Protein AF-A0A8T3ML84-F1 (afdb_monomer_lite)

Secondary structure (DSSP, 8-state):
--HHHHHHHHHHHHHHHHHHHHHHHHHHHHHHS-TTTHHHHHHHHHHHHHHHHHHHHHGGGS-TTHHHHHHHHHHHHHHHHHHHH-TTS--TTHHHHHHHHHHHHHHHHHHHHHHHHHHHHHHHHHHHTTT---GGGGHHHHHHHHHHHHHHHHHHHHHHHHHHHHHHHHHHHHHHHHHT-SSHHHHHHHHHHHHHHTT--SEEEEEEEETTEEEEEEEEE-PPP--TTEEEEEEESSSSEEEEEEEETT-HHHHHHHHHHHHHHHHHHHHHHHHHHHHHHHHHHHHHHHHHHHHTT--SHHHHHHHHHHHHHHHHSSEEEEETTT--EEEESS-HHHHHHHHHT-PSSEEEEEEE-TTTS-EEEEEEEEEEETTEEEEEE-SSS---HHHHHHHHHH-

Radius of gyration: 40.07 Å; chains: 1; bounding box: 84×34×114 Å

pLDDT: mean 85.93, std 9.68, range [44.22, 96.56]

Structure (mmCIF, N/CA/C/O backbone):
data_AF-A0A8T3ML84-F1
#
_entry.id   AF-A0A8T3ML84-F1
#
loop_
_atom_site.group_PDB
_atom_site.id
_atom_site.type_symbol
_atom_site.label_atom_id
_atom_site.label_alt_id
_atom_s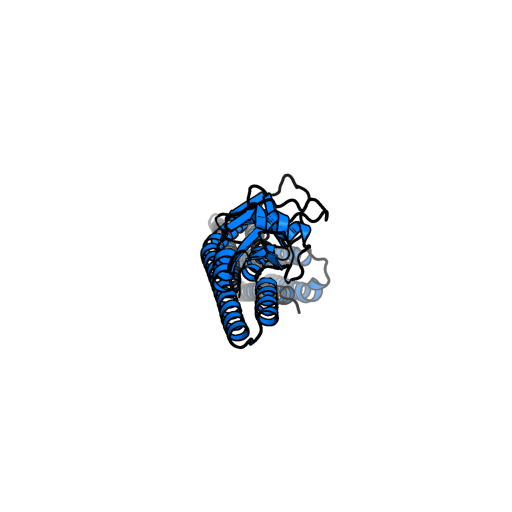ite.label_comp_id
_atom_site.label_asym_id
_atom_site.label_entity_id
_atom_site.label_seq_id
_atom_site.pdbx_PDB_ins_code
_atom_site.Cartn_x
_atom_site.Cartn_y
_atom_site.Cartn_z
_atom_site.occupancy
_atom_site.B_iso_or_equiv
_atom_site.auth_seq_id
_atom_site.auth_comp_id
_atom_site.auth_asym_id
_atom_site.auth_atom_id
_atom_site.pdbx_PDB_model_num
ATOM 1 N N . MET A 1 1 ? 23.503 3.413 4.278 1.00 52.06 1 MET A N 1
ATOM 2 C CA . MET A 1 1 ? 23.515 3.286 2.805 1.00 52.06 1 MET A CA 1
ATOM 3 C C . MET A 1 1 ? 22.086 2.999 2.379 1.00 52.06 1 MET A C 1
ATOM 5 O O . MET A 1 1 ? 21.538 1.988 2.805 1.00 52.06 1 MET A O 1
ATOM 9 N N . GLY A 1 2 ? 21.435 3.959 1.722 1.00 70.50 2 GLY A N 1
ATOM 10 C CA . GLY A 1 2 ? 19.990 3.920 1.481 1.00 70.50 2 GLY A CA 1
ATOM 11 C C . GLY A 1 2 ? 19.612 2.891 0.415 1.00 70.50 2 GLY A C 1
ATOM 12 O O . GLY A 1 2 ? 20.435 2.521 -0.423 1.00 70.50 2 GLY A O 1
ATOM 13 N N . ARG A 1 3 ? 18.351 2.444 0.411 1.00 65.50 3 ARG A N 1
ATOM 14 C CA . ARG A 1 3 ? 17.790 1.542 -0.616 1.00 65.50 3 ARG A CA 1
ATOM 15 C C . ARG A 1 3 ? 18.039 2.061 -2.043 1.00 65.50 3 ARG A C 1
ATOM 17 O O . ARG A 1 3 ? 18.305 1.273 -2.951 1.00 65.50 3 ARG A O 1
ATOM 24 N N . ASP A 1 4 ? 18.063 3.381 -2.201 1.00 70.81 4 ASP A N 1
ATOM 25 C CA . ASP A 1 4 ? 18.310 4.065 -3.472 1.00 70.81 4 ASP A CA 1
ATOM 26 C C . ASP A 1 4 ? 19.770 3.993 -3.933 1.00 70.81 4 ASP A C 1
ATOM 28 O O . ASP A 1 4 ? 20.032 4.006 -5.136 1.00 70.81 4 ASP A O 1
ATOM 32 N N . ASP A 1 5 ? 20.730 3.885 -3.011 1.00 75.50 5 ASP A N 1
ATOM 33 C CA . ASP A 1 5 ? 22.152 3.738 -3.349 1.00 75.50 5 ASP A CA 1
ATOM 34 C C . ASP A 1 5 ? 22.437 2.326 -3.875 1.00 75.50 5 ASP A C 1
ATOM 36 O O . ASP A 1 5 ? 23.186 2.142 -4.838 1.00 75.50 5 ASP A O 1
ATOM 40 N N . VAL A 1 6 ? 21.787 1.318 -3.281 1.00 78.50 6 VAL A N 1
ATOM 41 C CA . VAL A 1 6 ? 21.882 -0.083 -3.720 1.00 78.50 6 VAL A CA 1
ATOM 42 C C . VAL A 1 6 ? 21.264 -0.250 -5.108 1.00 78.50 6 VAL A C 1
ATOM 44 O O . VAL A 1 6 ? 21.892 -0.840 -5.987 1.00 78.50 6 VAL A O 1
ATOM 47 N N . ALA A 1 7 ? 20.079 0.324 -5.338 1.00 79.19 7 ALA A N 1
ATOM 48 C CA . ALA A 1 7 ? 19.420 0.291 -6.642 1.00 79.19 7 ALA A CA 1
ATOM 49 C C . ALA A 1 7 ? 20.250 1.001 -7.728 1.00 79.19 7 ALA A C 1
ATOM 51 O O . ALA A 1 7 ? 20.449 0.449 -8.812 1.00 79.19 7 ALA A O 1
ATOM 52 N N . ARG A 1 8 ? 20.810 2.184 -7.424 1.00 80.06 8 ARG A N 1
ATOM 53 C CA . ARG A 1 8 ? 21.701 2.916 -8.343 1.00 80.06 8 ARG A CA 1
ATOM 54 C C . ARG A 1 8 ? 22.972 2.130 -8.670 1.00 80.06 8 ARG A C 1
ATOM 56 O O . ARG A 1 8 ? 23.370 2.073 -9.834 1.00 80.06 8 ARG A O 1
ATOM 63 N N . SER A 1 9 ? 23.579 1.478 -7.679 1.00 82.69 9 SER A N 1
ATOM 64 C CA . SER A 1 9 ? 24.758 0.626 -7.882 1.00 82.69 9 SER A CA 1
ATOM 65 C C . SER A 1 9 ? 24.452 -0.579 -8.780 1.00 82.69 9 SER A C 1
ATOM 67 O O . SER A 1 9 ? 25.167 -0.822 -9.755 1.00 82.69 9 SER A O 1
ATOM 69 N N . GLN A 1 10 ? 23.351 -1.293 -8.521 1.00 87.12 10 GLN A N 1
ATOM 70 C CA . GLN A 1 10 ? 22.920 -2.436 -9.335 1.00 87.12 10 GLN A CA 1
ATOM 71 C C . GLN A 1 10 ? 22.620 -2.031 -10.784 1.00 87.12 10 GLN A C 1
ATOM 73 O O . GLN A 1 10 ? 23.051 -2.709 -11.717 1.00 87.12 10 GLN A O 1
ATOM 78 N N . LEU A 1 11 ? 21.949 -0.895 -10.988 1.00 84.69 11 LEU A N 1
ATOM 79 C CA . LEU A 1 11 ? 21.664 -0.344 -12.314 1.00 84.69 11 LEU A CA 1
ATOM 80 C C . LEU A 1 11 ? 22.947 0.059 -13.059 1.00 84.69 11 LEU A C 1
ATOM 82 O O . LEU A 1 11 ? 23.097 -0.222 -14.253 1.00 84.69 11 LEU A O 1
ATOM 86 N N . GLY A 1 12 ? 23.912 0.651 -12.351 1.00 83.38 12 GLY A N 1
ATOM 87 C CA . GLY A 1 12 ? 25.237 0.954 -12.890 1.00 83.38 12 GLY A CA 1
ATOM 88 C C . GLY A 1 12 ? 26.006 -0.303 -13.312 1.00 83.38 12 GLY A C 1
ATOM 89 O O . GLY A 1 12 ? 26.599 -0.333 -14.392 1.00 83.38 12 GLY A O 1
ATOM 90 N N . GLN A 1 13 ? 25.963 -1.365 -12.502 1.00 87.56 13 GLN A N 1
ATOM 91 C CA . GLN A 1 13 ? 26.573 -2.658 -12.832 1.00 87.56 13 GLN A CA 1
ATOM 92 C C . GLN A 1 13 ? 25.895 -3.334 -14.027 1.00 87.56 13 GLN A C 1
ATOM 94 O O . GLN A 1 13 ? 26.586 -3.817 -14.923 1.00 87.56 13 GLN A O 1
ATOM 99 N N . ALA A 1 14 ? 24.562 -3.346 -14.073 1.00 88.06 14 ALA A N 1
ATOM 100 C CA . ALA A 1 14 ? 23.806 -3.932 -15.174 1.00 88.06 14 ALA A CA 1
ATOM 101 C C . ALA A 1 14 ? 24.081 -3.201 -16.497 1.00 88.06 14 ALA A C 1
ATOM 103 O O . ALA A 1 14 ? 24.369 -3.847 -17.503 1.00 88.06 14 ALA A O 1
ATOM 104 N N . THR A 1 15 ? 24.113 -1.862 -16.479 1.00 86.88 15 THR A N 1
ATOM 105 C CA . THR A 1 15 ? 24.489 -1.080 -17.668 1.00 86.88 15 THR A CA 1
ATOM 106 C C . THR A 1 15 ? 25.909 -1.420 -18.125 1.00 86.88 15 THR A C 1
ATOM 108 O O . THR A 1 15 ? 26.141 -1.622 -19.313 1.00 86.88 15 THR A O 1
ATOM 111 N N . LEU A 1 16 ? 26.870 -1.522 -17.197 1.00 87.06 16 LEU A N 1
ATOM 112 C CA . LEU A 1 16 ? 28.246 -1.884 -17.546 1.00 87.06 16 LEU A CA 1
ATOM 113 C C . LEU A 1 16 ? 28.311 -3.255 -18.227 1.00 87.06 16 LEU A C 1
ATOM 115 O O . LEU A 1 16 ? 29.018 -3.399 -19.215 1.00 87.06 16 LEU A O 1
ATOM 119 N N . ARG A 1 17 ? 27.568 -4.249 -17.728 1.00 91.31 17 ARG A N 1
ATOM 120 C CA . ARG A 1 17 ? 27.525 -5.588 -18.333 1.00 91.31 17 ARG A CA 1
ATOM 121 C C . ARG A 1 17 ? 27.019 -5.548 -19.774 1.00 91.31 17 ARG A C 1
ATOM 123 O O . ARG A 1 17 ? 27.618 -6.202 -20.620 1.00 91.31 17 ARG A O 1
ATOM 130 N N . ILE A 1 18 ? 25.987 -4.749 -20.063 1.00 91.38 18 ILE A N 1
ATOM 131 C CA . ILE A 1 18 ? 25.494 -4.550 -21.438 1.00 91.38 18 ILE A CA 1
ATOM 132 C C . ILE A 1 18 ? 26.588 -3.946 -22.321 1.00 91.38 18 ILE A C 1
ATOM 134 O O . ILE A 1 18 ? 26.842 -4.455 -23.408 1.00 91.38 18 ILE A O 1
ATOM 138 N N . ARG A 1 19 ? 27.286 -2.911 -21.844 1.00 91.12 19 ARG A N 1
ATOM 139 C CA . ARG A 1 19 ? 28.379 -2.284 -22.605 1.00 91.12 19 ARG A CA 1
ATOM 140 C C . ARG A 1 19 ? 29.558 -3.220 -22.823 1.00 91.12 19 ARG A C 1
ATOM 142 O O . ARG A 1 19 ? 30.113 -3.249 -23.912 1.00 91.12 19 ARG A O 1
ATOM 149 N N . LEU A 1 20 ? 29.913 -4.023 -21.822 1.00 92.19 20 LEU A N 1
ATOM 150 C CA . LEU A 1 20 ? 30.958 -5.037 -21.950 1.00 92.19 20 LEU A CA 1
ATOM 151 C C . LEU A 1 20 ? 30.572 -6.115 -22.970 1.00 92.19 20 LEU A C 1
ATOM 153 O O . LEU A 1 20 ? 31.396 -6.499 -23.795 1.00 92.19 20 LEU A O 1
ATOM 157 N N . ALA A 1 21 ? 29.314 -6.554 -22.973 1.00 94.25 21 ALA A N 1
ATOM 158 C CA . ALA A 1 21 ? 28.812 -7.473 -23.988 1.00 94.25 21 ALA A CA 1
ATOM 159 C C . ALA A 1 21 ? 28.839 -6.843 -25.395 1.00 94.25 21 ALA A C 1
ATOM 161 O O . ALA A 1 21 ? 29.283 -7.495 -26.338 1.00 94.25 21 ALA A O 1
ATOM 162 N N . ALA A 1 22 ? 28.480 -5.560 -25.527 1.00 92.88 22 ALA A N 1
ATOM 163 C CA . ALA A 1 22 ? 28.604 -4.817 -26.783 1.00 92.88 22 ALA A CA 1
ATOM 164 C C . ALA A 1 22 ? 30.068 -4.715 -27.248 1.00 92.88 22 ALA A C 1
ATOM 166 O O . ALA A 1 22 ? 30.358 -4.933 -28.422 1.00 92.88 22 ALA A O 1
ATOM 167 N N . THR A 1 23 ? 31.012 -4.455 -26.334 1.00 93.38 23 THR A N 1
ATOM 168 C CA . THR A 1 23 ? 32.449 -4.436 -26.663 1.00 93.38 23 THR A CA 1
ATOM 169 C C . THR A 1 23 ? 32.973 -5.808 -27.056 1.00 93.38 23 THR A C 1
ATOM 171 O O . THR A 1 23 ? 33.791 -5.897 -27.964 1.00 93.38 23 THR A O 1
ATOM 174 N N . ALA A 1 24 ? 32.495 -6.876 -26.413 1.00 94.50 24 ALA A N 1
ATOM 175 C CA . ALA A 1 24 ? 32.880 -8.237 -26.755 1.00 94.50 24 ALA A CA 1
ATOM 176 C C . ALA A 1 24 ? 32.400 -8.590 -28.167 1.00 94.50 24 ALA A C 1
ATOM 178 O O . ALA A 1 24 ? 33.201 -9.050 -28.975 1.00 94.50 24 ALA A O 1
ATOM 179 N N . LEU A 1 25 ? 31.140 -8.278 -28.497 1.00 94.25 25 LEU A N 1
ATOM 180 C CA . LEU A 1 25 ? 30.618 -8.455 -29.851 1.00 94.25 25 LEU A CA 1
ATOM 181 C C . LEU A 1 25 ? 31.394 -7.603 -30.866 1.00 94.25 25 LEU A C 1
ATOM 183 O O . LEU A 1 25 ? 31.804 -8.117 -31.902 1.00 94.25 25 LEU A O 1
ATOM 187 N N . GLY A 1 26 ? 31.668 -6.333 -30.554 1.00 92.25 26 GLY A N 1
ATOM 188 C CA . GLY A 1 26 ? 32.490 -5.457 -31.395 1.00 92.25 26 GLY A CA 1
ATOM 189 C C . GLY A 1 26 ? 33.901 -6.007 -31.638 1.00 92.25 26 GLY A C 1
ATOM 190 O O . GLY A 1 26 ? 34.392 -5.966 -32.763 1.00 92.25 26 GLY A O 1
ATOM 191 N N . ALA A 1 27 ? 34.534 -6.590 -30.617 1.00 92.62 27 ALA A N 1
ATOM 192 C CA . ALA A 1 27 ? 35.831 -7.251 -30.742 1.00 92.62 27 ALA A CA 1
ATOM 193 C C . ALA A 1 27 ? 35.757 -8.523 -31.606 1.00 92.62 27 ALA A C 1
ATOM 195 O O . ALA A 1 27 ? 36.659 -8.773 -32.404 1.00 92.62 27 ALA A O 1
ATOM 196 N N . THR A 1 28 ? 34.680 -9.309 -31.504 1.00 93.44 28 THR A N 1
ATOM 197 C CA . THR A 1 28 ? 34.447 -10.455 -32.396 1.00 93.44 28 THR A CA 1
ATOM 198 C C . THR A 1 28 ? 34.291 -10.002 -33.848 1.00 93.44 28 THR A C 1
ATOM 200 O O . THR A 1 28 ? 34.929 -10.566 -34.733 1.00 93.44 28 THR A O 1
ATOM 203 N N . LEU A 1 29 ? 33.512 -8.946 -34.100 1.00 91.62 29 LEU A N 1
ATOM 204 C CA . LEU A 1 29 ? 33.338 -8.381 -35.443 1.00 91.62 29 LEU A CA 1
ATOM 205 C C . LEU A 1 29 ? 34.660 -7.840 -36.007 1.00 91.62 29 LEU A C 1
ATOM 207 O O . LEU A 1 29 ? 34.935 -8.019 -37.189 1.00 91.62 29 LEU A O 1
ATOM 211 N N . LEU A 1 30 ? 35.508 -7.250 -35.160 1.00 91.44 30 LEU A N 1
ATOM 212 C CA . LEU A 1 30 ? 36.850 -6.789 -35.525 1.00 91.44 30 LEU A CA 1
ATOM 213 C C . LEU A 1 30 ? 37.775 -7.936 -35.968 1.00 91.44 30 LEU A C 1
ATOM 215 O O . LEU A 1 30 ? 38.566 -7.767 -36.896 1.00 91.44 30 LEU A O 1
ATOM 219 N N . MET A 1 31 ? 37.683 -9.103 -35.321 1.00 90.50 31 MET A N 1
ATOM 220 C CA . MET A 1 31 ? 38.465 -10.289 -35.702 1.00 90.50 31 MET A CA 1
ATOM 221 C C . MET A 1 31 ? 38.046 -10.839 -37.068 1.00 90.50 31 MET A C 1
ATOM 223 O O . MET A 1 31 ? 38.888 -11.341 -37.811 1.00 90.50 31 MET A O 1
ATOM 227 N N . LEU A 1 32 ? 36.764 -10.699 -37.406 1.00 89.00 32 LEU A N 1
ATOM 228 C CA . LEU A 1 32 ? 36.196 -11.097 -38.694 1.00 89.00 32 LEU A CA 1
ATOM 229 C C . LEU A 1 32 ? 36.378 -10.031 -39.788 1.00 89.00 32 LEU A C 1
ATOM 231 O O . LEU A 1 32 ? 36.135 -10.311 -40.958 1.00 89.00 32 LEU A O 1
ATOM 235 N N . ALA A 1 33 ? 36.800 -8.818 -39.422 1.00 89.56 33 ALA A N 1
ATOM 236 C CA . ALA A 1 33 ? 36.975 -7.715 -40.354 1.00 89.56 33 ALA A CA 1
ATOM 237 C C . ALA A 1 33 ? 38.163 -7.930 -41.300 1.00 89.56 33 ALA A C 1
ATOM 239 O O . ALA A 1 33 ? 39.191 -8.524 -40.934 1.00 89.56 33 ALA A O 1
ATOM 240 N N . SER A 1 34 ? 38.029 -7.360 -42.500 1.00 88.94 34 SER A N 1
ATOM 241 C CA . SER A 1 34 ? 39.094 -7.289 -43.494 1.00 88.94 34 SER A CA 1
ATOM 242 C C . SER A 1 34 ? 40.338 -6.580 -42.915 1.00 88.94 34 SER A C 1
ATOM 244 O O . SER A 1 34 ? 40.218 -5.729 -42.024 1.00 88.94 34 SER A O 1
ATOM 246 N N . PRO A 1 35 ? 41.558 -6.889 -43.396 1.00 88.81 35 PRO A N 1
ATOM 247 C CA . PRO A 1 35 ? 42.770 -6.214 -42.930 1.00 88.81 35 PRO A CA 1
ATOM 248 C C . PRO A 1 35 ? 42.755 -4.692 -43.140 1.00 88.81 35 PRO A C 1
ATOM 250 O O . PRO A 1 35 ? 43.393 -3.976 -42.370 1.00 88.81 35 PRO A O 1
ATOM 253 N N . THR A 1 36 ? 42.030 -4.204 -44.153 1.00 89.25 36 THR A N 1
ATOM 254 C CA . THR A 1 36 ? 41.926 -2.776 -44.489 1.00 89.25 36 THR A CA 1
ATOM 255 C C . THR A 1 36 ? 41.039 -2.007 -43.512 1.00 89.25 36 THR A C 1
ATOM 257 O O . THR A 1 36 ? 41.372 -0.878 -43.162 1.00 89.25 36 THR A O 1
ATOM 260 N N . ASP A 1 37 ? 39.969 -2.628 -43.005 1.00 88.12 37 ASP A N 1
ATOM 261 C CA . ASP A 1 37 ? 38.970 -1.949 -42.159 1.00 88.12 37 ASP A CA 1
ATOM 262 C C . ASP A 1 37 ? 39.286 -2.084 -40.659 1.00 88.12 37 ASP A C 1
ATOM 264 O O . ASP A 1 37 ? 38.846 -1.291 -39.819 1.00 88.12 37 ASP A O 1
ATOM 268 N N . ARG A 1 38 ? 40.110 -3.080 -40.308 1.00 89.88 38 ARG A N 1
ATOM 269 C CA . ARG A 1 38 ? 40.526 -3.390 -38.936 1.00 89.88 38 ARG A CA 1
ATOM 270 C C . ARG A 1 38 ? 41.096 -2.200 -38.140 1.00 89.88 38 ARG A C 1
ATOM 272 O O . ARG A 1 38 ? 40.686 -2.054 -36.989 1.00 89.88 38 ARG A O 1
ATOM 279 N N . PRO A 1 39 ? 42.003 -1.339 -38.651 1.00 92.75 39 PRO A N 1
ATOM 280 C CA . PRO A 1 39 ? 42.553 -0.248 -37.839 1.00 92.75 39 PRO A CA 1
ATOM 281 C C . PRO A 1 39 ? 41.493 0.795 -37.454 1.00 92.75 39 PRO A C 1
ATOM 283 O O . PRO A 1 39 ? 41.481 1.267 -36.316 1.00 92.75 39 PRO A O 1
ATOM 286 N N . ALA A 1 40 ? 40.571 1.115 -38.365 1.00 91.12 40 ALA A N 1
ATOM 287 C CA . ALA A 1 40 ? 39.478 2.044 -38.097 1.00 91.12 40 ALA A CA 1
ATOM 288 C C . ALA A 1 40 ? 38.447 1.442 -37.125 1.00 91.12 40 ALA A C 1
ATOM 290 O O . ALA A 1 40 ? 37.996 2.110 -36.198 1.00 91.12 40 ALA A O 1
ATOM 291 N N . ALA A 1 41 ? 38.113 0.157 -37.264 1.00 90.75 41 ALA A N 1
ATOM 292 C CA . ALA A 1 41 ? 37.194 -0.501 -36.336 1.00 90.75 41 ALA A CA 1
ATOM 293 C C . ALA A 1 41 ? 37.808 -0.645 -34.927 1.00 90.75 41 ALA A C 1
ATOM 295 O O . ALA A 1 41 ? 37.117 -0.470 -33.920 1.00 90.75 41 ALA A O 1
ATOM 296 N N . ALA A 1 42 ? 39.119 -0.897 -34.839 1.00 92.69 42 ALA A N 1
ATOM 297 C CA . ALA A 1 42 ? 39.841 -0.950 -33.571 1.00 92.69 42 ALA A CA 1
ATOM 298 C C . ALA A 1 42 ? 39.851 0.410 -32.854 1.00 92.69 42 ALA A C 1
ATOM 300 O O . ALA A 1 42 ? 39.663 0.456 -31.637 1.00 92.69 42 ALA A O 1
ATOM 301 N N . SER A 1 43 ? 40.023 1.519 -33.584 1.00 93.94 43 SER A N 1
ATOM 302 C CA . SER A 1 43 ? 40.008 2.859 -32.984 1.00 93.94 43 SER A CA 1
ATOM 303 C C . SER A 1 43 ? 38.627 3.226 -32.430 1.00 93.94 43 SER A C 1
ATOM 305 O O . SER A 1 43 ? 38.546 3.737 -31.312 1.00 93.94 43 SER A O 1
ATOM 307 N N . VAL A 1 44 ? 37.544 2.875 -33.134 1.00 93.69 44 VAL A N 1
ATOM 308 C CA . VAL A 1 44 ? 36.159 3.041 -32.653 1.00 93.69 44 VAL A CA 1
ATOM 309 C C . VAL A 1 44 ? 35.921 2.246 -31.363 1.00 93.69 44 VAL A C 1
ATOM 311 O O . VAL A 1 44 ? 35.378 2.786 -30.397 1.00 93.69 44 VAL A O 1
ATOM 314 N N . LEU A 1 45 ? 36.365 0.985 -31.309 1.00 92.50 45 LEU A N 1
ATOM 315 C CA . LEU A 1 45 ? 36.229 0.134 -30.122 1.00 92.50 45 LEU A CA 1
ATOM 316 C C . LEU A 1 45 ? 36.996 0.701 -28.914 1.00 92.50 45 LEU A C 1
ATOM 318 O O . LEU A 1 45 ? 36.452 0.773 -27.809 1.00 92.50 45 LEU A O 1
ATOM 322 N N . LEU A 1 46 ? 38.246 1.130 -29.121 1.00 93.81 46 LEU A N 1
ATOM 323 C CA . LEU A 1 46 ? 39.074 1.732 -28.073 1.00 93.81 46 LEU A CA 1
ATOM 324 C C . LEU A 1 46 ? 38.488 3.060 -27.579 1.00 93.81 46 LEU A C 1
ATOM 326 O O . LEU A 1 46 ? 38.449 3.296 -26.369 1.00 93.81 46 LEU A O 1
ATOM 330 N N . ALA A 1 47 ? 37.979 3.897 -28.487 1.00 92.94 47 ALA A N 1
ATOM 331 C CA . ALA A 1 47 ? 37.307 5.144 -28.136 1.00 92.94 47 ALA A CA 1
ATOM 332 C C . ALA A 1 47 ? 36.053 4.886 -27.286 1.00 92.94 47 ALA A C 1
ATOM 334 O O . ALA A 1 47 ? 35.870 5.524 -26.249 1.00 92.94 47 ALA A O 1
ATOM 335 N N . TYR A 1 48 ? 35.226 3.906 -27.664 1.00 93.44 48 TYR A N 1
ATOM 336 C CA . TYR A 1 48 ? 34.028 3.535 -26.910 1.00 93.44 48 TYR A CA 1
ATOM 337 C C . TYR A 1 48 ? 34.345 2.996 -25.507 1.00 93.44 48 TYR A C 1
ATOM 339 O O . TYR A 1 48 ? 33.692 3.381 -24.530 1.00 93.44 48 TYR A O 1
ATOM 347 N N . LEU A 1 49 ? 35.379 2.156 -25.379 1.00 90.75 49 LEU A N 1
ATOM 348 C CA . LEU A 1 49 ? 35.870 1.661 -24.089 1.00 90.75 49 LEU A CA 1
ATOM 349 C C . LEU A 1 49 ? 36.376 2.802 -23.201 1.00 90.75 49 LEU A C 1
ATOM 351 O O . LEU A 1 49 ? 35.958 2.915 -22.045 1.00 90.75 49 LEU A O 1
ATOM 355 N N . GLY A 1 50 ? 37.234 3.669 -23.746 1.00 90.69 50 GLY A N 1
ATOM 356 C CA . GLY A 1 50 ? 37.782 4.819 -23.029 1.00 90.69 50 GLY A CA 1
ATOM 357 C C . GLY A 1 50 ? 36.687 5.767 -22.547 1.00 90.69 50 GLY A C 1
ATOM 358 O O . GLY A 1 50 ? 36.663 6.157 -21.380 1.00 90.69 50 GLY A O 1
ATOM 359 N N . LEU A 1 51 ? 35.716 6.064 -23.409 1.00 89.38 51 LEU A N 1
ATOM 360 C CA . LEU A 1 51 ? 34.602 6.948 -23.088 1.00 89.38 51 LEU A CA 1
ATOM 361 C C . LEU A 1 51 ? 33.629 6.321 -22.075 1.00 89.38 51 LEU A C 1
ATOM 363 O O . LEU A 1 51 ? 33.134 7.006 -21.179 1.00 89.38 51 LEU A O 1
ATOM 367 N N . SER A 1 52 ? 33.412 5.006 -22.142 1.00 86.50 52 SER A N 1
ATOM 368 C CA . SER A 1 52 ? 32.630 4.265 -21.144 1.00 86.50 52 SER A CA 1
ATOM 369 C C . SER A 1 52 ? 33.298 4.247 -19.766 1.00 86.50 52 SER A C 1
ATOM 371 O O . SER A 1 52 ? 32.616 4.410 -18.750 1.00 86.50 52 SER A O 1
ATOM 373 N N . LEU A 1 53 ? 34.625 4.096 -19.716 1.00 87.50 53 LEU A N 1
ATOM 374 C CA . LEU A 1 53 ? 35.414 4.197 -18.486 1.00 87.50 53 LEU A CA 1
ATOM 375 C C . LEU A 1 53 ? 35.399 5.623 -17.925 1.00 87.50 53 LEU A C 1
ATOM 377 O O . LEU A 1 53 ? 35.186 5.800 -16.725 1.00 87.50 53 LEU A O 1
ATOM 381 N N . ALA A 1 54 ? 35.540 6.635 -18.782 1.00 86.69 54 ALA A N 1
ATOM 382 C CA . ALA A 1 54 ? 35.465 8.038 -18.387 1.00 86.69 54 ALA A CA 1
ATOM 383 C C . ALA A 1 54 ? 34.088 8.386 -17.802 1.00 86.69 54 ALA A C 1
ATOM 385 O O . ALA A 1 54 ? 34.006 8.952 -16.713 1.00 86.69 54 ALA A O 1
ATOM 386 N N . LEU A 1 55 ? 32.995 7.969 -18.450 1.00 83.62 55 LEU A N 1
ATOM 387 C CA . LEU A 1 55 ? 31.644 8.139 -17.911 1.00 83.62 55 LEU A CA 1
ATOM 388 C C . LEU A 1 55 ? 31.458 7.435 -16.564 1.00 83.62 55 LEU A C 1
ATOM 390 O O . LEU A 1 55 ? 30.754 7.948 -15.700 1.00 83.62 55 LEU A O 1
ATOM 394 N N . ARG A 1 56 ? 32.084 6.273 -16.356 1.00 82.94 56 ARG A N 1
ATOM 395 C CA . ARG A 1 56 ? 32.036 5.572 -15.067 1.00 82.94 56 ARG A CA 1
ATOM 396 C C . ARG A 1 56 ? 32.806 6.324 -13.979 1.00 82.94 56 ARG A C 1
ATOM 398 O O . ARG A 1 56 ? 32.314 6.417 -12.859 1.00 82.94 56 ARG A O 1
ATOM 405 N N . ALA A 1 57 ? 33.993 6.833 -14.296 1.00 84.06 57 ALA A N 1
ATOM 406 C CA . ALA A 1 57 ? 34.873 7.498 -13.338 1.00 84.06 57 ALA A CA 1
ATOM 407 C C . ALA A 1 57 ? 34.398 8.916 -12.979 1.00 84.06 57 ALA A C 1
ATOM 409 O O . ALA A 1 57 ? 34.446 9.314 -11.816 1.00 84.06 57 ALA A O 1
ATOM 410 N N . PHE A 1 58 ? 33.918 9.670 -13.970 1.00 82.25 58 PHE A N 1
ATOM 411 C CA . PHE A 1 58 ? 33.581 11.089 -13.833 1.00 82.25 58 PHE A CA 1
ATOM 412 C C . PHE A 1 58 ? 32.076 11.372 -13.848 1.00 82.25 58 PHE A C 1
ATOM 414 O O . PHE A 1 58 ? 31.661 12.439 -13.407 1.00 82.25 58 PHE A O 1
ATOM 421 N N . GLY A 1 59 ? 31.245 10.419 -14.280 1.00 74.00 59 GLY A N 1
ATOM 422 C CA . GLY A 1 59 ? 29.785 10.550 -14.313 1.00 74.00 59 GLY A CA 1
ATOM 423 C C . GLY A 1 59 ? 29.142 11.000 -12.997 1.00 74.00 59 GLY A C 1
ATOM 424 O O . GLY A 1 59 ? 28.293 11.884 -13.052 1.00 74.00 59 GLY A O 1
ATOM 425 N N . PRO A 1 60 ? 29.558 10.495 -11.816 1.00 73.94 60 PRO A N 1
ATOM 426 C CA . PRO A 1 60 ? 29.014 10.946 -10.531 1.00 73.94 60 PRO A CA 1
ATOM 427 C C . PRO A 1 60 ? 29.283 12.422 -10.200 1.00 73.94 60 PRO A C 1
ATOM 429 O O . PRO A 1 60 ? 28.663 12.957 -9.288 1.00 73.94 60 PRO A O 1
ATOM 432 N N . ARG A 1 61 ? 30.230 13.067 -10.896 1.00 74.94 61 ARG A N 1
ATOM 433 C CA . ARG A 1 61 ? 30.596 14.481 -10.706 1.00 74.94 61 ARG A CA 1
ATOM 434 C C . ARG A 1 61 ? 29.859 15.422 -11.663 1.00 74.94 61 ARG A C 1
ATOM 436 O O . ARG A 1 61 ? 29.953 16.634 -11.505 1.00 74.94 61 ARG A O 1
ATOM 443 N N . LEU A 1 62 ? 29.168 14.878 -12.663 1.00 69.88 62 LEU A N 1
ATOM 444 C CA . LEU A 1 62 ? 28.367 15.641 -13.615 1.00 69.88 62 LEU A CA 1
ATOM 445 C C . LEU A 1 62 ? 26.950 15.829 -13.053 1.00 69.88 62 LEU A C 1
ATOM 447 O O . LEU A 1 62 ? 26.437 14.967 -12.340 1.00 69.88 62 LEU A O 1
ATOM 451 N N . THR A 1 63 ? 26.323 16.968 -13.356 1.00 61.00 63 THR A N 1
ATOM 452 C CA . THR A 1 63 ? 24.955 17.290 -12.922 1.00 61.00 63 THR A CA 1
ATOM 453 C C . THR A 1 63 ? 23.943 16.224 -13.375 1.00 61.00 63 THR A C 1
ATOM 455 O O . THR A 1 63 ? 24.176 15.461 -14.309 1.00 61.00 63 THR A O 1
ATOM 458 N N . SER A 1 64 ? 22.820 16.110 -12.666 1.00 66.06 64 SER A N 1
ATOM 459 C CA . SER A 1 64 ? 22.080 14.848 -12.484 1.00 66.06 64 SER A CA 1
ATOM 460 C C . SER A 1 64 ? 21.466 14.178 -13.729 1.00 66.06 64 SER A C 1
ATOM 462 O O . SER A 1 64 ? 21.123 13.000 -13.643 1.00 66.06 64 SER A O 1
ATOM 464 N N . ALA A 1 65 ? 21.355 14.846 -14.885 1.00 61.69 65 ALA A N 1
ATOM 465 C CA . ALA A 1 65 ? 20.733 14.278 -16.096 1.00 61.69 65 ALA A CA 1
ATOM 466 C C . ALA A 1 65 ? 21.699 14.053 -17.279 1.00 61.69 65 ALA A C 1
ATOM 468 O O . ALA A 1 65 ? 21.496 13.154 -18.101 1.00 61.69 65 ALA A O 1
ATOM 469 N N . THR A 1 66 ? 22.783 14.822 -17.358 1.00 66.94 66 THR A N 1
ATOM 470 C CA . THR A 1 66 ? 23.761 14.814 -18.459 1.00 66.94 66 THR A CA 1
ATOM 471 C C . THR A 1 66 ? 24.483 13.477 -18.678 1.00 66.94 66 THR A C 1
ATOM 473 O O . THR A 1 66 ? 24.551 13.037 -19.828 1.00 66.94 66 THR A O 1
ATOM 476 N N . PRO A 1 67 ? 24.994 12.767 -17.649 1.00 66.62 67 PRO A N 1
ATOM 477 C CA . PRO A 1 67 ? 25.774 11.543 -17.866 1.00 66.62 67 PRO A CA 1
ATOM 478 C C . PRO A 1 67 ? 24.925 10.375 -18.387 1.00 66.62 67 PRO A C 1
ATOM 480 O O . PRO A 1 67 ? 25.443 9.446 -19.014 1.00 66.62 67 PRO A O 1
ATOM 483 N N . GLY A 1 68 ? 23.614 10.417 -18.147 1.00 71.31 68 GLY A N 1
ATOM 484 C CA . GLY A 1 68 ? 22.676 9.450 -18.688 1.00 71.31 68 GLY A CA 1
ATOM 485 C C . GLY A 1 68 ? 22.535 9.586 -20.205 1.00 71.31 68 GLY A C 1
ATOM 486 O O . GLY A 1 68 ? 22.782 8.621 -20.932 1.00 71.31 68 GLY A O 1
ATOM 487 N N . VAL A 1 69 ? 22.161 10.790 -20.653 1.00 81.62 69 VAL A N 1
ATOM 488 C CA . VAL A 1 69 ? 21.898 11.109 -22.067 1.00 81.62 69 VAL A CA 1
ATOM 489 C C . VAL A 1 69 ? 23.165 10.938 -22.898 1.00 81.62 69 VAL A C 1
ATOM 491 O O . VAL A 1 69 ? 23.134 10.279 -23.936 1.00 81.62 69 VAL A O 1
ATOM 494 N N . LEU A 1 70 ? 24.299 11.435 -22.388 1.00 83.50 70 LEU A N 1
ATOM 495 C CA . LEU A 1 70 ? 25.618 11.204 -22.980 1.00 83.50 70 LEU A CA 1
ATOM 496 C C . LEU A 1 70 ? 25.885 9.709 -23.141 1.00 83.50 70 LEU A C 1
ATOM 498 O O . LEU A 1 70 ? 26.304 9.265 -24.203 1.00 83.50 70 LEU A O 1
ATOM 502 N N . GLY A 1 71 ? 25.589 8.919 -22.107 1.00 84.62 71 GLY A N 1
ATOM 503 C CA . GLY A 1 71 ? 25.741 7.474 -22.154 1.00 84.62 71 GLY A CA 1
ATOM 504 C C . GLY A 1 71 ? 24.981 6.824 -23.312 1.00 84.62 71 GLY A C 1
ATOM 505 O O . GLY A 1 71 ? 25.596 6.058 -24.047 1.00 84.62 71 GLY A O 1
ATOM 506 N N . GLY A 1 72 ? 23.695 7.140 -23.479 1.00 87.19 72 GLY A N 1
ATOM 507 C CA . GLY A 1 72 ? 22.883 6.594 -24.571 1.00 87.19 72 GLY A CA 1
ATOM 508 C C . GLY A 1 72 ? 23.373 7.037 -25.951 1.00 87.19 72 GLY A C 1
ATOM 509 O O . GLY A 1 72 ? 23.506 6.208 -26.847 1.00 87.19 72 GLY A O 1
ATOM 510 N N . ALA A 1 73 ? 23.731 8.316 -26.104 1.00 90.62 73 ALA A N 1
ATOM 511 C CA . ALA A 1 73 ? 24.282 8.837 -27.355 1.00 90.62 73 ALA A CA 1
ATOM 512 C C . ALA A 1 73 ? 25.577 8.115 -27.757 1.00 90.62 73 ALA A C 1
ATOM 514 O O . ALA A 1 73 ? 25.760 7.768 -28.918 1.00 90.62 73 ALA A O 1
ATOM 515 N N . ILE A 1 74 ? 26.450 7.832 -26.788 1.00 92.50 74 ILE A N 1
ATOM 516 C CA . ILE A 1 74 ? 27.706 7.108 -27.009 1.00 92.50 74 ILE A CA 1
ATOM 517 C C . ILE A 1 74 ? 27.456 5.665 -27.459 1.00 92.50 74 ILE A C 1
ATOM 519 O O . ILE A 1 74 ? 28.153 5.184 -28.348 1.00 92.50 74 ILE A O 1
ATOM 523 N N . ASP A 1 75 ? 26.457 4.990 -26.885 1.00 93.62 75 ASP A N 1
ATOM 524 C CA . ASP A 1 75 ? 26.094 3.621 -27.267 1.00 93.62 75 ASP A CA 1
ATOM 525 C C . ASP A 1 75 ? 25.561 3.569 -28.720 1.00 93.62 75 ASP A C 1
ATOM 527 O O . ASP A 1 75 ? 25.940 2.682 -29.486 1.00 93.62 75 ASP A O 1
ATOM 531 N N . ILE A 1 76 ? 24.758 4.559 -29.135 1.00 94.88 76 ILE A N 1
ATOM 532 C CA . ILE A 1 76 ? 24.260 4.688 -30.519 1.00 94.88 76 ILE A CA 1
ATOM 533 C C . ILE A 1 76 ? 25.398 5.039 -31.485 1.00 94.88 76 ILE A C 1
ATOM 535 O O . ILE A 1 76 ? 25.527 4.408 -32.532 1.00 94.88 76 ILE A O 1
ATOM 539 N N . LEU A 1 77 ? 26.240 6.019 -31.138 1.00 95.00 77 LEU A N 1
ATOM 540 C CA . LEU A 1 77 ? 27.373 6.447 -31.966 1.00 95.00 77 LEU A CA 1
ATOM 541 C C . LEU A 1 77 ? 28.377 5.318 -32.180 1.00 95.00 77 LEU A C 1
ATOM 543 O O . LEU A 1 77 ? 28.889 5.164 -33.283 1.00 95.00 77 LEU A O 1
ATOM 547 N N . PHE A 1 78 ? 28.638 4.510 -31.152 1.00 95.06 78 PHE A N 1
ATOM 548 C CA . PHE A 1 78 ? 29.492 3.334 -31.270 1.00 95.06 78 PHE A CA 1
ATOM 549 C C . PHE A 1 78 ? 28.936 2.329 -32.283 1.00 95.06 78 PHE A C 1
ATOM 551 O O . PHE A 1 78 ? 29.657 1.919 -33.193 1.00 95.06 78 PHE A O 1
ATOM 558 N N . ALA A 1 79 ? 27.654 1.973 -32.167 1.00 94.06 79 ALA A N 1
ATOM 559 C CA . ALA A 1 79 ? 27.008 1.055 -33.100 1.00 94.06 79 ALA A CA 1
ATOM 560 C C . ALA A 1 79 ? 26.978 1.621 -34.532 1.00 94.06 79 ALA A C 1
ATOM 562 O O . ALA A 1 79 ? 27.293 0.900 -35.480 1.00 94.06 79 ALA A O 1
ATOM 563 N N . ALA A 1 80 ? 26.685 2.914 -34.693 1.00 94.44 80 ALA A N 1
ATOM 564 C CA . ALA A 1 80 ? 26.679 3.589 -35.987 1.00 94.44 80 ALA A CA 1
ATOM 565 C C . ALA A 1 80 ? 28.073 3.643 -36.626 1.00 94.44 80 ALA A C 1
ATOM 567 O O . ALA A 1 80 ? 28.222 3.292 -37.794 1.00 94.44 80 ALA A O 1
ATOM 568 N N . ALA A 1 81 ? 29.102 4.008 -35.859 1.00 93.25 81 ALA A N 1
ATOM 569 C CA . ALA A 1 81 ? 30.478 4.079 -36.337 1.00 93.25 81 ALA A CA 1
ATOM 570 C C . ALA A 1 81 ? 31.019 2.699 -36.728 1.00 93.25 81 ALA A C 1
ATOM 572 O O . ALA A 1 81 ? 31.617 2.559 -37.793 1.00 93.25 81 ALA A O 1
ATOM 573 N N . LEU A 1 82 ? 30.779 1.665 -35.911 1.00 92.69 82 LEU A N 1
ATOM 574 C CA . LEU A 1 82 ? 31.239 0.313 -36.234 1.00 92.69 82 LEU A CA 1
ATOM 575 C C . LEU A 1 82 ? 30.476 -0.274 -37.423 1.00 92.69 82 LEU A C 1
ATOM 577 O O . LEU A 1 82 ? 31.078 -0.954 -38.249 1.00 92.69 82 LEU A O 1
ATOM 581 N N . THR A 1 83 ? 29.178 0.028 -37.534 1.00 92.19 83 THR A N 1
ATOM 582 C CA . THR A 1 83 ? 28.402 -0.300 -38.730 1.00 92.19 83 THR A CA 1
ATOM 583 C C . THR A 1 83 ? 29.038 0.383 -39.928 1.00 92.19 83 THR A C 1
ATOM 585 O O . THR A 1 83 ? 29.491 -0.313 -40.820 1.00 92.19 83 THR A O 1
ATOM 588 N N . TYR A 1 84 ? 29.201 1.704 -39.934 1.00 91.38 84 TYR A N 1
ATOM 589 C CA . TYR A 1 84 ? 29.802 2.433 -41.053 1.00 91.38 84 TYR A CA 1
ATOM 590 C C . TYR A 1 84 ? 31.159 1.863 -41.506 1.00 91.38 84 TYR A C 1
ATOM 592 O O . TYR A 1 84 ? 31.329 1.594 -42.692 1.00 91.38 84 TYR A O 1
ATOM 600 N N . VAL A 1 85 ? 32.078 1.614 -40.567 1.00 91.31 85 VAL A N 1
ATOM 601 C CA . VAL A 1 85 ? 33.446 1.146 -40.852 1.00 91.31 85 VAL A CA 1
ATOM 602 C C . VAL A 1 85 ? 33.509 -0.313 -41.317 1.00 91.31 85 VAL A C 1
ATOM 604 O O . VAL A 1 85 ? 34.441 -0.672 -42.029 1.00 91.31 85 VAL A O 1
ATOM 607 N N . LEU A 1 86 ? 32.546 -1.160 -40.938 1.00 87.88 86 LEU A N 1
ATOM 608 C CA . LEU A 1 86 ? 32.519 -2.580 -41.302 1.00 87.88 86 LEU A CA 1
ATOM 609 C C . LEU A 1 86 ? 31.363 -2.886 -42.271 1.00 87.88 86 LEU A C 1
ATOM 611 O O . LEU A 1 86 ? 30.375 -3.509 -41.873 1.00 87.88 86 LEU A O 1
ATOM 615 N N . PRO A 1 87 ? 31.460 -2.485 -43.553 1.00 80.00 87 PRO A N 1
ATOM 616 C CA . PRO A 1 87 ? 30.361 -2.600 -44.508 1.00 80.00 87 PRO A CA 1
ATOM 617 C C . PRO A 1 87 ? 29.899 -4.031 -44.764 1.00 80.00 87 PRO A C 1
ATOM 619 O O . PRO A 1 87 ? 28.703 -4.263 -44.903 1.00 80.00 87 PRO A O 1
ATOM 622 N N . GLN A 1 88 ? 30.828 -4.986 -44.756 1.00 79.38 88 GLN A N 1
ATOM 623 C CA . GLN A 1 88 ? 30.554 -6.396 -45.047 1.00 79.38 88 GLN A CA 1
ATOM 624 C C . GLN A 1 88 ? 30.200 -7.228 -43.804 1.00 79.38 88 GLN A C 1
ATOM 626 O O . GLN A 1 88 ? 29.923 -8.420 -43.915 1.00 79.38 88 GLN A O 1
ATOM 631 N N . SER A 1 89 ? 30.225 -6.624 -42.612 1.00 81.31 89 SER A N 1
ATOM 632 C CA . SER A 1 89 ? 29.976 -7.317 -41.348 1.00 81.31 89 SER A CA 1
ATOM 633 C C . SER A 1 89 ? 28.586 -6.975 -40.805 1.00 81.31 89 SER A C 1
ATOM 635 O O . SER A 1 89 ? 28.168 -5.815 -40.886 1.00 81.31 89 SER A O 1
ATOM 637 N N . PRO A 1 90 ? 27.857 -7.927 -40.191 1.00 83.44 90 PRO A N 1
ATOM 638 C CA . PRO A 1 90 ? 26.584 -7.647 -39.539 1.00 83.44 90 PRO A CA 1
ATOM 639 C C . PRO A 1 90 ? 26.828 -6.933 -38.200 1.00 83.44 90 PRO A C 1
ATOM 641 O O . PRO A 1 90 ? 26.661 -7.515 -37.133 1.00 83.44 90 PRO A O 1
ATOM 644 N N . ALA A 1 91 ? 27.251 -5.669 -38.248 1.00 89.38 91 ALA A N 1
ATOM 645 C CA . ALA A 1 91 ? 27.519 -4.840 -37.071 1.00 89.38 91 ALA A CA 1
ATOM 646 C C . ALA A 1 91 ? 26.265 -4.134 -36.523 1.00 89.38 91 ALA A C 1
ATOM 648 O O . ALA A 1 91 ? 26.241 -3.730 -35.360 1.00 89.38 91 ALA A O 1
ATOM 649 N N . TRP A 1 92 ? 25.185 -4.075 -37.310 1.00 90.69 92 TRP A N 1
ATOM 650 C CA . TRP A 1 92 ? 23.891 -3.519 -36.903 1.00 90.69 92 TRP A CA 1
ATOM 651 C C . TRP A 1 92 ? 23.285 -4.123 -35.610 1.00 90.69 92 TRP A C 1
ATOM 653 O O . TRP A 1 92 ? 22.608 -3.381 -34.896 1.00 90.69 92 TRP A O 1
ATOM 663 N N . PRO A 1 93 ? 23.534 -5.391 -35.199 1.00 94.12 93 PRO A N 1
ATOM 664 C CA . PRO A 1 93 ? 23.036 -5.905 -33.923 1.00 94.12 93 PRO A CA 1
ATOM 665 C C . PRO A 1 93 ? 23.572 -5.137 -32.707 1.00 94.12 93 PRO A C 1
ATOM 667 O O . PRO A 1 93 ? 22.967 -5.191 -31.637 1.00 94.12 93 PRO A O 1
ATOM 670 N N . LEU A 1 94 ? 24.669 -4.380 -32.845 1.00 93.75 94 LEU A N 1
ATOM 671 C CA . LEU A 1 94 ? 25.195 -3.528 -31.773 1.00 93.75 94 LEU A CA 1
ATOM 672 C C . LEU A 1 94 ? 24.190 -2.464 -31.319 1.00 93.75 94 LEU A C 1
ATOM 674 O O . LEU A 1 94 ? 24.182 -2.090 -30.146 1.00 93.75 94 LEU A O 1
ATOM 678 N N . PHE A 1 95 ? 23.287 -2.035 -32.200 1.00 94.00 95 PHE A N 1
ATOM 679 C CA . PHE A 1 95 ? 22.227 -1.101 -31.842 1.00 94.00 95 PHE A CA 1
ATOM 680 C C . PHE A 1 95 ? 21.241 -1.670 -30.808 1.00 94.00 95 PHE A C 1
ATOM 682 O O . PHE A 1 95 ? 20.714 -0.917 -29.985 1.00 94.00 95 PHE A O 1
ATOM 689 N N . ALA A 1 96 ? 21.040 -2.993 -30.764 1.00 93.50 96 ALA A N 1
ATOM 690 C CA . ALA A 1 96 ? 20.188 -3.629 -29.757 1.00 93.50 96 ALA A CA 1
ATOM 691 C C . ALA A 1 96 ? 20.735 -3.436 -28.329 1.00 93.50 96 ALA A C 1
ATOM 693 O O . ALA A 1 96 ? 19.962 -3.329 -27.375 1.00 93.50 96 ALA A O 1
ATOM 694 N N . PHE A 1 97 ? 22.059 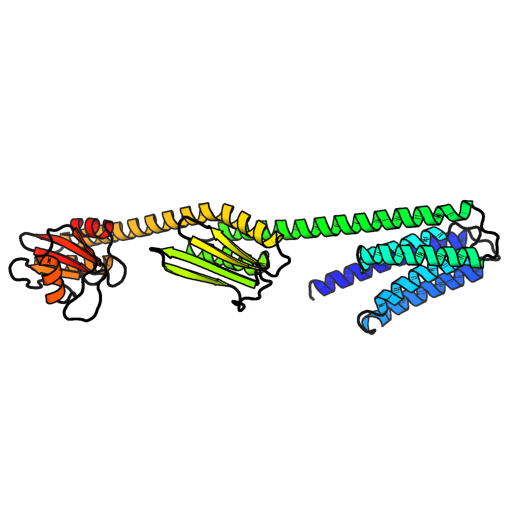-3.311 -28.164 1.00 93.75 97 PHE A N 1
ATOM 695 C CA . PHE A 1 97 ? 22.672 -3.023 -26.863 1.00 93.75 97 PHE A CA 1
ATOM 696 C C . PHE A 1 97 ? 22.386 -1.596 -26.393 1.00 93.75 97 PHE A C 1
ATOM 698 O O . PHE A 1 97 ? 22.163 -1.394 -25.199 1.00 93.75 97 PHE A O 1
ATOM 705 N N . ALA A 1 98 ? 22.326 -0.620 -27.308 1.00 93.19 98 ALA A N 1
ATOM 706 C CA . ALA A 1 98 ? 21.919 0.745 -26.975 1.00 93.19 98 ALA A CA 1
ATOM 707 C C . ALA A 1 98 ? 20.463 0.774 -26.477 1.00 93.19 98 ALA A C 1
ATOM 709 O O . ALA A 1 98 ? 20.174 1.345 -25.423 1.00 93.19 98 ALA A O 1
ATOM 710 N N . VAL A 1 99 ? 19.564 0.065 -27.170 1.00 92.19 99 VAL A N 1
ATOM 711 C CA . VAL A 1 99 ? 18.155 -0.092 -26.770 1.00 92.19 99 VAL A CA 1
ATOM 712 C C . VAL A 1 99 ? 18.034 -0.794 -25.409 1.00 92.19 99 VAL A C 1
ATOM 714 O O . VAL A 1 99 ? 17.309 -0.325 -24.530 1.00 92.19 99 VAL A O 1
ATOM 717 N N . GLY A 1 100 ? 18.795 -1.868 -25.178 1.00 90.88 100 GLY A N 1
ATOM 718 C CA . GLY A 1 100 ? 18.825 -2.578 -23.895 1.00 90.88 100 GLY A CA 1
ATOM 719 C C . GLY A 1 100 ? 19.376 -1.733 -22.738 1.00 90.88 100 GLY A C 1
ATOM 720 O O . GLY A 1 100 ? 18.836 -1.761 -21.632 1.00 90.88 100 GLY A O 1
ATOM 721 N N . ALA A 1 101 ? 20.416 -0.930 -22.977 1.00 90.25 101 ALA A N 1
ATOM 722 C CA . ALA A 1 101 ? 20.946 0.001 -21.981 1.00 90.25 101 ALA A CA 1
ATOM 723 C C . ALA A 1 101 ? 19.920 1.090 -21.620 1.00 90.25 101 ALA A C 1
ATOM 725 O O . ALA A 1 101 ? 19.773 1.439 -20.444 1.00 90.25 101 ALA A O 1
ATOM 726 N N . ALA A 1 102 ? 19.174 1.588 -22.609 1.00 90.00 102 ALA A N 1
ATOM 727 C CA . ALA A 1 102 ? 18.096 2.544 -22.393 1.00 90.00 102 ALA A CA 1
ATOM 728 C C . ALA A 1 102 ? 16.924 1.937 -21.610 1.00 90.00 102 ALA A C 1
ATOM 730 O O . ALA A 1 102 ? 16.408 2.592 -20.704 1.00 90.00 102 ALA A O 1
ATOM 731 N N . ALA A 1 103 ? 16.569 0.675 -21.879 1.00 88.69 103 ALA A N 1
ATOM 732 C CA . ALA A 1 103 ? 15.544 -0.061 -21.136 1.00 88.69 103 ALA A CA 1
ATOM 733 C C . ALA A 1 103 ? 15.820 -0.072 -19.630 1.00 88.69 103 ALA A C 1
ATOM 735 O O . ALA A 1 103 ? 14.931 0.204 -18.823 1.00 88.69 103 ALA A O 1
ATOM 736 N N . LEU A 1 104 ? 17.074 -0.334 -19.251 1.00 87.62 104 LEU A N 1
ATOM 737 C CA . LEU A 1 104 ? 17.482 -0.365 -17.849 1.00 87.62 104 LEU A CA 1
ATOM 738 C C . LEU A 1 104 ? 17.437 1.010 -17.180 1.00 87.62 104 LEU A C 1
ATOM 740 O O . LEU A 1 104 ? 17.144 1.093 -15.991 1.00 87.62 104 LEU A O 1
ATOM 744 N N . ARG A 1 105 ? 17.773 2.075 -17.913 1.00 84.81 105 ARG A N 1
ATOM 745 C CA . ARG A 1 105 ? 17.963 3.420 -17.346 1.00 84.81 105 ARG A CA 1
ATOM 746 C C . ARG A 1 105 ? 16.698 4.260 -17.311 1.00 84.81 105 ARG A C 1
ATOM 748 O O . ARG A 1 105 ? 16.505 5.028 -16.376 1.00 84.81 105 ARG A O 1
ATOM 755 N N . TYR A 1 106 ? 15.878 4.134 -18.341 1.00 86.31 106 TYR A N 1
ATOM 756 C CA . TYR A 1 106 ? 14.805 5.076 -18.650 1.00 86.31 106 TYR A CA 1
ATOM 757 C C . TYR A 1 106 ? 13.445 4.396 -18.800 1.00 86.31 106 TYR A C 1
ATOM 759 O O . TYR A 1 106 ? 12.445 5.059 -19.076 1.00 86.31 106 TYR A O 1
ATOM 767 N N . GLY A 1 107 ? 13.396 3.073 -18.629 1.00 88.19 107 GLY A N 1
ATOM 768 C CA . GLY A 1 107 ? 12.168 2.311 -18.755 1.00 88.19 107 GLY A CA 1
ATOM 769 C C . GLY A 1 107 ? 11.595 2.350 -20.182 1.00 88.19 107 GLY A C 1
ATOM 770 O O . GLY A 1 107 ? 12.346 2.534 -21.143 1.00 88.19 107 GLY A O 1
ATOM 771 N N . PRO A 1 108 ? 10.267 2.196 -20.346 1.00 88.62 108 PRO A N 1
ATOM 772 C CA . PRO A 1 108 ? 9.643 2.009 -21.657 1.00 88.62 108 PRO A CA 1
ATOM 773 C C . PRO A 1 108 ? 9.821 3.197 -22.607 1.00 88.62 108 PRO A C 1
ATOM 775 O O . PRO A 1 108 ? 10.106 3.009 -23.787 1.00 88.62 108 PRO A O 1
ATOM 778 N N . LEU A 1 109 ? 9.702 4.426 -22.092 1.00 88.81 109 LEU A N 1
ATOM 779 C CA . LEU A 1 109 ? 9.859 5.639 -22.902 1.00 88.81 109 LEU A CA 1
ATOM 780 C C . LEU A 1 109 ? 11.279 5.766 -23.452 1.00 88.81 109 LEU A C 1
ATOM 782 O O . LEU A 1 109 ? 11.465 6.147 -24.605 1.00 88.81 109 LEU A O 1
ATOM 786 N N . GLY A 1 110 ? 12.282 5.387 -22.658 1.00 88.50 110 GLY A N 1
ATOM 787 C CA . GLY A 1 110 ? 13.658 5.364 -23.132 1.00 88.50 110 GLY A CA 1
ATOM 788 C C . GLY A 1 110 ? 13.914 4.316 -24.203 1.00 88.50 110 GLY A C 1
ATOM 789 O O . GLY A 1 110 ? 14.656 4.600 -25.140 1.00 88.50 110 GLY A O 1
ATOM 790 N N . VAL A 1 111 ? 13.289 3.136 -24.108 1.00 91.56 111 VAL A N 1
ATOM 791 C CA . VAL A 1 111 ? 13.367 2.113 -25.167 1.00 91.56 111 VAL A CA 1
ATOM 792 C C . VAL A 1 111 ? 12.792 2.659 -26.467 1.00 91.56 111 VAL A C 1
ATOM 794 O O . VAL A 1 111 ? 13.458 2.577 -27.496 1.00 91.56 111 VAL A O 1
ATOM 797 N N . ALA A 1 112 ? 11.603 3.265 -26.420 1.00 90.31 112 ALA A N 1
ATOM 798 C CA . ALA A 1 112 ? 10.953 3.831 -27.598 1.00 90.31 112 ALA A CA 1
ATOM 799 C C . ALA A 1 112 ? 11.804 4.939 -28.243 1.00 90.31 112 ALA A C 1
ATOM 801 O O . ALA A 1 112 ? 12.121 4.865 -29.431 1.00 90.31 112 ALA A O 1
ATOM 802 N N . ALA A 1 113 ? 12.252 5.917 -27.447 1.00 91.06 113 ALA A N 1
ATOM 803 C CA . ALA A 1 113 ? 13.089 7.017 -27.925 1.00 91.06 113 ALA A CA 1
ATOM 804 C C . ALA A 1 113 ? 14.426 6.526 -28.506 1.00 91.06 113 ALA A C 1
ATOM 806 O O . ALA A 1 113 ? 14.846 6.970 -29.573 1.00 91.06 113 ALA A O 1
ATOM 807 N N . THR A 1 114 ? 15.079 5.572 -27.838 1.00 93.75 114 THR A N 1
ATOM 808 C CA . THR A 1 114 ? 16.357 5.012 -28.304 1.00 93.75 114 THR A CA 1
ATOM 809 C C . THR A 1 114 ? 16.174 4.189 -29.566 1.00 93.75 114 THR A C 1
ATOM 811 O O . THR A 1 114 ? 16.990 4.301 -30.467 1.00 93.75 114 THR A O 1
ATOM 814 N N . THR A 1 115 ? 15.095 3.413 -29.678 1.00 94.25 115 THR A N 1
ATOM 815 C CA . THR A 1 115 ? 14.788 2.649 -30.896 1.00 94.25 115 THR A CA 1
ATOM 816 C C . THR A 1 115 ? 14.600 3.588 -32.087 1.00 94.25 115 THR A C 1
ATOM 818 O O . THR A 1 115 ? 15.194 3.361 -33.135 1.00 94.25 115 THR A O 1
ATOM 821 N N . ALA A 1 116 ? 13.858 4.688 -31.918 1.00 92.62 116 ALA A N 1
ATOM 822 C CA . ALA A 1 116 ? 13.706 5.698 -32.964 1.00 92.62 116 ALA A CA 1
ATOM 823 C C . ALA A 1 116 ? 15.055 6.331 -33.354 1.00 92.62 116 ALA A C 1
ATOM 825 O O . ALA A 1 116 ? 15.382 6.416 -34.535 1.00 92.62 116 ALA A O 1
ATOM 826 N N . ALA A 1 117 ? 15.873 6.715 -32.368 1.00 93.00 117 ALA A N 1
ATOM 827 C CA . ALA A 1 117 ? 17.199 7.283 -32.615 1.00 93.00 117 ALA A CA 1
ATOM 828 C C . ALA A 1 117 ? 18.150 6.292 -33.308 1.00 93.00 117 ALA A C 1
ATOM 830 O O . ALA A 1 117 ? 18.935 6.686 -34.165 1.00 93.00 117 ALA A O 1
ATOM 831 N N . VAL A 1 118 ? 18.062 5.007 -32.963 1.00 94.69 118 VAL A N 1
ATOM 832 C CA . VAL A 1 118 ? 18.801 3.912 -33.596 1.00 94.69 118 VAL A CA 1
ATOM 833 C C . VAL A 1 118 ? 18.412 3.749 -35.063 1.00 94.69 118 VAL A C 1
ATOM 835 O O . VAL A 1 118 ? 19.302 3.625 -35.897 1.00 94.69 118 VAL A O 1
ATOM 838 N N . VAL A 1 119 ? 17.114 3.772 -35.383 1.00 92.94 119 VAL A N 1
ATOM 839 C CA . VAL A 1 119 ? 16.632 3.677 -36.772 1.00 92.94 119 VAL A CA 1
ATOM 840 C C . VAL A 1 119 ? 17.164 4.848 -37.592 1.00 92.94 119 VAL A C 1
ATOM 842 O O . VAL A 1 119 ? 17.791 4.632 -38.622 1.00 92.94 119 VAL A O 1
ATOM 845 N N . VAL A 1 120 ? 17.032 6.073 -37.077 1.00 92.56 120 VAL A N 1
ATOM 846 C CA . VAL A 1 120 ? 17.570 7.273 -37.737 1.00 92.56 120 VAL A CA 1
ATOM 847 C C . VAL A 1 120 ? 19.089 7.181 -37.914 1.00 92.56 120 VAL A C 1
ATOM 849 O O . VAL A 1 120 ? 19.610 7.506 -38.977 1.00 92.56 120 VAL A O 1
ATOM 852 N N . ALA A 1 121 ? 19.821 6.727 -36.893 1.00 92.38 121 ALA A N 1
ATOM 853 C CA . ALA A 1 121 ? 21.270 6.568 -36.979 1.00 92.38 121 ALA A CA 1
ATOM 854 C C . ALA A 1 121 ? 21.674 5.518 -38.023 1.00 92.38 121 ALA A C 1
ATOM 856 O O . ALA A 1 121 ? 22.643 5.727 -38.751 1.00 92.38 121 ALA A O 1
ATOM 857 N N . TYR A 1 122 ? 20.938 4.410 -38.115 1.00 91.44 122 TYR A N 1
ATOM 858 C CA . TYR A 1 122 ? 21.173 3.382 -39.122 1.00 91.44 122 TYR A CA 1
ATOM 859 C C . TYR A 1 122 ? 20.896 3.902 -40.537 1.00 91.44 122 TYR A C 1
ATOM 861 O O . TYR A 1 122 ? 21.734 3.718 -41.419 1.00 91.44 122 TYR A O 1
ATOM 869 N N . ASP A 1 123 ? 19.802 4.639 -40.733 1.00 89.00 123 ASP A N 1
ATOM 870 C CA . ASP A 1 123 ? 19.478 5.274 -42.015 1.00 89.00 123 ASP A CA 1
ATOM 871 C C . ASP A 1 123 ? 20.570 6.266 -42.443 1.00 89.00 123 ASP A C 1
ATOM 873 O O . ASP A 1 123 ? 21.012 6.251 -43.592 1.00 89.00 123 ASP A O 1
ATOM 877 N N . ILE A 1 124 ? 21.084 7.082 -41.513 1.00 90.00 124 ILE A N 1
ATOM 878 C CA . ILE A 1 124 ? 22.214 7.988 -41.778 1.00 90.00 124 ILE A CA 1
ATOM 879 C C . ILE A 1 124 ? 23.456 7.203 -42.219 1.00 90.00 124 ILE A C 1
ATOM 881 O O . ILE A 1 124 ? 24.146 7.626 -43.147 1.00 90.00 124 ILE A O 1
ATOM 885 N N . VAL A 1 125 ? 23.744 6.060 -41.587 1.00 90.25 125 VAL A N 1
ATOM 886 C CA . VAL A 1 125 ? 24.870 5.195 -41.977 1.00 90.25 125 VAL A CA 1
ATOM 887 C C . VAL A 1 125 ? 24.675 4.633 -43.385 1.00 90.25 125 VAL A C 1
ATOM 889 O O . VAL A 1 125 ? 25.633 4.627 -44.159 1.00 90.25 125 VAL A O 1
ATOM 892 N N . LEU A 1 126 ? 23.462 4.200 -43.745 1.00 87.19 126 LEU A N 1
ATOM 893 C CA . LEU A 1 126 ? 23.156 3.724 -45.098 1.00 87.19 126 LEU A CA 1
ATOM 894 C C . LEU A 1 126 ? 23.340 4.831 -46.144 1.00 87.19 126 LEU A C 1
ATOM 896 O O . LEU A 1 126 ? 23.977 4.600 -47.171 1.00 87.19 126 LEU A O 1
ATOM 900 N N . VAL A 1 127 ? 22.857 6.046 -45.866 1.00 87.06 127 VAL A N 1
ATOM 901 C CA . VAL A 1 127 ? 23.030 7.209 -46.754 1.00 87.06 127 VAL A CA 1
ATOM 902 C C . VAL A 1 127 ? 24.510 7.568 -46.910 1.00 87.06 127 VAL A C 1
ATOM 904 O O . VAL A 1 127 ? 24.976 7.800 -48.025 1.00 87.06 127 VAL A O 1
ATOM 907 N N . ALA A 1 128 ? 25.272 7.571 -45.813 1.00 87.38 128 ALA A N 1
ATOM 908 C CA . ALA A 1 128 ? 26.695 7.906 -45.819 1.00 87.38 128 ALA A CA 1
ATOM 909 C C . ALA A 1 128 ? 27.553 6.907 -46.615 1.00 87.38 128 ALA A C 1
ATOM 911 O O . ALA A 1 128 ? 28.620 7.276 -47.099 1.00 87.38 128 ALA A O 1
ATOM 912 N N . ARG A 1 129 ? 27.091 5.662 -46.785 1.00 83.50 129 ARG A N 1
ATOM 913 C CA . ARG A 1 129 ? 27.755 4.649 -47.621 1.00 83.50 129 ARG A CA 1
ATOM 914 C C . ARG A 1 129 ? 27.555 4.850 -49.128 1.00 83.50 129 ARG A C 1
ATOM 916 O O . ARG A 1 129 ? 28.128 4.100 -49.906 1.00 83.50 129 ARG A O 1
ATOM 923 N N . GLY A 1 130 ? 26.795 5.861 -49.555 1.00 67.25 130 GLY A N 1
ATOM 924 C CA . GLY A 1 130 ? 26.866 6.362 -50.930 1.00 67.25 130 GLY A CA 1
ATOM 925 C C . GLY A 1 130 ? 26.319 5.431 -52.019 1.00 67.25 130 GLY A C 1
ATOM 926 O O . GLY A 1 130 ? 26.908 5.361 -53.091 1.00 67.25 130 GLY A O 1
ATOM 927 N N . GLY A 1 131 ? 25.181 4.766 -51.787 1.00 59.56 131 GLY A N 1
ATOM 928 C CA . GLY A 1 131 ? 24.428 4.055 -52.838 1.00 59.56 131 GLY A CA 1
ATOM 929 C C . GLY A 1 131 ? 24.668 2.545 -52.948 1.00 59.56 131 GLY A C 1
ATOM 930 O O . GLY A 1 131 ? 23.925 1.882 -53.663 1.00 59.56 131 GLY A O 1
ATOM 931 N N . ASP A 1 132 ? 25.607 1.986 -52.180 1.00 61.81 132 ASP A N 1
ATOM 932 C CA . ASP A 1 132 ? 25.840 0.531 -52.076 1.00 61.81 132 ASP A CA 1
ATOM 933 C C . ASP A 1 132 ? 24.793 -0.207 -51.211 1.00 61.81 132 ASP A C 1
ATOM 935 O O . ASP A 1 132 ? 24.915 -1.406 -50.967 1.00 61.81 132 ASP A O 1
ATOM 939 N N . ALA A 1 133 ? 23.763 0.493 -50.723 1.00 65.00 133 ALA A N 1
ATOM 940 C CA . ALA A 1 133 ? 22.699 -0.100 -49.919 1.00 65.00 133 ALA A CA 1
ATOM 941 C C . ALA A 1 133 ? 21.740 -0.898 -50.813 1.00 65.00 133 ALA A C 1
ATOM 943 O O . ALA A 1 133 ? 20.969 -0.337 -51.598 1.00 65.00 133 ALA A O 1
ATOM 944 N N . ALA A 1 134 ? 21.767 -2.219 -50.683 1.00 70.44 134 ALA A N 1
ATOM 945 C CA . ALA A 1 134 ? 20.812 -3.088 -51.347 1.00 70.44 134 ALA A CA 1
ATOM 946 C C . ALA A 1 134 ? 19.468 -3.056 -50.601 1.00 70.44 134 ALA A C 1
ATOM 948 O O . ALA A 1 134 ? 19.407 -2.795 -49.403 1.00 70.44 134 ALA A O 1
ATOM 949 N N . ALA A 1 135 ? 18.363 -3.395 -51.275 1.00 71.06 135 ALA A N 1
ATOM 950 C CA . ALA A 1 135 ? 17.048 -3.489 -50.624 1.00 71.06 135 ALA A CA 1
ATOM 951 C C . ALA A 1 135 ? 17.036 -4.478 -49.436 1.00 71.06 135 ALA A C 1
ATOM 953 O O . ALA A 1 135 ? 16.221 -4.349 -48.523 1.00 71.06 135 ALA A O 1
ATOM 954 N N . VAL A 1 136 ? 17.964 -5.444 -49.428 1.00 77.81 136 VAL A N 1
ATOM 955 C CA . VAL A 1 136 ? 18.178 -6.352 -48.297 1.00 77.81 136 VAL A CA 1
ATOM 956 C C . VAL A 1 136 ? 18.710 -5.614 -47.062 1.00 77.81 136 VAL A C 1
ATOM 958 O O . VAL A 1 136 ? 18.373 -5.988 -45.954 1.00 77.81 136 VAL A O 1
ATOM 961 N N . ASP A 1 137 ? 19.422 -4.499 -47.183 1.00 78.62 137 ASP A N 1
ATOM 962 C CA . ASP A 1 137 ? 19.957 -3.769 -46.024 1.00 78.62 137 ASP A CA 1
ATOM 963 C C . ASP A 1 137 ? 18.879 -3.020 -45.217 1.00 78.62 137 ASP A C 1
ATOM 965 O O . ASP A 1 137 ? 19.179 -2.420 -44.189 1.00 78.62 137 ASP A O 1
ATOM 969 N N . LEU A 1 138 ? 17.606 -3.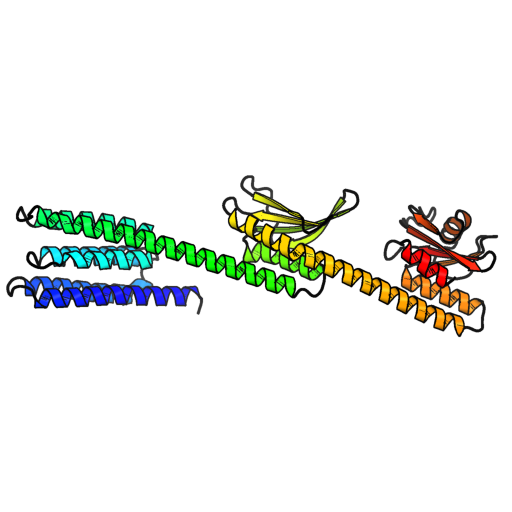090 -45.628 1.00 81.75 138 LEU A N 1
ATOM 970 C CA . LEU A 1 138 ? 16.467 -2.523 -44.897 1.00 81.75 138 LEU A CA 1
ATOM 971 C C . LEU A 1 138 ? 15.845 -3.492 -43.873 1.00 81.75 138 LEU A C 1
ATOM 973 O O . LEU A 1 138 ? 15.164 -3.041 -42.949 1.00 81.75 138 LEU A O 1
ATOM 977 N N . TRP A 1 139 ? 16.072 -4.813 -43.970 1.00 88.12 139 TRP A N 1
ATOM 978 C CA . TRP A 1 139 ? 15.515 -5.765 -42.986 1.00 88.12 139 TRP A CA 1
ATOM 979 C C . TRP A 1 139 ? 16.027 -5.550 -41.544 1.00 88.12 139 TRP A C 1
ATOM 981 O O . TRP A 1 139 ? 15.235 -5.744 -40.615 1.00 88.12 139 TRP A O 1
ATOM 991 N N . PRO A 1 140 ? 17.275 -5.089 -41.297 1.00 88.62 140 PRO A N 1
ATOM 992 C CA . PRO A 1 140 ? 17.736 -4.742 -39.954 1.00 88.62 140 PRO A CA 1
ATOM 993 C C . PRO A 1 140 ? 16.874 -3.679 -39.271 1.00 88.62 140 PRO A C 1
ATOM 995 O O . PRO A 1 140 ? 16.646 -3.775 -38.068 1.00 88.62 140 PRO A O 1
ATOM 998 N N . VAL A 1 141 ? 16.322 -2.715 -40.019 1.00 87.31 141 VAL A N 1
ATOM 999 C CA . VAL A 1 141 ? 15.401 -1.705 -39.467 1.00 87.31 141 VAL A CA 1
ATOM 1000 C C . VAL A 1 141 ? 14.146 -2.372 -38.909 1.00 87.31 141 VAL A C 1
ATOM 1002 O O . VAL A 1 141 ? 13.735 -2.082 -37.785 1.00 87.31 141 VAL A O 1
ATOM 1005 N N . GLN A 1 142 ? 13.565 -3.320 -39.651 1.00 89.19 142 GLN A N 1
ATOM 1006 C CA . GLN A 1 142 ? 12.383 -4.063 -39.205 1.00 89.19 142 GLN A CA 1
ATOM 1007 C C . GLN A 1 142 ? 12.675 -4.879 -37.941 1.00 89.19 142 GLN A C 1
ATOM 1009 O O . GLN A 1 142 ? 11.863 -4.899 -37.016 1.00 89.19 142 GLN A O 1
ATOM 1014 N N . VAL A 1 143 ? 13.851 -5.506 -37.865 1.00 90.94 143 VAL A N 1
ATOM 1015 C CA . VAL A 1 143 ? 14.261 -6.280 -36.686 1.00 90.94 143 VAL A CA 1
ATOM 1016 C C . VAL A 1 143 ? 14.532 -5.386 -35.481 1.00 90.94 143 VAL A C 1
ATOM 1018 O O . VAL A 1 143 ? 14.121 -5.729 -34.375 1.00 90.94 143 VAL A O 1
ATOM 1021 N N . LEU A 1 144 ? 15.160 -4.225 -35.671 1.00 90.50 144 LEU A N 1
ATOM 1022 C CA . LEU A 1 144 ? 15.392 -3.258 -34.596 1.00 90.50 144 LEU A CA 1
ATOM 1023 C C . LEU A 1 144 ? 14.077 -2.674 -34.067 1.00 90.50 144 LEU A C 1
ATOM 1025 O O . LEU A 1 144 ? 13.922 -2.543 -32.853 1.00 90.50 144 LEU A O 1
ATOM 1029 N N . LEU A 1 145 ? 13.104 -2.402 -34.943 1.00 90.00 145 LEU A N 1
ATOM 1030 C CA . LEU A 1 145 ? 11.753 -2.003 -34.543 1.00 90.00 145 LEU A CA 1
ATOM 1031 C C . LEU A 1 145 ? 11.041 -3.111 -33.759 1.00 90.00 145 LEU A C 1
ATOM 1033 O O . LEU A 1 145 ? 10.506 -2.846 -32.683 1.00 90.00 145 LEU A O 1
ATOM 1037 N N . ALA A 1 146 ? 11.068 -4.353 -34.253 1.00 90.62 146 ALA A N 1
ATOM 1038 C CA . ALA A 1 146 ? 10.465 -5.494 -33.565 1.00 90.62 146 ALA A CA 1
ATOM 1039 C C . ALA A 1 146 ? 11.099 -5.724 -32.183 1.00 90.62 146 ALA A C 1
ATOM 1041 O O . ALA A 1 146 ? 10.391 -5.916 -31.194 1.00 90.62 146 ALA A O 1
ATOM 1042 N N . PHE A 1 147 ? 12.429 -5.638 -32.095 1.00 90.94 147 PHE A N 1
ATOM 1043 C CA . PHE A 1 147 ? 13.160 -5.723 -30.834 1.00 90.94 147 PHE A CA 1
ATOM 1044 C C . PHE A 1 147 ? 12.790 -4.581 -29.883 1.00 90.94 147 PHE A C 1
ATOM 1046 O O . PHE A 1 147 ? 12.547 -4.827 -28.703 1.00 90.94 147 PHE A O 1
ATOM 1053 N N . GLY A 1 148 ? 12.708 -3.346 -30.384 1.00 87.25 148 GLY A N 1
ATOM 1054 C CA . GLY A 1 148 ? 12.301 -2.184 -29.599 1.00 87.25 148 GLY A CA 1
ATOM 1055 C C . GLY A 1 148 ? 10.895 -2.334 -29.023 1.00 87.25 148 GLY A C 1
ATOM 1056 O O . GLY A 1 148 ? 10.705 -2.133 -27.827 1.00 87.25 148 GLY A O 1
ATOM 1057 N N . LEU A 1 149 ? 9.925 -2.767 -29.835 1.00 91.12 149 LEU A N 1
ATOM 1058 C CA . LEU A 1 149 ? 8.555 -3.040 -29.385 1.00 91.12 149 LEU A CA 1
ATOM 1059 C C . LEU A 1 149 ? 8.512 -4.141 -28.319 1.00 91.12 149 LEU A C 1
ATOM 1061 O O . LEU A 1 149 ? 7.890 -3.961 -27.272 1.00 91.12 149 LEU A O 1
ATOM 1065 N N . LEU A 1 150 ? 9.222 -5.250 -28.545 1.00 92.31 150 LEU A N 1
ATOM 1066 C CA . LEU A 1 150 ? 9.301 -6.348 -27.583 1.00 92.31 150 LEU A CA 1
ATOM 1067 C C . LEU A 1 150 ? 9.949 -5.903 -26.266 1.00 92.31 150 LEU A C 1
ATOM 1069 O O . LEU A 1 150 ? 9.469 -6.254 -25.189 1.00 92.31 150 LEU A O 1
ATOM 1073 N N . ALA A 1 151 ? 11.009 -5.098 -26.331 1.00 90.31 151 ALA A N 1
ATOM 1074 C CA . ALA A 1 151 ? 11.665 -4.550 -25.153 1.00 90.31 151 ALA A CA 1
ATOM 1075 C C . ALA A 1 151 ? 10.757 -3.566 -24.394 1.00 90.31 151 ALA A C 1
ATOM 1077 O O . ALA A 1 151 ? 10.704 -3.631 -23.166 1.00 90.31 151 ALA A O 1
ATOM 1078 N N . VAL A 1 152 ? 10.013 -2.697 -25.092 1.00 91.56 152 VAL A N 1
ATOM 1079 C CA . VAL A 1 152 ? 9.018 -1.797 -24.478 1.00 91.56 152 VAL A CA 1
ATOM 1080 C C . VAL A 1 152 ? 7.990 -2.613 -23.700 1.00 91.56 152 VAL A C 1
ATOM 1082 O O . VAL A 1 152 ? 7.768 -2.334 -22.520 1.00 91.56 152 VAL A O 1
ATOM 1085 N N . GLU A 1 153 ? 7.405 -3.633 -24.330 1.00 91.19 153 GLU A N 1
ATOM 1086 C CA . GLU A 1 153 ? 6.375 -4.465 -23.708 1.00 91.19 153 GLU A CA 1
ATOM 1087 C C . GLU A 1 153 ? 6.928 -5.240 -22.507 1.00 91.19 153 GLU A C 1
ATOM 1089 O O . GLU A 1 153 ? 6.332 -5.236 -21.432 1.00 91.19 153 GLU A O 1
ATOM 1094 N N . LEU A 1 154 ? 8.122 -5.829 -22.629 1.00 91.06 154 LEU A N 1
ATOM 1095 C CA . LEU A 1 154 ? 8.771 -6.545 -21.528 1.00 91.06 154 LEU A CA 1
ATOM 1096 C C . LEU A 1 154 ? 9.014 -5.626 -20.318 1.00 91.06 154 LEU A C 1
ATOM 1098 O O . LEU A 1 154 ? 8.771 -6.004 -19.166 1.00 91.06 154 LEU A O 1
ATOM 1102 N N . VAL A 1 155 ? 9.475 -4.396 -20.558 1.00 89.31 155 VAL A N 1
ATOM 1103 C CA . VAL A 1 155 ? 9.676 -3.412 -19.489 1.00 89.31 155 VAL A CA 1
ATOM 1104 C C . VAL A 1 155 ? 8.333 -2.997 -18.878 1.00 89.31 155 VAL A C 1
ATOM 1106 O O . VAL A 1 155 ? 8.220 -2.906 -17.657 1.00 89.31 155 VAL A O 1
ATOM 1109 N N . TRP A 1 156 ? 7.287 -2.811 -19.682 1.00 89.62 156 TRP A N 1
ATOM 1110 C CA . TRP A 1 156 ? 5.941 -2.530 -19.177 1.00 89.62 156 TRP A CA 1
ATOM 1111 C C . TRP A 1 156 ? 5.385 -3.654 -18.304 1.00 89.62 156 TRP A C 1
ATOM 1113 O O . TRP A 1 156 ? 4.919 -3.394 -17.191 1.00 89.62 156 TRP A O 1
ATOM 1123 N N . VAL A 1 157 ? 5.472 -4.901 -18.766 1.00 91.56 157 VAL A N 1
ATOM 1124 C CA . VAL A 1 157 ? 5.017 -6.087 -18.029 1.00 91.56 157 VAL A CA 1
ATOM 1125 C C . VAL A 1 157 ? 5.767 -6.217 -16.707 1.00 91.56 157 VAL A C 1
ATOM 1127 O O . VAL A 1 157 ? 5.148 -6.421 -15.665 1.00 91.56 157 VAL A O 1
ATOM 1130 N N . THR A 1 158 ? 7.089 -6.034 -16.708 1.00 87.06 158 THR A N 1
ATOM 1131 C CA . THR A 1 158 ? 7.887 -6.110 -15.473 1.00 87.06 158 THR A CA 1
ATOM 1132 C C . THR A 1 158 ? 7.569 -4.980 -14.494 1.00 87.06 158 THR A C 1
ATOM 1134 O O . THR A 1 158 ? 7.502 -5.226 -13.288 1.00 87.06 158 THR A O 1
ATOM 1137 N N . LEU A 1 159 ? 7.321 -3.760 -14.978 1.00 84.56 159 LEU A N 1
ATOM 1138 C CA . LEU A 1 159 ? 6.872 -2.648 -14.137 1.00 84.56 159 LEU A CA 1
ATOM 1139 C C . LEU A 1 159 ? 5.496 -2.925 -13.527 1.00 84.56 159 LEU A C 1
ATOM 1141 O O . LEU A 1 159 ? 5.320 -2.736 -12.323 1.00 84.56 159 LEU A O 1
ATOM 1145 N N . ARG A 1 160 ? 4.546 -3.422 -14.326 1.00 85.00 160 ARG A N 1
ATOM 1146 C CA . ARG A 1 160 ? 3.202 -3.792 -13.863 1.00 85.00 160 ARG A CA 1
ATOM 1147 C C . ARG A 1 160 ? 3.260 -4.909 -12.820 1.00 85.00 160 ARG A C 1
ATOM 1149 O O . ARG A 1 160 ? 2.674 -4.769 -11.753 1.00 85.00 160 ARG A O 1
ATOM 1156 N N . ALA A 1 161 ? 4.033 -5.964 -13.077 1.00 86.00 161 ALA A N 1
ATOM 1157 C CA . ALA A 1 161 ? 4.213 -7.074 -12.144 1.00 86.00 161 ALA A CA 1
ATOM 1158 C C . ALA A 1 161 ? 4.851 -6.623 -10.821 1.00 86.00 161 ALA A C 1
ATOM 1160 O O . ALA A 1 161 ? 4.412 -7.028 -9.748 1.00 86.00 161 ALA A O 1
ATOM 1161 N N . ARG A 1 162 ? 5.863 -5.744 -10.868 1.00 85.19 162 ARG A N 1
ATOM 1162 C CA . ARG A 1 162 ? 6.476 -5.188 -9.652 1.00 85.19 162 ARG A CA 1
ATOM 1163 C C . ARG A 1 162 ? 5.503 -4.336 -8.848 1.00 85.19 162 ARG A C 1
ATOM 1165 O O . ARG A 1 162 ? 5.503 -4.457 -7.628 1.00 85.19 162 ARG A O 1
ATOM 1172 N N . ARG A 1 163 ? 4.698 -3.496 -9.508 1.00 82.06 163 ARG A N 1
ATOM 1173 C CA . ARG A 1 163 ? 3.648 -2.716 -8.835 1.00 82.06 163 ARG A CA 1
ATOM 1174 C C . ARG A 1 163 ? 2.652 -3.644 -8.143 1.00 82.06 163 ARG A C 1
ATOM 1176 O O . ARG A 1 163 ? 2.503 -3.531 -6.933 1.00 82.06 163 ARG A O 1
ATOM 1183 N N . GLY A 1 164 ? 2.137 -4.648 -8.856 1.00 83.75 164 GLY A N 1
ATOM 1184 C CA . GLY A 1 164 ? 1.217 -5.634 -8.281 1.00 83.75 164 GLY A CA 1
ATOM 1185 C C . GLY A 1 164 ? 1.809 -6.401 -7.092 1.00 83.75 164 GLY A C 1
ATOM 1186 O O . GLY A 1 164 ? 1.131 -6.612 -6.092 1.00 83.75 164 GLY A O 1
ATOM 1187 N N . LEU A 1 165 ? 3.098 -6.763 -7.134 1.00 86.44 165 LEU A N 1
ATOM 1188 C CA . LEU A 1 165 ? 3.776 -7.400 -5.996 1.00 86.44 165 LEU A CA 1
ATOM 1189 C C . LEU A 1 165 ? 3.908 -6.472 -4.783 1.00 86.44 165 LEU A C 1
ATOM 1191 O O . LEU A 1 165 ? 3.776 -6.931 -3.649 1.00 86.44 165 LEU A O 1
ATOM 1195 N N . VAL A 1 166 ? 4.202 -5.187 -4.998 1.00 84.56 166 VAL A N 1
ATOM 1196 C CA . VAL A 1 166 ? 4.279 -4.200 -3.911 1.00 84.56 166 VAL A CA 1
ATOM 1197 C C . VAL A 1 166 ? 2.903 -3.991 -3.288 1.00 84.56 166 VAL A C 1
ATOM 1199 O O . VAL A 1 166 ? 2.803 -4.031 -2.065 1.00 84.56 166 VAL A O 1
ATOM 1202 N N . GLU A 1 167 ? 1.862 -3.847 -4.108 1.00 85.06 167 GLU A N 1
ATOM 1203 C CA . GLU A 1 167 ? 0.472 -3.703 -3.662 1.00 85.06 167 GLU A CA 1
ATOM 1204 C C . GLU A 1 167 ? 0.014 -4.936 -2.872 1.00 85.06 167 GLU A C 1
ATOM 1206 O O . GLU A 1 167 ? -0.420 -4.809 -1.730 1.00 85.06 167 GLU A O 1
ATOM 1211 N N . THR A 1 168 ? 0.228 -6.142 -3.411 1.00 89.12 168 THR A N 1
ATOM 1212 C CA . THR A 1 168 ? -0.119 -7.405 -2.732 1.00 89.12 168 THR A CA 1
ATOM 1213 C C . THR A 1 168 ? 0.625 -7.543 -1.405 1.00 89.12 168 THR A C 1
ATOM 1215 O O . THR A 1 168 ? 0.057 -7.959 -0.397 1.00 89.12 168 THR A O 1
ATOM 1218 N N . ARG A 1 169 ? 1.911 -7.167 -1.369 1.00 91.19 169 ARG A N 1
ATOM 1219 C CA . ARG A 1 169 ? 2.702 -7.207 -0.137 1.00 91.19 169 ARG A CA 1
ATOM 1220 C C . ARG A 1 169 ? 2.186 -6.201 0.888 1.00 91.19 169 ARG A C 1
ATOM 1222 O O . ARG A 1 169 ? 2.060 -6.573 2.050 1.00 91.19 169 ARG A O 1
ATOM 1229 N N . ALA A 1 170 ? 1.900 -4.967 0.479 1.00 90.00 170 ALA A N 1
ATOM 1230 C CA . ALA A 1 170 ? 1.350 -3.938 1.356 1.00 90.00 170 ALA A CA 1
ATOM 1231 C C . ALA A 1 170 ? 0.007 -4.384 1.949 1.00 90.00 170 ALA A C 1
ATOM 1233 O O . ALA A 1 170 ? -0.172 -4.325 3.162 1.00 90.00 170 ALA A O 1
ATOM 1234 N N . TYR A 1 171 ? -0.870 -4.938 1.113 1.00 93.56 171 TYR A N 1
ATOM 1235 C CA . TYR A 1 171 ? -2.150 -5.493 1.532 1.00 93.56 171 TYR A CA 1
ATOM 1236 C C . TYR A 1 171 ? -1.993 -6.671 2.506 1.00 93.56 171 TYR A C 1
ATOM 1238 O O . TYR A 1 171 ? -2.565 -6.648 3.590 1.00 93.56 171 TYR A O 1
ATOM 1246 N N . SER A 1 172 ? -1.131 -7.650 2.201 1.00 93.56 172 SER A N 1
ATOM 1247 C CA . SER A 1 172 ? -0.879 -8.793 3.096 1.00 93.56 172 SER A CA 1
ATOM 1248 C C . SER A 1 172 ? -0.285 -8.384 4.452 1.00 93.56 172 SER A C 1
ATOM 1250 O O . SER A 1 172 ? -0.590 -8.990 5.479 1.00 93.56 172 SER A O 1
ATOM 1252 N N . LEU A 1 173 ? 0.558 -7.343 4.473 1.00 95.25 173 LEU A N 1
ATOM 1253 C CA . LEU A 1 173 ? 1.095 -6.780 5.710 1.00 95.25 173 LEU A CA 1
ATOM 1254 C C . LEU A 1 173 ? -0.009 -6.092 6.513 1.00 95.25 173 LEU A C 1
ATOM 1256 O O . LEU A 1 173 ? -0.083 -6.322 7.714 1.00 95.25 173 LEU A O 1
ATOM 1260 N N . ALA A 1 174 ? -0.875 -5.321 5.852 1.00 95.06 174 ALA A N 1
ATOM 1261 C CA . ALA A 1 174 ? -1.999 -4.652 6.495 1.00 95.06 174 ALA A CA 1
ATOM 1262 C C . ALA A 1 174 ? -3.013 -5.647 7.075 1.00 95.06 174 ALA A C 1
ATOM 1264 O O . ALA A 1 174 ? -3.408 -5.504 8.228 1.00 95.06 174 ALA A O 1
ATOM 1265 N N . GLN A 1 175 ? -3.372 -6.699 6.331 1.00 96.06 175 GLN A N 1
ATOM 1266 C CA . GLN A 1 175 ? -4.232 -7.777 6.831 1.00 96.06 175 GLN A CA 1
ATOM 1267 C C . GLN A 1 175 ? -3.623 -8.454 8.061 1.00 96.06 175 GLN A C 1
ATOM 1269 O O . GLN A 1 175 ? -4.295 -8.621 9.077 1.00 96.06 175 GLN A O 1
ATOM 1274 N N . ARG A 1 176 ? -2.337 -8.825 7.991 1.00 96.56 176 ARG A N 1
ATOM 1275 C CA . ARG A 1 176 ? -1.641 -9.470 9.109 1.00 96.56 176 ARG A CA 1
ATOM 1276 C C . ARG A 1 176 ? -1.575 -8.563 10.334 1.00 96.56 176 ARG A C 1
ATOM 1278 O O . ARG A 1 176 ? -1.742 -9.055 11.446 1.00 96.56 176 ARG A O 1
ATOM 1285 N N . ASP A 1 177 ? -1.291 -7.280 10.143 1.00 96.25 177 ASP A N 1
ATOM 1286 C CA . ASP A 1 177 ? -1.187 -6.341 11.253 1.00 96.25 177 ASP A CA 1
ATOM 1287 C C . ASP A 1 177 ? -2.563 -6.056 11.862 1.00 96.25 177 ASP A C 1
ATOM 1289 O O . ASP A 1 177 ? -2.718 -6.117 13.076 1.00 96.25 177 ASP A O 1
ATOM 1293 N N . CYS A 1 178 ? -3.610 -5.879 11.057 1.00 95.06 178 CYS A N 1
ATOM 1294 C CA . CYS A 1 178 ? -4.972 -5.765 11.580 1.00 95.06 178 CYS A CA 1
ATOM 1295 C C . CYS A 1 178 ? -5.390 -7.034 12.346 1.00 95.06 178 CYS A C 1
ATOM 1297 O O . CYS A 1 178 ? -5.902 -6.944 13.457 1.00 95.06 178 CYS A O 1
ATOM 1299 N N . ALA A 1 179 ? -5.084 -8.226 11.826 1.00 94.50 179 ALA A N 1
ATOM 1300 C CA . ALA A 1 179 ? -5.369 -9.491 12.508 1.00 94.50 179 ALA A CA 1
ATOM 1301 C C . ALA A 1 179 ? -4.605 -9.677 13.833 1.00 94.50 179 ALA A C 1
ATOM 1303 O O . ALA A 1 179 ? -5.027 -10.470 14.672 1.00 94.50 179 ALA A O 1
ATOM 1304 N N . ALA A 1 180 ? -3.489 -8.969 14.027 1.00 95.12 180 ALA A N 1
ATOM 1305 C CA . ALA A 1 180 ? -2.692 -9.009 15.250 1.00 95.12 180 ALA A CA 1
ATOM 1306 C C . ALA A 1 180 ? -3.109 -7.959 16.299 1.00 95.12 180 ALA A C 1
ATOM 1308 O O . ALA A 1 180 ? -2.477 -7.885 17.354 1.00 95.12 180 ALA A O 1
ATOM 1309 N N . ALA A 1 181 ? -4.138 -7.147 16.032 1.00 95.56 181 ALA A N 1
ATOM 1310 C CA . ALA A 1 181 ? -4.660 -6.186 16.999 1.00 95.56 181 ALA A CA 1
ATOM 1311 C C . ALA A 1 181 ? -5.260 -6.894 18.228 1.00 95.56 181 ALA A C 1
ATOM 1313 O O . ALA A 1 181 ? -5.994 -7.875 18.097 1.00 95.56 181 ALA A O 1
ATOM 1314 N N . ALA A 1 182 ? -4.974 -6.382 19.427 1.00 91.06 182 ALA A N 1
ATOM 1315 C CA . ALA A 1 182 ? -5.433 -6.964 20.688 1.00 91.06 182 ALA A CA 1
ATOM 1316 C C . ALA A 1 182 ? -6.854 -6.528 21.088 1.00 91.06 182 ALA A C 1
ATOM 1318 O O . ALA A 1 182 ? -7.447 -7.127 21.986 1.00 91.06 182 ALA A O 1
ATOM 1319 N N . GLY A 1 183 ? -7.409 -5.498 20.445 1.00 92.06 183 GLY A N 1
ATOM 1320 C CA . GLY A 1 183 ? -8.739 -4.972 20.747 1.00 92.06 183 GLY A CA 1
ATOM 1321 C C . GLY A 1 183 ? -9.255 -3.996 19.694 1.00 92.06 183 GLY A C 1
ATOM 1322 O O . GLY A 1 183 ? -8.566 -3.691 18.719 1.00 92.06 183 GLY A O 1
ATOM 1323 N N . GLU A 1 184 ? -10.473 -3.494 19.909 1.00 94.12 184 GLU A N 1
ATOM 1324 C CA . GLU A 1 184 ? -11.173 -2.612 18.967 1.00 94.12 184 GLU A CA 1
ATOM 1325 C C . GLU A 1 184 ? -10.358 -1.358 18.630 1.00 94.12 184 GLU A C 1
ATOM 1327 O O . GLU A 1 184 ? -10.103 -1.087 17.459 1.00 94.12 184 GLU A O 1
ATOM 1332 N N . GLN A 1 185 ? -9.914 -0.607 19.640 1.00 92.88 185 GLN A N 1
ATOM 1333 C CA . GLN A 1 185 ? -9.220 0.665 19.410 1.00 92.88 185 GLN A CA 1
ATOM 1334 C C . GLN A 1 185 ? -7.932 0.485 18.609 1.00 92.88 185 GLN A C 1
ATOM 1336 O O . GLN A 1 185 ? -7.655 1.265 17.704 1.00 92.88 185 GLN A O 1
ATOM 1341 N N . GLU A 1 186 ? -7.166 -0.562 18.908 1.00 94.19 186 GLU A N 1
ATOM 1342 C CA . GLU A 1 186 ? -5.928 -0.861 18.194 1.00 94.19 186 GLU A CA 1
ATOM 1343 C C . GLU A 1 186 ? -6.194 -1.273 16.740 1.00 94.19 186 GLU A C 1
ATOM 1345 O O . GLU A 1 186 ? -5.451 -0.884 15.842 1.00 94.19 186 GLU A O 1
ATOM 1350 N N . LEU A 1 187 ? -7.279 -2.007 16.486 1.00 96.00 187 LEU A N 1
ATOM 1351 C CA . LEU A 1 187 ? -7.685 -2.384 15.135 1.00 96.00 187 LEU A CA 1
ATOM 1352 C C . LEU A 1 187 ? -8.070 -1.158 14.295 1.00 96.00 187 LEU A C 1
ATOM 1354 O O . LEU A 1 187 ? -7.605 -1.014 13.162 1.00 96.00 187 LEU A O 1
ATOM 1358 N N . LEU A 1 188 ? -8.879 -0.257 14.867 1.00 95.50 188 LEU A N 1
ATOM 1359 C CA . LEU A 1 188 ? -9.275 1.008 14.236 1.00 95.50 188 LEU A CA 1
ATOM 1360 C C . LEU A 1 188 ? -8.067 1.925 13.987 1.00 95.50 188 LEU A C 1
ATOM 1362 O O . LEU A 1 188 ? -8.010 2.634 12.981 1.00 95.50 188 LEU A O 1
ATOM 1366 N N . ASP A 1 189 ? -7.079 1.882 14.877 1.00 95.38 189 ASP A N 1
ATOM 1367 C CA . ASP A 1 189 ? -5.838 2.633 14.736 1.00 95.38 189 ASP A CA 1
ATOM 1368 C C . ASP A 1 189 ? -4.976 2.130 13.572 1.00 95.38 189 ASP A C 1
ATOM 1370 O O . ASP A 1 189 ? -4.549 2.912 12.716 1.00 95.38 189 ASP A O 1
ATOM 1374 N N . ARG A 1 190 ? -4.775 0.808 13.502 1.00 96.38 190 ARG A N 1
ATOM 1375 C CA . ARG A 1 190 ? -3.963 0.152 12.468 1.00 96.38 190 ARG A CA 1
ATOM 1376 C C . ARG A 1 190 ? -4.568 0.311 11.077 1.00 96.38 190 ARG A C 1
ATOM 1378 O O . ARG A 1 190 ? -3.837 0.618 10.136 1.00 96.38 190 ARG A O 1
ATOM 1385 N N . ILE A 1 191 ? -5.889 0.169 10.921 1.00 96.00 191 ILE A N 1
ATOM 1386 C CA . ILE A 1 191 ? -6.531 0.356 9.607 1.00 96.00 191 ILE A CA 1
ATOM 1387 C C . ILE A 1 191 ? -6.405 1.806 9.113 1.00 96.00 191 ILE A C 1
ATOM 1389 O O . ILE A 1 191 ? -6.093 2.030 7.941 1.00 96.00 191 ILE A O 1
ATOM 1393 N N . ALA A 1 192 ? -6.558 2.794 10.003 1.00 95.38 192 ALA A N 1
ATOM 1394 C CA . ALA A 1 192 ? -6.367 4.203 9.663 1.00 95.38 192 ALA A CA 1
ATOM 1395 C C . ALA A 1 192 ? -4.898 4.522 9.324 1.00 95.38 192 ALA A C 1
ATOM 1397 O O . ALA A 1 192 ? -4.627 5.298 8.405 1.00 95.38 192 ALA A O 1
ATOM 1398 N N . ASP A 1 193 ? -3.935 3.911 10.022 1.00 95.69 193 ASP A N 1
ATOM 1399 C CA . ASP A 1 193 ? -2.510 4.073 9.715 1.00 95.69 193 ASP A CA 1
ATOM 1400 C C . ASP A 1 193 ? -2.149 3.442 8.361 1.00 95.69 193 ASP A C 1
ATOM 1402 O O . ASP A 1 193 ? -1.462 4.071 7.553 1.00 95.69 193 ASP A O 1
ATOM 1406 N N . HIS A 1 194 ? -2.672 2.252 8.047 1.00 95.25 194 HIS A N 1
ATOM 1407 C CA . HIS A 1 194 ? -2.452 1.603 6.753 1.00 95.25 194 HIS A CA 1
ATOM 1408 C C . HIS A 1 194 ? -3.094 2.354 5.584 1.00 95.25 194 HIS A C 1
ATOM 1410 O O . HIS A 1 194 ? -2.477 2.423 4.516 1.00 95.25 194 HIS A O 1
ATOM 1416 N N . ALA A 1 195 ? -4.262 2.977 5.782 1.00 93.50 195 ALA A N 1
ATOM 1417 C CA . ALA A 1 195 ? -4.858 3.875 4.792 1.00 93.50 195 ALA A CA 1
ATOM 1418 C C . ALA A 1 195 ? -3.846 4.935 4.328 1.00 93.50 195 ALA A C 1
ATOM 1420 O O . ALA A 1 195 ? -3.635 5.105 3.127 1.00 93.50 195 ALA A O 1
ATOM 1421 N N . VAL A 1 196 ? -3.145 5.573 5.272 1.00 93.06 196 VAL A N 1
ATOM 1422 C CA . VAL A 1 196 ? -2.150 6.613 4.974 1.00 93.06 196 VAL A CA 1
ATOM 1423 C C . VAL A 1 196 ? -0.829 6.021 4.480 1.00 93.06 196 VAL A C 1
ATOM 1425 O O . VAL A 1 196 ? -0.337 6.377 3.411 1.00 93.06 196 VAL A O 1
ATOM 1428 N N . ARG A 1 197 ? -0.233 5.095 5.239 1.00 91.50 197 ARG A N 1
ATOM 1429 C CA . ARG A 1 197 ? 1.138 4.621 4.990 1.00 91.50 197 ARG A CA 1
ATOM 1430 C C . ARG A 1 197 ? 1.261 3.629 3.842 1.00 91.50 197 ARG A C 1
ATOM 1432 O O . ARG A 1 197 ? 2.310 3.575 3.207 1.00 91.50 197 ARG A O 1
ATOM 1439 N N . SER A 1 198 ? 0.248 2.789 3.637 1.00 91.38 198 SER A N 1
ATOM 1440 C CA . SER A 1 198 ? 0.318 1.649 2.710 1.00 91.38 198 SER A CA 1
ATOM 1441 C C . SER A 1 198 ? -0.476 1.887 1.433 1.00 91.38 198 SER A C 1
ATOM 1443 O O . SER A 1 198 ? -0.010 1.506 0.362 1.00 91.38 198 SER A O 1
ATOM 1445 N N . PHE A 1 199 ? -1.633 2.545 1.534 1.00 90.94 199 PHE A N 1
ATOM 1446 C CA . PHE A 1 199 ? -2.526 2.773 0.392 1.00 90.94 199 PHE A CA 1
ATOM 1447 C C . PHE A 1 199 ? -2.486 4.206 -0.150 1.00 90.94 199 PHE A C 1
ATOM 1449 O O . PHE A 1 199 ? -3.103 4.487 -1.174 1.00 90.94 199 PHE A O 1
ATOM 1456 N N . GLY A 1 200 ? -1.711 5.094 0.481 1.00 89.19 200 GLY A N 1
ATOM 1457 C CA . GLY A 1 200 ? -1.420 6.428 -0.045 1.00 89.19 200 GLY A CA 1
ATOM 1458 C C . GLY A 1 200 ? -2.502 7.474 0.220 1.00 89.19 200 GLY A C 1
ATOM 1459 O O . GLY A 1 200 ? -2.514 8.506 -0.453 1.00 89.19 200 GLY A O 1
ATOM 1460 N N . ALA A 1 201 ? -3.394 7.248 1.188 1.00 90.69 201 ALA A N 1
ATOM 1461 C CA . ALA A 1 201 ? -4.289 8.301 1.651 1.00 90.69 201 ALA A CA 1
ATOM 1462 C C . ALA A 1 201 ? -3.469 9.452 2.262 1.00 90.69 201 ALA A C 1
ATOM 1464 O O . ALA A 1 201 ? -2.500 9.239 2.989 1.00 90.69 201 ALA A O 1
ATOM 1465 N N . ARG A 1 202 ? -3.863 10.698 2.000 1.00 90.06 202 ARG A N 1
ATOM 1466 C CA . ARG A 1 202 ? -3.274 11.880 2.658 1.00 90.06 202 ARG A CA 1
ATOM 1467 C C . ARG A 1 202 ? -3.724 11.990 4.112 1.00 90.06 202 ARG A C 1
ATOM 1469 O O . ARG A 1 202 ? -2.986 12.467 4.975 1.00 90.06 202 ARG A O 1
ATOM 1476 N N . TRP A 1 203 ? -4.952 11.555 4.354 1.00 91.56 203 TRP A N 1
ATOM 1477 C CA . TRP A 1 203 ? -5.627 11.620 5.633 1.00 91.56 203 TRP A CA 1
ATOM 1478 C C . TRP A 1 203 ? -6.614 10.466 5.742 1.00 91.56 203 TRP A C 1
ATOM 1480 O O . TRP A 1 203 ? -7.228 10.083 4.744 1.00 91.56 203 TRP A O 1
ATOM 1490 N N . ALA A 1 204 ? -6.761 9.934 6.948 1.00 93.44 204 ALA A N 1
ATOM 1491 C CA . ALA A 1 204 ? -7.767 8.944 7.277 1.00 93.44 204 ALA A CA 1
ATOM 1492 C C . ALA A 1 204 ? -8.320 9.201 8.680 1.00 93.44 204 ALA A C 1
ATOM 1494 O O . ALA A 1 204 ? -7.575 9.554 9.595 1.00 93.44 204 ALA A O 1
ATOM 1495 N N . SER A 1 205 ? -9.616 8.994 8.868 1.00 93.81 205 SER A N 1
ATOM 1496 C CA . SER A 1 205 ? -10.245 8.994 10.182 1.00 93.81 205 SER A CA 1
ATOM 1497 C C . SER A 1 205 ? -11.276 7.889 10.303 1.00 93.81 205 SER A C 1
ATOM 1499 O O . SER A 1 205 ? -11.877 7.470 9.316 1.00 93.81 205 SER A O 1
ATOM 1501 N N . VAL A 1 206 ? -11.461 7.413 11.528 1.00 94.31 206 VAL A N 1
ATOM 1502 C CA . VAL A 1 206 ? -12.551 6.508 11.876 1.00 94.31 206 VAL A CA 1
ATOM 1503 C C . VAL A 1 206 ? -13.576 7.296 12.670 1.00 94.31 206 VAL A C 1
ATOM 1505 O O . VAL A 1 206 ? -13.249 7.891 13.700 1.00 94.31 206 VAL A O 1
ATOM 1508 N N . GLU A 1 207 ? -14.810 7.282 12.192 1.00 93.31 207 GLU A N 1
ATOM 1509 C CA . GLU A 1 207 ? -15.953 7.955 12.790 1.00 93.31 207 GLU A CA 1
ATOM 1510 C C . GLU A 1 207 ? -16.975 6.907 13.235 1.00 93.31 207 GLU A C 1
ATOM 1512 O O . GLU A 1 207 ? -17.223 5.935 12.519 1.00 93.31 207 GLU A O 1
ATOM 1517 N N . THR A 1 208 ? -17.576 7.101 14.407 1.00 91.69 208 THR A N 1
ATOM 1518 C CA . THR A 1 208 ? -18.792 6.389 14.804 1.00 91.69 208 THR A CA 1
ATOM 1519 C C . THR A 1 208 ? -19.998 7.301 14.762 1.00 91.69 208 THR A C 1
ATOM 1521 O O . THR A 1 208 ? -19.924 8.452 15.182 1.00 91.69 208 THR A O 1
ATOM 1524 N N . GLU A 1 209 ? -21.118 6.792 14.271 1.00 89.50 209 GLU A N 1
ATOM 1525 C CA . GLU A 1 209 ? -22.387 7.499 14.199 1.00 89.50 209 GLU A CA 1
ATOM 1526 C C . GLU A 1 209 ? -23.369 6.901 15.206 1.00 89.50 209 GLU A C 1
ATOM 1528 O O . GLU A 1 209 ? -23.773 5.746 15.092 1.00 89.50 209 GLU A O 1
ATOM 1533 N N . ARG A 1 210 ? -23.762 7.695 16.206 1.00 83.62 210 ARG A N 1
ATOM 1534 C CA . ARG A 1 210 ? -24.758 7.303 17.208 1.00 83.62 210 ARG A CA 1
ATOM 1535 C C . ARG A 1 210 ? -25.780 8.419 17.364 1.00 83.62 210 ARG A C 1
ATOM 1537 O O . ARG A 1 210 ? -25.403 9.575 17.534 1.00 83.62 210 ARG A O 1
ATOM 1544 N N . ASP A 1 211 ? -27.062 8.076 17.252 1.00 76.81 211 ASP A N 1
ATOM 1545 C CA . ASP A 1 211 ? -28.190 9.018 17.327 1.00 76.81 211 ASP A CA 1
ATOM 1546 C C . ASP A 1 211 ? -28.034 10.235 16.388 1.00 76.81 211 ASP A C 1
ATOM 1548 O O . ASP A 1 211 ? -28.297 11.379 16.755 1.00 76.81 211 ASP A O 1
ATOM 1552 N N . GLY A 1 212 ? -27.541 9.991 15.166 1.00 77.81 212 GLY A N 1
ATOM 1553 C CA . GLY A 1 212 ? -27.301 11.020 14.145 1.00 77.81 212 GLY A CA 1
ATOM 1554 C C . GLY A 1 212 ? -26.099 11.933 14.418 1.00 77.81 212 GLY A C 1
ATOM 1555 O O . GLY A 1 212 ? -25.850 12.863 13.654 1.00 77.81 212 GLY A O 1
ATOM 1556 N N . THR A 1 213 ? -25.338 11.681 15.486 1.00 79.56 213 THR A N 1
ATOM 1557 C CA . THR A 1 213 ? -24.120 12.428 15.813 1.00 79.56 213 THR A CA 1
ATOM 1558 C C . THR A 1 213 ? -22.892 11.598 15.463 1.00 79.56 213 THR A C 1
ATOM 1560 O O . THR A 1 213 ? -22.719 10.485 15.965 1.00 79.56 213 THR A O 1
ATOM 1563 N N . ARG A 1 214 ? -22.014 12.151 14.618 1.00 85.88 214 ARG A N 1
ATOM 1564 C CA . ARG A 1 214 ? -20.734 11.529 14.264 1.00 85.88 214 ARG A CA 1
ATOM 1565 C C . ARG A 1 214 ? -19.636 11.953 15.227 1.00 85.88 214 ARG A C 1
ATOM 1567 O O . ARG A 1 214 ? -19.418 13.142 15.457 1.00 85.88 214 ARG A O 1
ATOM 1574 N N . ARG A 1 215 ? -18.920 10.974 15.769 1.00 88.00 215 ARG A N 1
ATOM 1575 C CA . ARG A 1 215 ? -17.789 11.163 16.672 1.00 88.00 215 ARG A CA 1
ATOM 1576 C C . ARG A 1 215 ? -16.544 10.535 16.069 1.00 88.00 215 ARG A C 1
ATOM 1578 O O . ARG A 1 215 ? -16.500 9.337 15.818 1.00 88.00 215 ARG A O 1
ATOM 1585 N N . THR A 1 216 ? -15.501 11.334 15.887 1.00 88.94 216 THR A N 1
ATOM 1586 C CA . THR A 1 216 ? -14.197 10.825 15.457 1.00 88.94 216 THR A CA 1
ATOM 1587 C C . THR A 1 216 ? -13.517 10.077 16.605 1.00 88.94 216 THR A C 1
ATOM 1589 O O . THR A 1 216 ? -13.370 10.617 17.703 1.00 88.94 216 THR A O 1
ATOM 1592 N N . I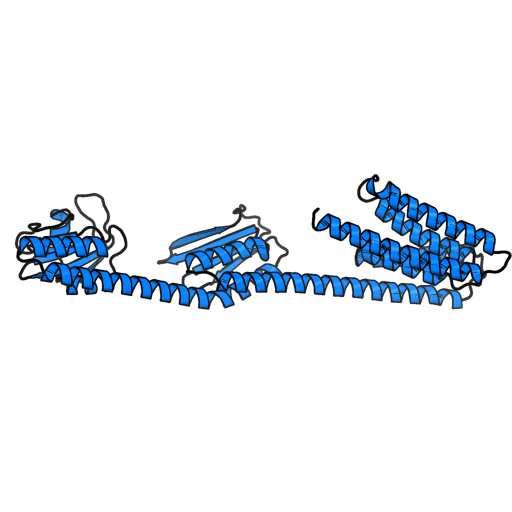LE A 1 217 ? -13.101 8.837 16.349 1.00 89.19 217 ILE A N 1
ATOM 1593 C CA . ILE A 1 217 ? -12.370 7.986 17.297 1.00 89.19 217 ILE A CA 1
ATOM 1594 C C . ILE A 1 217 ? -10.868 8.081 17.038 1.00 89.19 217 ILE A C 1
ATOM 1596 O O . ILE A 1 217 ? -10.082 8.278 17.962 1.00 89.19 217 ILE A O 1
ATOM 1600 N N . VAL A 1 218 ? -10.474 7.941 15.772 1.00 90.56 218 VAL A N 1
ATOM 1601 C CA . VAL A 1 218 ? -9.075 7.901 15.341 1.00 90.56 218 VAL A CA 1
ATOM 1602 C C . VAL A 1 218 ? -8.888 8.858 14.180 1.00 90.56 218 VAL A C 1
ATOM 1604 O O . VAL A 1 218 ? -9.716 8.901 13.274 1.00 90.56 218 VAL A O 1
ATOM 1607 N N . THR A 1 219 ? -7.757 9.560 14.175 1.00 91.88 219 THR A N 1
ATOM 1608 C CA . THR A 1 219 ? -7.322 10.387 13.048 1.00 91.88 219 THR A CA 1
ATOM 1609 C C . THR A 1 219 ? -5.861 10.097 12.718 1.00 91.88 219 THR A C 1
ATOM 1611 O O . THR A 1 219 ? -5.019 9.960 13.612 1.00 91.88 219 THR A O 1
ATOM 1614 N N . ARG A 1 220 ? -5.549 10.004 11.425 1.00 91.06 220 ARG A N 1
ATOM 1615 C CA . ARG A 1 220 ? -4.209 9.797 10.869 1.00 91.06 220 ARG A CA 1
ATOM 1616 C C . ARG A 1 220 ? -3.977 10.713 9.672 1.00 91.06 220 ARG A C 1
ATOM 1618 O O . ARG A 1 220 ? -4.880 10.981 8.885 1.00 91.06 220 ARG A O 1
ATOM 1625 N N . GLY A 1 221 ? -2.738 11.176 9.524 1.00 84.75 221 GLY A N 1
ATOM 1626 C CA . GLY A 1 221 ? -2.370 12.161 8.506 1.00 84.75 221 GLY A CA 1
ATOM 1627 C C . GLY A 1 221 ? -2.832 13.579 8.851 1.00 84.75 221 GLY A C 1
ATOM 1628 O O . GLY A 1 221 ? -3.281 13.851 9.965 1.00 84.75 221 GLY A O 1
ATOM 1629 N N . ALA A 1 222 ? -2.694 14.493 7.893 1.00 77.56 222 ALA A N 1
ATOM 1630 C CA . ALA A 1 222 ? -3.070 15.892 8.061 1.00 77.56 222 ALA A CA 1
ATOM 1631 C C . ALA A 1 222 ? -4.347 16.177 7.257 1.00 77.56 222 ALA A C 1
ATOM 1633 O O . ALA A 1 222 ? -4.320 16.009 6.033 1.00 77.56 222 ALA A O 1
ATOM 1634 N N . PRO A 1 223 ? -5.452 16.600 7.903 1.00 67.56 223 PRO A N 1
ATOM 1635 C CA . PRO A 1 223 ? -6.649 16.992 7.176 1.00 67.56 223 PRO A CA 1
ATOM 1636 C C . PRO A 1 223 ? -6.277 18.166 6.273 1.00 67.56 223 PRO A C 1
ATOM 1638 O O . PRO A 1 223 ? -5.832 19.215 6.735 1.00 67.56 223 PRO A O 1
ATOM 1641 N N . THR A 1 224 ? -6.378 17.955 4.967 1.00 62.62 224 THR A N 1
ATOM 1642 C CA . THR A 1 224 ? -6.163 19.020 3.990 1.00 62.62 224 THR A CA 1
ATOM 1643 C C . THR A 1 224 ? -7.512 19.688 3.760 1.00 62.62 224 THR A C 1
ATOM 1645 O O . THR A 1 224 ? -8.504 18.990 3.557 1.00 62.62 224 THR A O 1
ATOM 1648 N N . LEU A 1 225 ? -7.556 21.023 3.850 1.00 57.53 225 LEU A N 1
ATOM 1649 C CA . LEU A 1 225 ? -8.717 21.820 3.440 1.00 57.53 225 LEU A CA 1
ATOM 1650 C C . LEU A 1 225 ? -9.134 21.373 2.038 1.00 57.53 225 LEU A C 1
ATOM 1652 O O . LEU A 1 225 ? -8.253 21.223 1.194 1.00 57.53 225 LEU A O 1
ATOM 1656 N N . GLU A 1 226 ? -10.433 21.122 1.861 1.00 58.97 226 GLU A N 1
ATOM 1657 C CA . GLU A 1 226 ? -11.081 20.578 0.662 1.00 58.97 226 GLU A CA 1
ATOM 1658 C C . GLU A 1 226 ? -10.392 21.040 -0.628 1.00 58.97 226 GLU A C 1
ATOM 1660 O O . GLU A 1 226 ? -10.646 22.121 -1.155 1.00 58.97 226 GLU A O 1
ATOM 1665 N N . ASP A 1 227 ? -9.478 20.206 -1.119 1.00 59.59 227 ASP A N 1
ATOM 1666 C CA . ASP A 1 227 ? -8.921 20.354 -2.449 1.00 59.59 227 ASP A CA 1
ATOM 1667 C C . ASP A 1 227 ? -10.003 19.806 -3.390 1.00 59.59 227 ASP A C 1
ATOM 1669 O O . ASP A 1 227 ? -10.382 18.636 -3.239 1.00 59.59 227 ASP A O 1
ATOM 1673 N N . PRO A 1 228 ? -10.555 20.602 -4.324 1.00 60.28 228 PRO A N 1
ATOM 1674 C CA . PRO A 1 228 ? -11.636 20.159 -5.210 1.00 60.28 228 PRO A CA 1
ATOM 1675 C C . PRO A 1 228 ? -11.246 18.965 -6.099 1.00 60.28 228 PRO A C 1
ATOM 1677 O O . PRO A 1 228 ? -12.108 18.375 -6.740 1.00 60.28 228 PRO A O 1
ATOM 1680 N N . THR A 1 229 ? -9.959 18.606 -6.116 1.00 68.12 229 THR A N 1
ATOM 1681 C CA . THR A 1 229 ? -9.360 17.461 -6.820 1.00 68.12 229 THR A CA 1
ATOM 1682 C C . THR A 1 229 ? -9.057 16.272 -5.893 1.00 68.12 229 THR A C 1
ATOM 1684 O O . THR A 1 229 ? -8.201 15.435 -6.169 1.00 68.12 229 THR A O 1
ATOM 1687 N N . SER A 1 230 ? -9.673 16.209 -4.712 1.00 73.50 230 SER A N 1
ATOM 1688 C CA . SER A 1 230 ? -9.465 15.098 -3.782 1.00 73.50 230 SER A CA 1
ATOM 1689 C C . SER A 1 230 ? -10.610 14.094 -3.843 1.00 73.50 230 SER A C 1
ATOM 1691 O O . SER A 1 230 ? -11.786 14.442 -3.759 1.00 73.50 230 SER A O 1
ATOM 1693 N N . THR A 1 231 ? -10.264 12.811 -3.953 1.00 81.00 231 THR A N 1
ATOM 1694 C CA . THR A 1 231 ? -11.248 11.732 -3.852 1.00 81.00 231 THR A CA 1
ATOM 1695 C C . THR A 1 231 ? -11.438 11.384 -2.380 1.00 81.00 231 THR A C 1
ATOM 1697 O O . THR A 1 231 ? -10.510 10.904 -1.721 1.00 81.00 231 THR A O 1
ATOM 1700 N N . VAL A 1 232 ? -12.643 11.609 -1.858 1.00 86.12 232 VAL A N 1
ATOM 1701 C CA . VAL A 1 232 ? -13.029 11.214 -0.498 1.00 86.12 232 VAL A CA 1
ATOM 1702 C C . VAL A 1 232 ? -13.728 9.860 -0.557 1.00 86.12 232 VAL A C 1
ATOM 1704 O O . VAL A 1 232 ? -14.774 9.712 -1.186 1.00 86.12 232 VAL A O 1
ATOM 1707 N N . ALA A 1 233 ? -13.146 8.864 0.102 1.00 88.06 233 ALA A N 1
ATOM 1708 C CA . ALA A 1 233 ? -13.728 7.543 0.264 1.00 88.06 233 ALA A CA 1
ATOM 1709 C C . ALA A 1 233 ? -14.315 7.409 1.670 1.00 88.06 233 ALA A C 1
ATOM 1711 O O . ALA A 1 233 ? -13.594 7.517 2.659 1.00 88.06 233 ALA A O 1
ATOM 1712 N N . GLU A 1 234 ? -15.614 7.143 1.749 1.00 91.81 234 GLU A N 1
ATOM 1713 C CA . GLU A 1 234 ? -16.299 6.724 2.971 1.00 91.81 234 GLU A CA 1
ATOM 1714 C C . GLU A 1 234 ? -16.580 5.223 2.863 1.00 91.81 234 GLU A C 1
ATOM 1716 O O . GLU A 1 234 ? -17.168 4.756 1.883 1.00 91.81 234 GLU A O 1
ATOM 1721 N N . ILE A 1 235 ? -16.058 4.453 3.816 1.00 93.75 235 ILE A N 1
ATOM 1722 C CA . ILE A 1 235 ? -16.033 2.991 3.778 1.00 93.75 235 ILE A CA 1
ATOM 1723 C C . ILE A 1 235 ? -16.632 2.468 5.089 1.00 93.75 235 ILE A C 1
ATOM 1725 O O . ILE A 1 235 ? -16.081 2.754 6.152 1.00 93.75 235 ILE A O 1
ATOM 1729 N N . PRO A 1 236 ? -17.738 1.709 5.057 1.00 93.81 236 PRO A N 1
ATOM 1730 C CA . PRO A 1 236 ? -18.321 1.152 6.271 1.00 93.81 236 PRO A CA 1
ATOM 1731 C C . PRO A 1 236 ? -17.415 0.058 6.854 1.00 93.81 236 PRO A C 1
ATOM 1733 O O . PRO A 1 236 ? -16.961 -0.829 6.134 1.00 93.81 236 PRO A O 1
ATOM 1736 N N . LEU A 1 237 ? -17.176 0.119 8.166 1.00 91.69 237 LEU A N 1
ATOM 1737 C CA . LEU A 1 237 ? -16.501 -0.919 8.961 1.00 91.69 237 LEU A CA 1
ATOM 1738 C C . LEU A 1 237 ? -17.484 -1.720 9.832 1.00 91.69 237 LEU A C 1
ATOM 1740 O O . LEU A 1 237 ? -17.116 -2.711 10.461 1.00 91.69 237 LEU A O 1
ATOM 1744 N N . GLY A 1 238 ? -18.735 -1.268 9.907 1.00 89.69 238 GLY A N 1
ATOM 1745 C CA . GLY A 1 238 ? -19.796 -1.852 10.715 1.00 89.69 238 GLY A CA 1
ATOM 1746 C C . GLY A 1 238 ? -21.108 -1.093 10.525 1.00 89.69 238 GLY A C 1
ATOM 1747 O O . GLY A 1 238 ? -21.247 -0.310 9.589 1.00 89.69 238 GLY A O 1
ATOM 1748 N N . VAL A 1 239 ? -22.066 -1.323 11.424 1.00 85.00 239 VAL A N 1
ATOM 1749 C CA . VAL A 1 239 ? -23.395 -0.680 11.375 1.00 85.00 239 VAL A CA 1
ATOM 1750 C C . VAL A 1 239 ? -23.306 0.823 11.647 1.00 85.00 239 VAL A C 1
ATOM 1752 O O . VAL A 1 239 ? -24.022 1.609 11.039 1.00 85.00 239 VAL A O 1
ATOM 1755 N N . ASP A 1 240 ? -22.415 1.207 12.554 1.00 90.69 240 ASP A N 1
ATOM 1756 C CA . ASP A 1 240 ? -22.296 2.550 13.114 1.00 90.69 240 ASP A CA 1
ATOM 1757 C C . ASP A 1 240 ? -20.896 3.142 12.937 1.00 90.69 240 ASP A C 1
ATOM 1759 O O . ASP A 1 240 ? -20.599 4.172 13.522 1.00 90.69 240 ASP A O 1
ATOM 1763 N N . THR A 1 241 ? -20.000 2.480 12.202 1.00 92.94 241 THR A N 1
ATOM 1764 C CA . THR A 1 241 ? -18.578 2.842 12.143 1.00 92.94 241 THR A CA 1
ATOM 1765 C C . THR A 1 241 ? -18.119 2.970 10.706 1.00 92.94 241 THR A C 1
ATOM 1767 O O . THR A 1 241 ? -18.296 2.047 9.909 1.00 92.94 241 THR A O 1
ATOM 1770 N N . PHE A 1 242 ? -17.475 4.089 10.393 1.00 94.38 242 PHE A N 1
ATOM 1771 C CA . PHE A 1 242 ? -17.042 4.444 9.051 1.00 94.38 242 PHE A CA 1
ATOM 1772 C C . PHE A 1 242 ? -15.570 4.839 9.055 1.00 94.38 242 PHE A C 1
ATOM 1774 O O . PHE A 1 242 ? -15.110 5.586 9.915 1.00 94.38 242 PHE A O 1
ATOM 1781 N N . LEU A 1 243 ? -14.831 4.350 8.066 1.00 94.94 243 LEU A N 1
ATOM 1782 C CA . LEU A 1 243 ? -13.502 4.827 7.725 1.00 94.94 243 LEU A CA 1
ATOM 1783 C C . LEU A 1 243 ? -13.631 5.858 6.609 1.00 94.94 243 LEU A C 1
ATOM 1785 O O . LEU A 1 243 ? -14.082 5.542 5.507 1.00 94.94 243 LEU A O 1
ATOM 1789 N N . ARG A 1 244 ? -13.193 7.081 6.880 1.00 93.31 244 ARG A N 1
ATOM 1790 C CA . ARG A 1 244 ? -13.131 8.159 5.903 1.00 93.31 244 ARG A CA 1
ATOM 1791 C C . ARG A 1 244 ? -11.681 8.411 5.528 1.00 93.31 244 ARG A C 1
ATOM 1793 O O . ARG A 1 244 ? -10.869 8.700 6.399 1.00 93.31 244 ARG A O 1
ATOM 1800 N N . ALA A 1 245 ? -11.347 8.310 4.249 1.00 92.44 245 ALA A N 1
ATOM 1801 C CA . ALA A 1 245 ? -9.992 8.515 3.753 1.00 92.44 245 ALA A CA 1
ATOM 1802 C C . ALA A 1 245 ? -9.982 9.436 2.532 1.00 92.44 245 ALA A C 1
ATOM 1804 O O . ALA A 1 245 ? -10.840 9.330 1.656 1.00 92.44 245 ALA A O 1
ATOM 1805 N N . THR A 1 246 ? -8.993 10.325 2.465 1.00 90.62 246 THR A N 1
ATOM 1806 C CA . THR A 1 246 ? -8.841 11.289 1.370 1.00 90.62 246 THR A CA 1
ATOM 1807 C C . THR A 1 246 ? -7.606 10.961 0.550 1.00 90.62 246 THR A C 1
ATOM 1809 O O . THR A 1 246 ? -6.496 10.859 1.079 1.00 90.62 246 THR A O 1
ATOM 1812 N N . PHE A 1 247 ? -7.794 10.845 -0.757 1.00 89.00 247 PHE A N 1
ATOM 1813 C CA . PHE A 1 247 ? -6.778 10.467 -1.726 1.00 89.00 247 PHE A CA 1
ATOM 1814 C C . PHE A 1 247 ? -6.501 11.613 -2.705 1.00 89.00 247 PHE A C 1
ATOM 1816 O O . PHE A 1 247 ? -7.373 12.437 -2.981 1.00 89.00 247 PHE A O 1
ATOM 1823 N N . ALA A 1 248 ? -5.280 11.662 -3.243 1.00 82.00 248 ALA A N 1
ATOM 1824 C CA . ALA A 1 248 ? -4.994 12.496 -4.411 1.00 82.00 248 ALA A CA 1
ATOM 1825 C C . ALA A 1 248 ? -5.646 11.870 -5.661 1.00 82.00 248 ALA A C 1
ATOM 1827 O O . ALA A 1 248 ? -5.708 10.639 -5.740 1.00 82.00 248 ALA A O 1
ATOM 1828 N N . ASP A 1 249 ? -6.079 12.707 -6.611 1.00 62.31 249 ASP A N 1
ATOM 1829 C CA . ASP A 1 249 ? -6.978 12.428 -7.758 1.00 62.31 249 ASP A CA 1
ATOM 1830 C C . ASP A 1 249 ? -6.583 11.302 -8.752 1.00 62.31 249 ASP A C 1
ATOM 1832 O O . ASP A 1 249 ? -7.179 11.159 -9.812 1.00 62.31 249 ASP A O 1
ATOM 1836 N N . ASP A 1 250 ? -5.605 10.454 -8.432 1.00 62.59 250 ASP A N 1
ATOM 1837 C CA . ASP A 1 250 ? -5.071 9.402 -9.315 1.00 62.59 250 ASP A CA 1
ATOM 1838 C C . ASP A 1 250 ? -4.993 8.012 -8.643 1.00 62.59 250 ASP A C 1
ATOM 1840 O O . ASP A 1 250 ? -4.369 7.080 -9.142 1.00 62.59 250 ASP A O 1
ATOM 1844 N N . THR A 1 251 ? -5.594 7.822 -7.463 1.00 66.19 251 THR A N 1
ATOM 1845 C CA . THR A 1 251 ? -5.400 6.581 -6.677 1.00 66.19 251 THR A CA 1
ATOM 1846 C C . THR A 1 251 ? -6.667 5.748 -6.501 1.00 66.19 251 THR A C 1
ATOM 1848 O O . THR A 1 251 ? -7.020 5.336 -5.398 1.00 66.19 251 THR A O 1
ATOM 1851 N N . THR A 1 252 ? -7.316 5.388 -7.615 1.00 76.38 252 THR A N 1
ATOM 1852 C CA . THR A 1 252 ? -8.423 4.406 -7.617 1.00 76.38 252 THR A CA 1
ATOM 1853 C C . THR A 1 252 ? -7.998 3.059 -7.020 1.00 76.38 252 THR A C 1
ATOM 1855 O O . THR A 1 252 ? -8.774 2.442 -6.296 1.00 76.38 252 THR A O 1
ATOM 1858 N N . SER A 1 253 ? -6.749 2.635 -7.254 1.00 83.62 253 SER A N 1
ATOM 1859 C CA . SER A 1 253 ? -6.184 1.395 -6.688 1.00 83.62 253 SER A CA 1
ATOM 1860 C C . SER A 1 253 ? -6.164 1.412 -5.150 1.00 83.62 253 SER A C 1
ATOM 1862 O O . SER A 1 253 ? -6.582 0.449 -4.511 1.00 83.62 253 SER A O 1
ATOM 1864 N N . GLY A 1 254 ? -5.762 2.537 -4.542 1.00 87.12 254 GLY A N 1
ATOM 1865 C CA . GLY A 1 254 ? -5.686 2.680 -3.083 1.00 87.12 254 GLY A CA 1
ATOM 1866 C C . GLY A 1 254 ? -7.057 2.623 -2.408 1.00 87.12 254 GLY A C 1
ATOM 1867 O O . GLY A 1 254 ? -7.209 1.965 -1.381 1.00 87.12 254 GLY A O 1
ATOM 1868 N N . VAL A 1 255 ? -8.072 3.241 -3.021 1.00 90.94 255 VAL A N 1
ATOM 1869 C CA . VAL A 1 255 ? -9.462 3.186 -2.537 1.00 90.94 255 VAL A CA 1
ATOM 1870 C C . VAL A 1 255 ? -10.010 1.758 -2.579 1.00 90.94 255 VAL A C 1
ATOM 1872 O O . VAL A 1 255 ? -10.650 1.327 -1.622 1.00 90.94 255 VAL A O 1
ATOM 1875 N N . VAL A 1 256 ? -9.764 1.021 -3.669 1.00 91.31 256 VAL A N 1
ATOM 1876 C CA . VAL A 1 256 ? -10.219 -0.374 -3.811 1.00 91.31 256 VAL A CA 1
ATOM 1877 C C . VAL A 1 256 ? -9.539 -1.268 -2.777 1.00 91.31 256 VAL A C 1
ATOM 1879 O O . VAL A 1 256 ? -10.231 -1.929 -2.011 1.00 91.31 256 VAL A O 1
ATOM 1882 N N . ALA A 1 257 ? -8.210 -1.203 -2.662 1.00 91.75 257 ALA A N 1
ATOM 1883 C CA . ALA A 1 257 ? -7.468 -1.992 -1.679 1.00 91.75 257 ALA A CA 1
ATOM 1884 C C . ALA A 1 257 ? -7.903 -1.694 -0.233 1.00 91.75 257 ALA A C 1
ATOM 1886 O O . ALA A 1 257 ? -7.976 -2.602 0.596 1.00 91.75 257 ALA A O 1
ATOM 1887 N N . LEU A 1 258 ? -8.223 -0.432 0.075 1.00 94.25 258 LEU A N 1
ATOM 1888 C CA . LEU A 1 258 ? -8.721 -0.049 1.393 1.00 94.25 258 LEU A CA 1
ATOM 1889 C C . LEU A 1 258 ? -10.137 -0.575 1.660 1.00 94.25 258 LEU A C 1
ATOM 1891 O O . LEU A 1 258 ? -10.420 -0.989 2.782 1.00 94.25 258 LEU A O 1
ATOM 1895 N N . ARG A 1 259 ? -11.017 -0.592 0.650 1.00 94.62 259 ARG A N 1
ATOM 1896 C CA . ARG A 1 259 ? -12.352 -1.206 0.755 1.00 94.62 259 ARG A CA 1
ATOM 1897 C C . ARG A 1 259 ? -12.265 -2.709 0.982 1.00 94.62 259 ARG A C 1
ATOM 1899 O O . ARG A 1 259 ? -12.974 -3.220 1.843 1.00 94.62 259 ARG A O 1
ATOM 1906 N N . ASP A 1 260 ? -11.376 -3.387 0.267 1.00 95.00 260 ASP A N 1
ATOM 1907 C CA . ASP A 1 260 ? -11.166 -4.825 0.434 1.00 95.00 260 ASP A CA 1
ATOM 1908 C C . ASP A 1 260 ? -10.608 -5.132 1.830 1.00 95.00 260 ASP A C 1
ATOM 1910 O O . ASP A 1 260 ? -11.078 -6.042 2.508 1.00 95.00 260 ASP A O 1
ATOM 1914 N N . LEU A 1 261 ? -9.656 -4.327 2.320 1.00 95.44 261 LEU A N 1
ATOM 1915 C CA . LEU A 1 261 ? -9.143 -4.479 3.683 1.00 95.44 261 LEU A CA 1
ATOM 1916 C C . LEU A 1 261 ? -10.237 -4.219 4.728 1.00 95.44 261 LEU A C 1
ATOM 1918 O O . LEU A 1 261 ? -10.342 -4.955 5.703 1.00 95.44 261 LEU A O 1
ATOM 1922 N N . ALA A 1 262 ? -11.061 -3.188 4.535 1.00 95.56 262 ALA A N 1
ATOM 1923 C CA . ALA A 1 262 ? -12.188 -2.893 5.412 1.00 95.56 262 ALA A CA 1
ATOM 1924 C C . ALA A 1 262 ? -13.195 -4.052 5.464 1.00 95.56 262 ALA A C 1
ATOM 1926 O O . ALA A 1 262 ? -13.659 -4.406 6.550 1.00 95.56 262 ALA A O 1
ATOM 1927 N N . ALA A 1 263 ? -13.488 -4.681 4.322 1.00 95.12 263 ALA A N 1
ATOM 1928 C CA . ALA A 1 263 ? -14.352 -5.855 4.255 1.00 95.12 263 ALA A CA 1
ATOM 1929 C C . ALA A 1 263 ? -13.792 -7.031 5.077 1.00 95.12 263 ALA A C 1
ATOM 1931 O O . ALA A 1 263 ? -14.544 -7.670 5.812 1.00 95.12 263 ALA A O 1
ATOM 1932 N N . ASP A 1 264 ? -12.477 -7.257 5.038 1.00 95.12 264 ASP A N 1
ATOM 1933 C CA . ASP A 1 264 ? -11.818 -8.318 5.814 1.00 95.12 264 ASP A CA 1
ATOM 1934 C C . ASP A 1 264 ? -11.687 -8.002 7.309 1.00 95.12 264 ASP A C 1
ATOM 1936 O O . ASP A 1 264 ? -11.692 -8.901 8.154 1.00 95.12 264 ASP A O 1
ATOM 1940 N N . VAL A 1 265 ? -11.553 -6.721 7.653 1.00 94.81 265 VAL A N 1
ATOM 1941 C CA . VAL A 1 265 ? -11.383 -6.257 9.035 1.00 94.81 265 VAL A CA 1
ATOM 1942 C C . VAL A 1 265 ? -12.720 -6.143 9.769 1.00 94.81 265 VAL A C 1
ATOM 1944 O O . VAL A 1 265 ? -12.759 -6.327 10.986 1.00 94.81 265 VAL A O 1
ATOM 1947 N N . SER A 1 266 ? -13.827 -5.907 9.064 1.00 94.62 266 SER A N 1
ATOM 1948 C CA . SER A 1 266 ? -15.155 -5.735 9.677 1.00 94.62 266 SER A CA 1
ATOM 1949 C C . SER A 1 266 ? -15.569 -6.914 10.587 1.00 94.62 266 SER A C 1
ATOM 1951 O O . SER A 1 266 ? -15.997 -6.669 11.719 1.00 94.62 266 SER A O 1
ATOM 1953 N N . PRO A 1 267 ? -15.379 -8.196 10.204 1.00 95.12 267 PRO A N 1
ATOM 1954 C CA . PRO A 1 267 ? -15.637 -9.329 11.099 1.00 95.12 267 PRO A CA 1
ATOM 1955 C C . PRO A 1 267 ? -14.723 -9.368 12.332 1.00 95.12 267 PRO A C 1
ATOM 1957 O O . PRO A 1 267 ? -15.163 -9.759 13.415 1.00 95.12 267 PRO A O 1
ATOM 1960 N N . LEU A 1 268 ? -13.455 -8.959 12.194 1.00 94.94 268 LEU A N 1
ATOM 1961 C CA . LEU A 1 268 ? -12.516 -8.881 13.320 1.00 94.94 268 LEU A CA 1
ATOM 1962 C C . LEU A 1 268 ? -12.941 -7.797 14.311 1.00 94.94 268 LEU A C 1
ATOM 1964 O O . LEU A 1 268 ? -12.891 -8.024 15.518 1.00 94.94 268 LEU A O 1
ATOM 1968 N N . LEU A 1 269 ? -13.416 -6.657 13.805 1.00 94.62 269 LEU A N 1
ATOM 1969 C CA . LEU A 1 269 ? -13.949 -5.570 14.619 1.00 94.62 269 LEU A CA 1
ATOM 1970 C C . LEU A 1 269 ? -15.201 -6.010 15.385 1.00 94.62 269 LEU A C 1
ATOM 1972 O O . LEU A 1 269 ? -15.284 -5.791 16.592 1.00 94.62 269 LEU A O 1
ATOM 1976 N N . ALA A 1 270 ? -16.138 -6.687 14.716 1.00 93.00 270 ALA A N 1
ATOM 1977 C CA . ALA A 1 270 ? -17.332 -7.233 15.362 1.00 93.00 270 ALA A CA 1
ATOM 1978 C C . ALA A 1 270 ? -16.970 -8.211 16.495 1.00 93.00 270 ALA A C 1
ATOM 1980 O O . ALA A 1 270 ? -17.499 -8.108 17.602 1.00 93.00 270 ALA A O 1
ATOM 1981 N N . ARG A 1 271 ? -16.006 -9.107 16.253 1.00 94.38 271 ARG A N 1
ATOM 1982 C CA . ARG A 1 271 ? -15.521 -10.053 17.266 1.00 94.38 271 ARG A CA 1
ATOM 1983 C C . ARG A 1 271 ? -14.789 -9.366 18.421 1.00 94.38 271 ARG A C 1
ATOM 1985 O O . ARG A 1 271 ? -14.947 -9.779 19.568 1.00 94.38 271 ARG A O 1
ATOM 1992 N N . ALA A 1 272 ? -13.984 -8.341 18.140 1.00 92.81 272 ALA A N 1
ATOM 1993 C CA . ALA A 1 272 ? -13.294 -7.569 19.170 1.00 92.81 272 ALA A CA 1
ATOM 1994 C C . ALA A 1 272 ? -14.299 -6.864 20.094 1.00 92.81 272 ALA A C 1
ATOM 1996 O O . ALA A 1 272 ? -14.172 -6.963 21.314 1.00 92.81 272 ALA A O 1
ATOM 1997 N N . ARG A 1 273 ? -15.344 -6.254 19.518 1.00 91.94 273 ARG A N 1
ATOM 1998 C CA . ARG A 1 273 ? -16.459 -5.645 20.262 1.00 91.94 273 ARG A CA 1
ATOM 1999 C C . ARG A 1 273 ? -17.177 -6.652 21.145 1.00 91.94 273 ARG A C 1
ATOM 2001 O O . ARG A 1 273 ? -17.383 -6.395 22.326 1.00 91.94 273 ARG A O 1
ATOM 2008 N N . GLU A 1 274 ? -17.529 -7.809 20.594 1.00 91.50 274 GLU A N 1
ATOM 2009 C CA . GLU A 1 274 ? -18.191 -8.869 21.355 1.00 91.50 274 GLU A CA 1
ATOM 2010 C C . GLU A 1 274 ? -17.320 -9.347 22.525 1.00 91.50 274 GLU A C 1
ATOM 2012 O O . GLU A 1 274 ? -17.792 -9.442 23.657 1.00 91.50 274 GLU A O 1
ATOM 2017 N N . SER A 1 275 ? -16.028 -9.582 22.279 1.00 90.75 275 SER A N 1
ATOM 2018 C CA . SER A 1 275 ? -15.089 -9.992 23.323 1.00 90.75 275 SER A CA 1
ATOM 2019 C C . SER A 1 275 ? -14.930 -8.934 24.415 1.00 90.75 275 SER A C 1
ATOM 2021 O O . SER A 1 275 ? -14.753 -9.288 25.582 1.00 90.75 275 SER A O 1
ATOM 2023 N N . GLU A 1 276 ? -14.948 -7.650 24.061 1.00 89.31 276 GLU A N 1
ATOM 2024 C CA . GLU A 1 276 ? -14.844 -6.563 25.029 1.00 89.31 276 GLU A CA 1
ATOM 2025 C C . GLU A 1 276 ? -16.118 -6.443 25.872 1.00 89.31 276 GLU A C 1
ATOM 2027 O O . GLU A 1 276 ? -16.028 -6.319 27.094 1.00 89.31 276 GLU A O 1
ATOM 2032 N N . THR A 1 277 ? -17.293 -6.586 25.256 1.00 87.69 277 THR A N 1
ATOM 2033 C CA . THR A 1 277 ? -18.580 -6.662 25.962 1.00 87.69 277 THR A CA 1
ATOM 2034 C C . THR A 1 277 ? -18.600 -7.831 26.946 1.00 87.69 277 THR A C 1
ATOM 2036 O O . THR A 1 277 ? -18.819 -7.611 28.134 1.00 87.69 277 THR A O 1
ATOM 2039 N N . GLN A 1 278 ? -18.256 -9.046 26.506 1.00 89.44 278 GLN A N 1
ATOM 2040 C CA . GLN A 1 278 ? -18.200 -10.225 27.380 1.00 89.44 278 GLN A CA 1
ATOM 2041 C C . GLN A 1 278 ? -17.201 -10.054 28.531 1.00 89.44 278 GLN A C 1
ATOM 2043 O O . GLN A 1 278 ? -17.441 -10.504 29.652 1.00 89.44 278 GLN A O 1
ATOM 2048 N N . ARG A 1 279 ? -16.054 -9.413 28.274 1.00 89.25 279 ARG A N 1
ATOM 2049 C CA . ARG A 1 279 ? -15.070 -9.123 29.321 1.00 89.25 279 ARG A CA 1
ATOM 2050 C C . ARG A 1 279 ? -15.640 -8.156 30.356 1.00 89.25 279 ARG A C 1
ATOM 2052 O O . ARG A 1 279 ? -15.493 -8.413 31.548 1.00 89.25 279 ARG A O 1
ATOM 2059 N N . ARG A 1 280 ? -16.303 -7.084 29.915 1.00 85.19 280 ARG A N 1
ATOM 2060 C CA . ARG A 1 280 ? -16.954 -6.116 30.810 1.00 85.19 280 ARG A CA 1
ATOM 2061 C C . ARG A 1 280 ? -18.061 -6.771 31.633 1.00 85.19 280 ARG A C 1
ATOM 2063 O O . ARG A 1 280 ? -18.101 -6.553 32.837 1.00 85.19 280 ARG A O 1
ATOM 2070 N N . GLU A 1 281 ? -18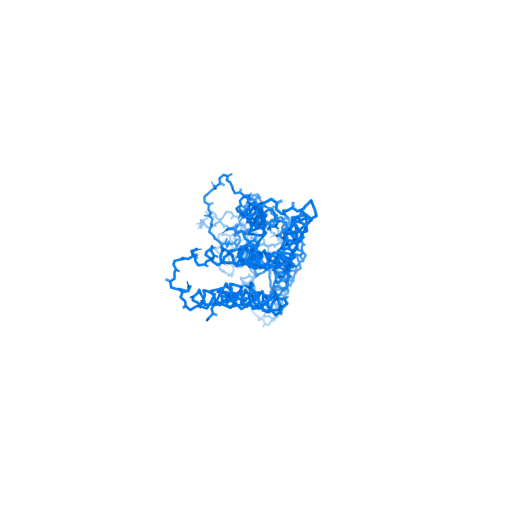.898 -7.604 31.020 1.00 86.31 281 GLU A N 1
ATOM 2071 C CA . GLU A 1 281 ? -19.954 -8.352 31.718 1.00 86.31 281 GLU A CA 1
ATOM 2072 C C . GLU A 1 281 ? -19.376 -9.257 32.812 1.00 86.31 281 GLU A C 1
ATOM 2074 O O . GLU A 1 281 ? -19.809 -9.185 33.959 1.00 86.31 281 GLU A O 1
ATOM 2079 N N . ARG A 1 282 ? -18.326 -10.032 32.509 1.00 89.38 282 ARG A N 1
ATOM 2080 C CA . ARG A 1 282 ? -17.647 -10.872 33.514 1.00 89.38 282 ARG A CA 1
ATOM 2081 C C . ARG A 1 282 ? -17.013 -10.056 34.636 1.00 89.38 282 ARG A C 1
ATOM 2083 O O . ARG A 1 282 ? -17.054 -10.462 35.794 1.00 89.38 282 ARG A O 1
ATOM 2090 N N . GLU A 1 283 ? -16.410 -8.912 34.314 1.00 88.12 283 GLU A N 1
ATOM 2091 C CA . GLU A 1 283 ? -15.839 -8.012 35.322 1.00 88.12 283 GLU A CA 1
ATOM 2092 C C . GLU A 1 283 ? -16.922 -7.410 36.230 1.00 88.12 283 GLU A C 1
ATOM 2094 O O . GLU A 1 283 ? -16.682 -7.239 37.427 1.00 88.12 283 GLU A O 1
ATOM 2099 N N . VAL A 1 284 ? -18.103 -7.096 35.688 1.00 83.38 284 VAL A N 1
ATOM 2100 C CA . VAL A 1 284 ? -19.272 -6.644 36.459 1.00 83.38 284 VAL A CA 1
ATOM 2101 C C . VAL A 1 284 ? -19.797 -7.773 37.343 1.00 83.38 284 VAL A C 1
ATOM 2103 O O . VAL A 1 284 ? -19.937 -7.574 38.548 1.00 83.38 284 VAL A O 1
ATOM 2106 N N . GLU A 1 285 ? -19.993 -8.972 36.795 1.00 87.38 285 GLU A N 1
ATOM 2107 C CA . GLU A 1 285 ? -20.441 -10.154 37.539 1.00 87.38 285 GLU A CA 1
ATOM 2108 C C . GLU A 1 285 ? -19.496 -10.478 38.706 1.00 87.38 285 GLU A C 1
ATOM 2110 O O . GLU A 1 285 ? -19.931 -10.641 39.846 1.00 87.38 285 GLU A O 1
ATOM 2115 N N . GLN A 1 286 ? -18.181 -10.481 38.466 1.00 90.50 286 GLN A N 1
ATOM 2116 C CA . GLN A 1 286 ? -17.188 -10.734 39.509 1.00 90.50 286 GLN A CA 1
ATOM 2117 C C . GLN A 1 286 ? -17.203 -9.653 40.601 1.00 90.50 286 GLN A C 1
ATOM 2119 O O . GLN A 1 286 ? -17.028 -9.969 41.784 1.00 90.50 286 GLN A O 1
ATOM 2124 N N . ARG A 1 287 ? -17.430 -8.382 40.235 1.00 85.94 287 ARG A N 1
ATOM 2125 C CA . ARG A 1 287 ? -17.600 -7.290 41.207 1.00 85.94 287 ARG A CA 1
ATOM 2126 C C . ARG A 1 287 ? -18.859 -7.483 42.048 1.00 85.94 287 ARG A C 1
ATOM 2128 O O . ARG A 1 287 ? -18.772 -7.355 43.267 1.00 85.94 287 ARG A O 1
ATOM 2135 N N . VAL A 1 288 ? -19.983 -7.844 41.428 1.00 86.56 288 VAL A N 1
ATOM 2136 C CA . VAL A 1 288 ? -21.250 -8.126 42.120 1.00 86.56 288 VAL A CA 1
ATOM 2137 C C . VAL A 1 288 ? -21.091 -9.305 43.083 1.00 86.56 288 VAL A C 1
ATOM 2139 O O . VAL A 1 288 ? -21.400 -9.163 44.261 1.00 86.56 288 VAL A O 1
ATOM 2142 N N . LEU A 1 289 ? -20.519 -10.431 42.645 1.00 90.31 289 LEU A N 1
ATOM 2143 C CA . LEU A 1 289 ? -20.275 -11.598 43.507 1.00 90.31 289 LEU A CA 1
ATOM 2144 C C . LEU A 1 289 ? -19.353 -11.267 44.689 1.00 90.31 289 LEU A C 1
ATOM 2146 O O . LEU A 1 289 ? -19.596 -11.694 45.819 1.00 90.31 289 LEU A O 1
ATOM 2150 N N . THR A 1 290 ? -18.309 -10.470 44.447 1.00 91.38 290 THR A N 1
ATOM 2151 C CA . THR A 1 290 ? -17.408 -10.005 45.511 1.00 91.38 290 THR A CA 1
ATOM 2152 C C . THR A 1 290 ? -18.147 -9.118 46.514 1.00 91.38 290 THR A C 1
ATOM 2154 O O . THR A 1 290 ? -17.909 -9.238 47.714 1.00 91.38 290 THR A O 1
ATOM 2157 N N . ALA A 1 291 ? -19.040 -8.246 46.039 1.00 87.00 291 ALA A N 1
ATOM 2158 C CA . ALA A 1 291 ? -19.854 -7.380 46.883 1.00 87.00 291 ALA A CA 1
ATOM 2159 C C . ALA A 1 291 ? -20.872 -8.170 47.720 1.00 87.00 291 ALA A C 1
ATOM 2161 O O . ALA A 1 291 ? -20.933 -7.958 48.927 1.00 87.00 291 ALA A O 1
ATOM 2162 N N . ILE A 1 292 ? -21.584 -9.140 47.133 1.00 89.06 292 ILE A N 1
ATOM 2163 C CA . ILE A 1 292 ? -22.497 -10.037 47.869 1.00 89.06 292 ILE A CA 1
ATOM 2164 C C . ILE A 1 292 ? -21.748 -10.729 49.012 1.00 89.06 292 ILE A C 1
ATOM 2166 O O . ILE A 1 292 ? -22.195 -10.703 50.155 1.00 89.06 292 ILE A O 1
ATOM 2170 N N . GLY A 1 293 ? -20.555 -11.267 48.736 1.00 89.50 293 GLY A N 1
ATOM 2171 C CA . GLY A 1 293 ? -19.738 -11.920 49.757 1.00 89.50 293 GLY A CA 1
ATOM 2172 C C . GLY A 1 293 ? -19.198 -10.985 50.848 1.00 89.50 293 GLY A C 1
ATOM 2173 O O . GLY A 1 293 ? -18.789 -11.481 51.898 1.00 89.50 293 GLY A O 1
ATOM 2174 N N . ARG A 1 294 ? -19.154 -9.661 50.628 1.00 89.75 294 ARG A N 1
ATOM 2175 C CA . ARG A 1 294 ? -18.853 -8.663 51.675 1.00 89.75 294 ARG A CA 1
ATOM 2176 C C . ARG A 1 294 ? -20.092 -8.344 52.499 1.00 89.75 294 ARG A C 1
ATOM 2178 O O . ARG A 1 294 ? -20.009 -8.386 53.721 1.00 89.75 294 ARG A O 1
ATOM 2185 N N . VAL A 1 295 ? -21.225 -8.113 51.835 1.00 87.94 295 VAL A N 1
ATOM 2186 C CA . VAL A 1 295 ? -22.522 -7.855 52.474 1.00 87.94 295 VAL A CA 1
ATOM 2187 C C . VAL A 1 295 ? -22.933 -9.015 53.385 1.00 87.94 295 VAL A C 1
ATOM 2189 O O . VAL A 1 295 ? -23.350 -8.782 54.511 1.00 87.94 295 VAL A O 1
ATOM 2192 N N . GLU A 1 296 ? -22.742 -10.265 52.955 1.00 89.69 296 GLU A N 1
ATOM 2193 C CA . GLU A 1 296 ? -23.069 -11.458 53.753 1.00 89.69 296 GLU A CA 1
ATOM 2194 C C . GLU A 1 296 ? -22.263 -11.551 55.062 1.00 89.69 296 GLU A C 1
ATOM 2196 O O . GLU A 1 296 ? -22.743 -12.088 56.059 1.00 89.69 296 GLU A O 1
ATOM 2201 N N . ARG A 1 297 ? -21.032 -11.022 55.085 1.00 91.12 297 ARG A N 1
ATOM 2202 C CA . ARG A 1 297 ? -20.168 -11.045 56.279 1.00 91.12 297 ARG A CA 1
ATOM 2203 C C . ARG A 1 297 ? -20.467 -9.914 57.255 1.00 91.12 297 ARG A C 1
ATOM 2205 O O . ARG A 1 297 ? -19.922 -9.919 58.358 1.00 91.12 297 ARG A O 1
ATOM 2212 N N . GLU A 1 298 ? -21.269 -8.942 56.847 1.00 92.62 298 GLU A N 1
ATOM 2213 C CA . GLU A 1 298 ? -21.515 -7.745 57.627 1.00 92.62 298 GLU A CA 1
ATOM 2214 C C . GLU A 1 298 ? -22.602 -7.998 58.676 1.00 92.62 298 GLU A C 1
ATOM 2216 O O . GLU A 1 298 ? -23.700 -8.465 58.382 1.00 92.62 298 GLU A O 1
ATOM 2221 N N . ALA A 1 299 ? -22.283 -7.705 59.937 1.00 88.31 299 ALA A N 1
ATOM 2222 C CA . ALA A 1 299 ? -23.149 -8.038 61.067 1.00 88.31 299 ALA A CA 1
ATOM 2223 C C . ALA A 1 299 ? -24.166 -6.932 61.386 1.00 88.31 299 ALA A C 1
ATOM 2225 O O . ALA A 1 299 ? -25.088 -7.143 62.177 1.00 88.31 299 ALA A O 1
ATOM 2226 N N . THR A 1 300 ? -23.987 -5.738 60.815 1.00 91.38 300 THR A N 1
ATOM 2227 C CA . THR A 1 300 ? -24.784 -4.557 61.147 1.00 91.38 300 THR A CA 1
ATOM 2228 C C . THR A 1 300 ? -25.571 -4.040 59.949 1.00 91.38 300 THR A C 1
ATOM 2230 O O . THR A 1 300 ? -25.085 -4.015 58.824 1.00 91.38 300 THR A O 1
ATOM 2233 N N . VAL A 1 301 ? -26.788 -3.543 60.193 1.00 85.31 301 VAL A N 1
ATOM 2234 C CA . VAL A 1 301 ? -27.621 -2.929 59.140 1.00 85.31 301 VAL A CA 1
ATOM 2235 C C . VAL A 1 301 ? -26.918 -1.720 58.516 1.00 85.31 301 VAL A C 1
ATOM 2237 O O . VAL A 1 301 ? -26.940 -1.555 57.302 1.00 85.31 301 VAL A O 1
ATOM 2240 N N . ALA A 1 302 ? -26.254 -0.894 59.330 1.00 85.69 302 ALA A N 1
ATOM 2241 C CA . ALA A 1 302 ? -25.492 0.253 58.841 1.00 85.69 302 ALA A CA 1
ATOM 2242 C C . ALA A 1 302 ? -24.315 -0.175 57.947 1.00 85.69 302 ALA A C 1
ATOM 2244 O O . ALA A 1 302 ? -24.093 0.438 56.906 1.00 85.69 302 ALA A O 1
ATOM 2245 N N . GLY A 1 303 ? -23.604 -1.245 58.317 1.00 86.38 303 GLY A N 1
ATOM 2246 C CA . GLY A 1 303 ? -22.531 -1.801 57.499 1.00 86.38 303 GLY A CA 1
ATOM 2247 C C . GLY A 1 303 ? -23.041 -2.375 56.176 1.00 86.38 303 GLY A C 1
ATOM 2248 O O . GLY A 1 303 ? -22.444 -2.108 55.138 1.00 86.38 303 GLY A O 1
ATOM 2249 N N . VAL A 1 304 ? -24.171 -3.096 56.183 1.00 87.06 304 VAL A N 1
ATOM 2250 C CA . VAL A 1 304 ? -24.790 -3.631 54.956 1.00 87.06 304 VAL A CA 1
ATOM 2251 C C . VAL A 1 304 ? -25.143 -2.495 53.999 1.00 87.06 304 VAL A C 1
ATOM 2253 O O . VAL A 1 304 ? -24.797 -2.551 52.822 1.00 87.06 304 VAL A O 1
ATOM 2256 N N . LEU A 1 305 ? -25.779 -1.431 54.503 1.00 88.69 305 LEU A N 1
ATOM 2257 C CA . LEU A 1 305 ? -26.121 -0.265 53.687 1.00 88.69 305 LEU A CA 1
ATOM 2258 C C . LEU A 1 305 ? -24.872 0.433 53.132 1.00 88.69 305 LEU A C 1
ATOM 2260 O O . LEU A 1 305 ? -24.866 0.807 51.961 1.00 88.69 305 LEU A O 1
ATOM 2264 N N . ALA A 1 306 ? -23.811 0.557 53.935 1.00 88.31 306 ALA A N 1
ATOM 2265 C CA . ALA A 1 306 ? -22.541 1.123 53.495 1.00 88.31 306 ALA A CA 1
ATOM 2266 C C . ALA A 1 306 ? -21.888 0.280 52.381 1.00 88.31 306 ALA A C 1
ATOM 2268 O O . ALA A 1 306 ? -21.515 0.826 51.342 1.00 88.31 306 ALA A O 1
ATOM 2269 N N . GLU A 1 307 ? -21.813 -1.044 52.535 1.00 89.50 307 GLU A N 1
ATOM 2270 C CA . GLU A 1 307 ? -21.259 -1.945 51.513 1.00 89.50 307 GLU A CA 1
ATOM 2271 C C . GLU A 1 307 ? -22.092 -1.949 50.224 1.00 89.50 307 GLU A C 1
ATOM 2273 O O . GLU A 1 307 ? -21.526 -1.887 49.133 1.00 89.50 307 GLU A O 1
ATOM 2278 N N . VAL A 1 308 ? -23.428 -1.925 50.315 1.00 89.00 308 VAL A N 1
ATOM 2279 C CA . VAL A 1 308 ? -24.309 -1.807 49.137 1.00 89.00 308 VAL A CA 1
ATOM 2280 C C . VAL A 1 308 ? -24.081 -0.477 48.408 1.00 89.00 308 VAL A C 1
ATOM 2282 O O . VAL A 1 308 ? -24.007 -0.446 47.173 1.00 89.00 308 VAL A O 1
ATOM 2285 N N . THR A 1 309 ? -23.895 0.631 49.137 1.00 90.62 309 THR A N 1
ATOM 2286 C CA . THR A 1 309 ? -23.545 1.919 48.515 1.00 90.62 309 THR A CA 1
ATOM 2287 C C . THR A 1 309 ? -22.157 1.905 47.881 1.00 90.62 309 THR A C 1
ATOM 2289 O O . THR A 1 309 ? -22.014 2.339 46.743 1.00 90.62 309 THR A O 1
ATOM 2292 N N . LEU A 1 310 ? -21.145 1.327 48.529 1.00 89.69 310 LEU A N 1
ATOM 2293 C CA . LEU A 1 310 ? -19.793 1.238 47.966 1.00 89.69 310 LEU A CA 1
ATOM 2294 C C . LEU A 1 310 ? -19.745 0.345 46.718 1.00 89.69 310 LEU A C 1
ATOM 2296 O O . LEU A 1 310 ? -19.116 0.701 45.719 1.00 89.69 310 LEU A O 1
ATOM 2300 N N . ALA A 1 311 ? -20.434 -0.797 46.746 1.00 87.94 311 ALA A N 1
ATOM 2301 C CA . ALA A 1 311 ? -20.509 -1.727 45.626 1.00 87.94 311 ALA A CA 1
ATOM 2302 C C . ALA A 1 311 ? -21.219 -1.112 44.415 1.00 87.94 311 ALA A C 1
ATOM 2304 O O . ALA A 1 311 ? -20.706 -1.167 43.299 1.00 87.94 311 ALA A O 1
ATOM 2305 N N . SER A 1 312 ? -22.369 -0.473 44.635 1.00 87.75 312 SER A N 1
ATOM 2306 C CA . SER A 1 312 ? -23.080 0.260 43.581 1.00 87.75 312 SER A CA 1
ATOM 2307 C C . SER A 1 312 ? -22.279 1.455 43.060 1.00 87.75 312 SER A C 1
ATOM 2309 O O . SER A 1 312 ? -22.227 1.677 41.847 1.00 87.75 312 SER A O 1
ATOM 2311 N N . GLY A 1 313 ? -21.564 2.123 43.969 1.00 86.88 313 GLY A N 1
ATOM 2312 C CA . GLY A 1 313 ? -20.555 3.144 43.716 1.00 86.88 313 GLY A CA 1
ATOM 2313 C C . GLY A 1 313 ? -19.552 2.724 42.643 1.00 86.88 313 GLY A C 1
ATOM 2314 O O . GLY A 1 313 ? -19.357 3.382 41.620 1.00 86.88 313 GLY A O 1
ATOM 2315 N N . ALA A 1 314 ? -18.949 1.557 42.866 1.00 85.06 314 ALA A N 1
ATOM 2316 C CA . ALA A 1 314 ? -17.937 0.966 41.997 1.00 85.06 314 ALA A CA 1
ATOM 2317 C C . ALA A 1 314 ? -18.483 0.389 40.674 1.00 85.06 314 ALA A C 1
ATOM 2319 O O . ALA A 1 314 ? -17.700 0.105 39.759 1.00 85.06 314 ALA A O 1
ATOM 2320 N N . LEU A 1 315 ? -19.796 0.167 40.570 1.00 83.44 315 LEU A N 1
ATOM 2321 C CA . LEU A 1 315 ? -20.435 -0.382 39.372 1.00 83.44 315 LEU A CA 1
ATOM 2322 C C . LEU A 1 315 ? -20.843 0.705 38.378 1.00 83.44 315 LEU A C 1
ATOM 2324 O O . LEU A 1 315 ? -20.636 0.528 37.171 1.00 83.44 315 LEU A O 1
ATOM 2328 N N . VAL A 1 316 ? -21.429 1.802 38.864 1.00 84.50 316 VAL A N 1
ATOM 2329 C CA . VAL A 1 316 ? -22.109 2.771 37.988 1.00 84.50 316 VAL A CA 1
ATOM 2330 C C . VAL A 1 316 ? -21.757 4.235 38.261 1.00 84.50 316 VAL A C 1
ATOM 2332 O O . VAL A 1 316 ? -21.972 5.074 37.389 1.00 84.50 316 VAL A O 1
ATOM 2335 N N . GLY A 1 317 ? -21.153 4.551 39.408 1.00 84.94 317 GLY A N 1
ATOM 2336 C CA . GLY A 1 317 ? -20.842 5.923 39.807 1.00 84.94 317 GLY A CA 1
ATOM 2337 C C . GLY A 1 317 ? -21.551 6.303 41.102 1.00 84.94 317 GLY A C 1
ATOM 2338 O O . GLY A 1 317 ? -21.786 5.455 41.948 1.00 84.94 317 GLY A O 1
ATOM 2339 N N . ALA A 1 318 ? -21.884 7.580 41.284 1.00 87.94 318 ALA A N 1
ATOM 2340 C CA . ALA A 1 318 ? -22.418 8.057 42.560 1.00 87.94 318 ALA A CA 1
ATOM 2341 C C . ALA A 1 318 ? -23.726 7.340 42.945 1.00 87.94 318 ALA A C 1
ATOM 2343 O O . ALA A 1 318 ? -24.663 7.273 42.141 1.00 87.94 318 ALA A O 1
ATOM 2344 N N . SER A 1 319 ? -23.798 6.833 44.176 1.00 90.19 319 SER A N 1
ATOM 2345 C CA . SER A 1 319 ? -24.917 6.033 44.675 1.00 90.19 319 SER A CA 1
ATOM 2346 C C . SER A 1 319 ? -25.379 6.490 46.058 1.00 90.19 319 SER A C 1
ATOM 2348 O O . SER A 1 319 ? -24.624 7.093 46.820 1.00 90.19 319 SER A O 1
ATOM 2350 N N . GLY A 1 320 ? -26.645 6.231 46.376 1.00 91.25 320 GLY A N 1
ATOM 2351 C CA . GLY A 1 320 ? -27.251 6.574 47.654 1.00 91.25 320 GLY A CA 1
ATOM 2352 C C . GLY A 1 320 ? -28.450 5.694 47.973 1.00 91.25 320 GLY A C 1
ATOM 2353 O O . GLY A 1 320 ? -29.259 5.390 47.101 1.00 91.25 320 GLY A O 1
ATOM 2354 N N . VAL A 1 321 ? -28.573 5.284 49.230 1.00 91.19 321 VAL A N 1
ATOM 2355 C CA . VAL A 1 321 ? -29.732 4.560 49.746 1.00 91.19 321 VAL A CA 1
ATOM 2356 C C . VAL A 1 321 ? -30.668 5.552 50.419 1.00 91.19 321 VAL A C 1
ATOM 2358 O O . VAL A 1 321 ? -30.273 6.240 51.356 1.00 91.19 321 VAL A O 1
ATOM 2361 N N . VAL A 1 322 ? -31.918 5.603 49.970 1.00 91.19 322 VAL A N 1
ATOM 2362 C CA . VAL A 1 322 ? -32.940 6.530 50.461 1.00 91.19 322 VAL A CA 1
ATOM 2363 C C . VAL A 1 322 ? -34.138 5.781 51.018 1.00 91.19 322 VAL A C 1
ATOM 2365 O O . VAL A 1 322 ? -34.619 4.807 50.433 1.00 91.19 322 VAL A O 1
ATOM 2368 N N . ARG A 1 323 ? -34.677 6.279 52.131 1.00 90.94 323 ARG A N 1
ATOM 2369 C CA . ARG A 1 323 ? -35.988 5.869 52.627 1.00 90.94 323 ARG A CA 1
ATOM 2370 C C . ARG A 1 323 ? -37.084 6.569 51.821 1.00 90.94 323 ARG A C 1
ATOM 2372 O O . ARG A 1 323 ? -37.171 7.791 51.775 1.00 90.94 323 ARG A O 1
ATOM 2379 N N . LEU A 1 324 ? -37.961 5.788 51.197 1.00 85.69 324 LEU A N 1
ATOM 2380 C CA . LEU A 1 324 ? -38.981 6.298 50.274 1.00 85.69 324 LEU A CA 1
ATOM 2381 C C . LEU A 1 324 ? -40.061 7.144 50.970 1.00 85.69 324 LEU A C 1
ATOM 2383 O O . LEU A 1 324 ? -40.633 8.035 50.347 1.00 85.69 324 LEU A O 1
ATOM 2387 N N . ALA A 1 325 ? -40.326 6.881 52.254 1.00 85.81 325 ALA A N 1
ATOM 2388 C CA . ALA A 1 325 ? -41.394 7.532 53.015 1.00 85.81 325 ALA A CA 1
ATOM 2389 C C . ALA A 1 325 ? -41.133 9.026 53.283 1.00 85.81 325 ALA A C 1
ATOM 2391 O O . ALA A 1 325 ? -42.038 9.844 53.152 1.00 85.81 325 ALA A O 1
ATOM 2392 N N . ASP A 1 326 ? -39.902 9.379 53.649 1.00 84.88 326 ASP A N 1
ATOM 2393 C CA . ASP A 1 326 ? -39.493 10.722 54.079 1.00 84.88 326 ASP A CA 1
ATOM 2394 C C . ASP A 1 326 ? -38.368 11.303 53.211 1.00 84.88 326 ASP A C 1
ATOM 2396 O O . ASP A 1 326 ? -38.097 12.499 53.281 1.00 84.88 326 ASP A O 1
ATOM 2400 N N . GLY A 1 327 ? -37.810 10.525 52.276 1.00 83.44 327 GLY A N 1
ATOM 2401 C CA . GLY A 1 327 ? -36.716 10.950 51.399 1.00 83.44 327 GLY A CA 1
ATOM 2402 C C . GLY A 1 327 ? -35.375 11.076 52.121 1.00 83.44 327 GLY A C 1
ATOM 2403 O O . GLY A 1 327 ? -34.464 11.692 51.576 1.00 83.44 327 GLY A O 1
ATOM 2404 N N . GLU A 1 328 ? -35.250 10.532 53.334 1.00 89.19 328 GLU A N 1
ATOM 2405 C CA . GLU A 1 328 ? -34.007 10.571 54.099 1.00 89.19 328 GLU A CA 1
ATOM 2406 C C . GLU A 1 328 ? -32.931 9.719 53.409 1.00 89.19 328 GLU A C 1
ATOM 2408 O O . GLU A 1 328 ? -33.157 8.545 53.097 1.00 89.19 328 GLU A O 1
ATOM 2413 N N . LEU A 1 329 ? -31.752 10.306 53.177 1.00 89.50 329 LEU A N 1
ATOM 2414 C CA . LEU A 1 329 ? -30.574 9.582 52.703 1.00 89.50 329 LEU A CA 1
ATOM 2415 C C . LEU A 1 329 ? -29.969 8.808 53.877 1.00 89.50 329 LEU A C 1
ATOM 2417 O O . LEU A 1 329 ? -29.446 9.397 54.818 1.00 89.50 329 LEU A O 1
ATOM 2421 N N . LEU A 1 330 ? -30.048 7.483 53.811 1.00 89.75 330 LEU A N 1
ATOM 2422 C CA . LEU A 1 330 ? -29.558 6.575 54.845 1.00 89.75 330 LEU A CA 1
ATOM 2423 C C . LEU A 1 330 ? -28.057 6.289 54.699 1.00 89.75 330 LEU A C 1
ATOM 2425 O O . LEU A 1 330 ? -27.381 6.079 55.702 1.00 89.75 330 LEU A O 1
ATOM 2429 N N . ALA A 1 331 ? -27.547 6.252 53.464 1.00 89.19 331 ALA A N 1
ATOM 2430 C CA . ALA A 1 331 ? -26.134 6.027 53.155 1.00 89.19 331 ALA A CA 1
ATOM 2431 C C . ALA A 1 331 ? -25.795 6.490 51.728 1.00 89.19 331 ALA A C 1
ATOM 2433 O O . ALA A 1 331 ? -26.673 6.504 50.865 1.00 89.19 331 ALA A O 1
ATOM 2434 N N . GLY A 1 332 ? -24.518 6.776 51.465 1.00 88.62 332 GLY A N 1
ATOM 2435 C CA . GLY A 1 332 ? -23.964 7.008 50.127 1.00 88.62 332 GLY A CA 1
ATOM 2436 C C . GLY A 1 332 ? -23.585 8.459 49.826 1.00 88.62 332 GLY A C 1
ATOM 2437 O O . GLY A 1 332 ? -23.744 9.352 50.655 1.00 88.62 332 GLY A O 1
ATOM 2438 N N . ASP A 1 333 ? -23.079 8.664 48.613 1.00 86.25 333 ASP A N 1
ATOM 2439 C CA . ASP A 1 333 ? -22.430 9.903 48.166 1.00 86.25 333 ASP A CA 1
ATOM 2440 C C . ASP A 1 333 ? -23.334 10.754 47.257 1.00 86.25 333 ASP A C 1
ATOM 2442 O O . ASP A 1 333 ? -22.954 11.841 46.812 1.00 86.25 333 ASP A O 1
ATOM 2446 N N . LEU A 1 334 ? -24.540 10.267 46.947 1.00 85.81 334 LEU A N 1
ATOM 2447 C CA . LEU A 1 334 ? -25.518 11.019 46.169 1.00 85.81 334 LEU A CA 1
ATOM 2448 C C . LEU A 1 334 ? -26.163 12.115 47.027 1.00 85.81 334 LEU A C 1
ATOM 2450 O O . LEU A 1 334 ? -26.588 11.865 48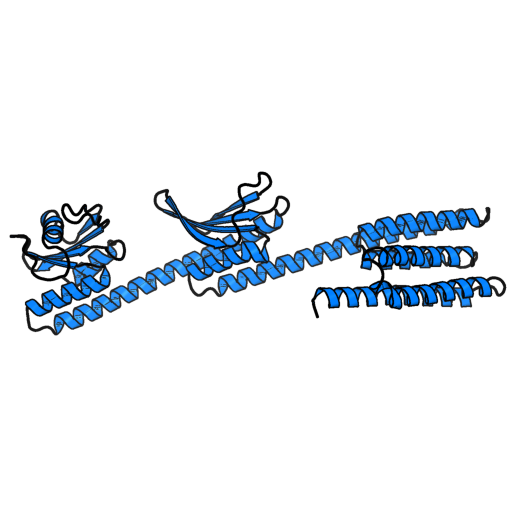.152 1.00 85.81 334 LEU A O 1
ATOM 2454 N N . ALA A 1 335 ? -26.307 13.324 46.478 1.00 83.88 335 ALA A N 1
ATOM 2455 C CA . ALA A 1 335 ? -27.022 14.399 47.162 1.00 83.88 335 ALA A CA 1
ATOM 2456 C C . ALA A 1 335 ? -28.454 13.955 47.521 1.00 83.88 335 ALA A C 1
ATOM 2458 O O . ALA A 1 335 ? -29.191 13.477 46.654 1.00 83.88 335 ALA A O 1
ATOM 2459 N N . ALA A 1 336 ? -28.855 14.142 48.783 1.00 80.62 336 ALA A N 1
ATOM 2460 C CA . ALA A 1 336 ? -30.122 13.634 49.319 1.00 80.62 336 ALA A CA 1
ATOM 2461 C C . ALA A 1 336 ? -31.349 14.076 48.499 1.00 80.62 336 ALA A C 1
ATOM 2463 O O . ALA A 1 336 ? -32.245 13.278 48.242 1.00 80.62 336 ALA A O 1
ATOM 2464 N N . GLU A 1 337 ? -31.356 15.321 48.017 1.00 81.75 337 GLU A N 1
ATOM 2465 C CA . GLU A 1 337 ? -32.422 15.873 47.170 1.00 81.75 337 GLU A CA 1
ATOM 2466 C C . GLU A 1 337 ? -32.553 15.133 45.831 1.00 81.75 337 GLU A C 1
ATOM 2468 O O . GLU A 1 337 ? -33.659 14.832 45.385 1.00 81.75 337 GLU A O 1
ATOM 2473 N N . VAL A 1 338 ? -31.419 14.800 45.206 1.00 81.31 338 VAL A N 1
ATOM 2474 C CA . VAL A 1 338 ? -31.368 14.074 43.930 1.00 81.31 338 VAL A CA 1
ATOM 2475 C C . VAL A 1 338 ? -31.805 12.627 44.140 1.00 81.31 338 VAL A C 1
ATOM 2477 O O . VAL A 1 338 ? -32.631 12.113 43.390 1.00 81.31 338 VAL A O 1
ATOM 2480 N N . ALA A 1 339 ? -31.307 11.988 45.197 1.00 82.75 339 ALA A N 1
ATOM 2481 C CA . ALA A 1 339 ? -31.648 10.614 45.540 1.00 82.75 339 ALA A CA 1
ATOM 2482 C C . ALA A 1 339 ? -33.149 10.458 45.852 1.00 82.75 339 ALA A C 1
ATOM 2484 O O . ALA A 1 339 ? -33.809 9.561 45.327 1.00 82.75 339 ALA A O 1
ATOM 2485 N N . ALA A 1 340 ? -33.714 11.369 46.648 1.00 82.38 340 ALA A N 1
ATOM 2486 C CA . ALA A 1 340 ? -35.132 11.364 46.993 1.00 82.38 340 ALA A CA 1
ATOM 2487 C C . ALA A 1 340 ? -36.037 11.698 45.801 1.00 82.38 340 ALA A C 1
ATOM 2489 O O . ALA A 1 340 ? -37.082 11.063 45.645 1.00 82.38 340 ALA A O 1
ATOM 2490 N N . GLY A 1 341 ? -35.639 12.654 44.953 1.00 81.56 341 GLY A N 1
ATOM 2491 C CA . GLY A 1 341 ? -36.383 13.008 43.743 1.00 81.56 341 GLY A CA 1
ATOM 2492 C C . GLY A 1 341 ? -36.506 11.827 42.780 1.00 81.56 341 GLY A C 1
ATOM 2493 O O . GLY A 1 341 ? -37.607 11.479 42.365 1.00 81.56 341 GLY A O 1
ATOM 2494 N N . ILE A 1 342 ? -35.392 11.142 42.507 1.00 82.25 342 ILE A N 1
ATOM 2495 C CA . ILE A 1 342 ? -35.382 9.972 41.619 1.00 82.25 342 ILE A CA 1
ATOM 2496 C C . ILE A 1 342 ? -36.133 8.788 42.256 1.00 82.25 342 ILE A C 1
ATOM 2498 O O . ILE A 1 342 ? -36.900 8.105 41.581 1.00 82.25 342 ILE A O 1
ATOM 2502 N N . GLY A 1 343 ? -35.929 8.530 43.553 1.00 78.62 343 GLY A N 1
ATOM 2503 C CA . GLY A 1 343 ? -36.490 7.360 44.235 1.00 78.62 343 GLY A CA 1
ATOM 2504 C C . GLY A 1 343 ? -38.007 7.406 44.453 1.00 78.62 343 GLY A C 1
ATOM 2505 O O . GLY A 1 343 ? -38.656 6.364 44.413 1.00 78.62 343 GLY A O 1
ATOM 2506 N N . ARG A 1 344 ? -38.601 8.589 44.673 1.00 78.69 344 ARG A N 1
ATOM 2507 C CA . ARG A 1 344 ? -40.047 8.722 44.953 1.00 78.69 344 ARG A CA 1
ATOM 2508 C C . ARG A 1 344 ? -40.932 8.594 43.719 1.00 78.69 344 ARG A C 1
ATOM 2510 O O . ARG A 1 344 ? -42.081 8.176 43.836 1.00 78.69 344 ARG A O 1
ATOM 2517 N N . GLU A 1 345 ? -40.420 8.970 42.555 1.00 71.44 345 GLU A N 1
ATOM 2518 C CA . GLU A 1 345 ? -41.208 9.042 41.320 1.00 71.44 345 GLU A CA 1
ATOM 2519 C C . GLU A 1 345 ? -41.269 7.703 40.567 1.00 71.44 345 GLU A C 1
ATOM 2521 O O . GLU A 1 345 ? -41.903 7.599 39.514 1.00 71.44 345 GLU A O 1
ATOM 2526 N N . VAL A 1 346 ? -40.605 6.662 41.085 1.00 77.69 346 VAL A N 1
ATOM 2527 C CA . VAL A 1 346 ? -40.301 5.458 40.312 1.00 77.69 346 VAL A CA 1
ATOM 2528 C C . VAL A 1 346 ? -40.471 4.192 41.151 1.00 77.69 346 VAL A C 1
ATOM 2530 O O . VAL A 1 346 ? -39.901 4.059 42.227 1.00 77.69 346 VAL A O 1
ATOM 2533 N N . ALA A 1 347 ? -41.228 3.222 40.629 1.00 82.06 347 ALA A N 1
ATOM 2534 C CA . ALA A 1 347 ? -41.310 1.884 41.209 1.00 82.06 347 ALA A CA 1
ATOM 2535 C C . ALA A 1 347 ? -40.049 1.066 40.842 1.00 82.06 347 ALA A C 1
ATOM 2537 O O . ALA A 1 347 ? -39.829 0.839 39.647 1.00 82.06 347 ALA A O 1
ATOM 2538 N N . PRO A 1 348 ? -39.222 0.634 41.817 1.00 84.75 348 PRO A N 1
ATOM 2539 C CA . PRO A 1 348 ? -38.052 -0.204 41.551 1.00 84.75 348 PRO A CA 1
ATOM 2540 C C . PRO A 1 348 ? -38.437 -1.653 41.179 1.00 84.75 348 PRO A C 1
ATOM 2542 O O . PRO A 1 348 ? -39.461 -2.140 41.663 1.00 84.75 348 PRO A O 1
ATOM 2545 N N . PRO A 1 349 ? -37.604 -2.380 40.402 1.00 87.19 349 PRO A N 1
ATOM 2546 C CA . PRO A 1 349 ? -36.364 -1.933 39.761 1.00 87.19 349 PRO A CA 1
ATOM 2547 C C . PRO A 1 349 ? -36.621 -1.208 38.427 1.00 87.19 349 PRO A C 1
ATOM 2549 O O . PRO A 1 349 ? -37.412 -1.677 37.607 1.00 87.19 349 PRO A O 1
ATOM 2552 N N . ARG A 1 350 ? -35.957 -0.069 38.175 1.00 89.19 350 ARG A N 1
ATOM 2553 C CA . ARG A 1 350 ? -36.164 0.702 36.935 1.00 89.19 350 ARG A CA 1
ATOM 2554 C C . ARG A 1 350 ? -34.972 1.574 36.535 1.00 89.19 350 ARG A C 1
ATOM 2556 O O . ARG A 1 350 ? -34.311 2.169 37.383 1.00 89.19 350 ARG A O 1
ATOM 2563 N N . LEU A 1 351 ? -34.756 1.681 35.220 1.00 87.75 351 LEU A N 1
ATOM 2564 C CA . LEU A 1 351 ? -33.882 2.676 34.594 1.00 87.75 351 LEU A CA 1
ATOM 2565 C C . LEU A 1 351 ? -34.658 3.981 34.369 1.00 87.75 351 LEU A C 1
ATOM 2567 O O . LEU A 1 351 ? -35.733 3.982 33.766 1.00 87.75 351 LEU A O 1
ATOM 2571 N N . VAL A 1 352 ? -34.089 5.094 34.813 1.00 84.75 352 VAL A N 1
ATOM 2572 C CA . VAL A 1 352 ? -34.615 6.449 34.643 1.00 84.75 352 VAL A CA 1
ATOM 2573 C C . VAL A 1 352 ? -33.679 7.205 33.706 1.00 84.75 352 VAL A C 1
ATOM 2575 O O . VAL A 1 352 ? -32.466 7.200 33.906 1.00 84.75 352 VAL A O 1
ATOM 2578 N N . ARG A 1 353 ? -34.227 7.838 32.664 1.00 82.44 353 ARG A N 1
ATOM 2579 C CA . ARG A 1 353 ? -33.468 8.637 31.685 1.00 82.44 353 ARG A CA 1
ATOM 2580 C C . ARG A 1 353 ? -33.874 10.105 31.773 1.00 82.44 353 ARG A C 1
ATOM 2582 O O . ARG A 1 353 ? -35.037 10.396 32.039 1.00 82.44 353 ARG A O 1
ATOM 2589 N N . GLY A 1 354 ? -32.937 11.010 31.499 1.00 66.81 354 GLY A N 1
ATOM 2590 C CA . GLY A 1 354 ? -33.201 12.450 31.432 1.00 66.81 354 GLY A CA 1
ATOM 2591 C C . GLY A 1 354 ? -33.425 13.102 32.796 1.00 66.81 354 GLY A C 1
ATOM 2592 O O . GLY A 1 354 ? -34.253 14.006 32.918 1.00 66.81 354 GLY A O 1
ATOM 2593 N N . VAL A 1 355 ? -32.707 12.652 33.827 1.00 64.19 355 VAL A N 1
ATOM 2594 C CA . VAL A 1 355 ? -32.833 13.203 35.179 1.00 64.19 355 VAL A CA 1
ATOM 2595 C C . VAL A 1 355 ? -32.139 14.567 35.247 1.00 64.19 355 VAL A C 1
ATOM 2597 O O . VAL A 1 355 ? -30.920 14.684 35.375 1.00 64.19 355 VAL A O 1
ATOM 2600 N N . ARG A 1 356 ? -32.924 15.646 35.204 1.00 56.16 356 ARG A N 1
ATOM 2601 C CA . ARG A 1 356 ? -32.418 16.981 35.546 1.00 56.16 356 ARG A CA 1
ATOM 2602 C C . ARG A 1 356 ? -32.366 17.120 37.063 1.00 56.16 356 ARG A C 1
ATOM 2604 O O . ARG A 1 356 ? -33.403 17.288 37.697 1.00 56.16 356 ARG A O 1
ATOM 2611 N N . ALA A 1 357 ? -31.167 17.084 37.641 1.00 52.88 357 ALA A N 1
ATOM 2612 C CA . ALA A 1 357 ? -30.975 17.474 39.032 1.00 52.88 357 ALA A CA 1
ATOM 2613 C C . ALA A 1 357 ? -31.349 18.960 39.185 1.00 52.88 357 ALA A C 1
ATOM 2615 O O . ALA A 1 357 ? -30.679 19.839 38.643 1.00 52.88 357 ALA A O 1
ATOM 2616 N N . ILE A 1 358 ? -32.452 19.234 39.888 1.00 46.44 358 ILE A N 1
ATOM 2617 C CA . ILE A 1 358 ? -33.052 20.574 40.002 1.00 46.44 358 ILE A CA 1
ATOM 2618 C C . ILE A 1 358 ? -32.142 21.545 40.785 1.00 46.44 358 ILE A C 1
ATOM 2620 O O . ILE A 1 358 ? -32.259 22.755 40.607 1.00 46.44 358 ILE A O 1
ATOM 2624 N N . SER A 1 359 ? -31.194 21.048 41.591 1.00 44.22 359 SER A N 1
ATOM 2625 C CA . SER A 1 359 ? -30.408 21.874 42.522 1.00 44.22 359 SER A CA 1
ATOM 2626 C C . SER A 1 359 ? -28.887 21.933 42.295 1.00 44.22 359 SER A C 1
ATOM 2628 O O . SER A 1 359 ? -28.252 22.808 42.877 1.00 44.22 359 SER A O 1
ATOM 2630 N N . SER A 1 360 ? -28.273 21.097 41.442 1.00 46.09 360 SER A N 1
ATOM 2631 C CA . SER A 1 360 ? -26.795 21.017 41.343 1.00 46.09 360 SER A CA 1
ATOM 2632 C C . SER A 1 360 ? -26.175 21.400 39.993 1.00 46.09 360 SER A C 1
ATOM 2634 O O . SER A 1 360 ? -24.952 21.434 39.878 1.00 46.09 360 SER A O 1
ATOM 2636 N N . GLY A 1 361 ? -26.968 21.682 38.954 1.00 45.62 361 GLY A N 1
ATOM 2637 C CA . GLY A 1 361 ? -26.447 22.034 37.622 1.00 45.62 361 GLY A CA 1
ATOM 2638 C C . GLY A 1 361 ? -25.713 20.899 36.883 1.00 45.62 361 GLY A C 1
ATOM 2639 O O . GLY A 1 361 ? -25.339 21.079 35.726 1.00 45.62 361 GLY A O 1
ATOM 2640 N N . ALA A 1 362 ? -25.545 19.727 37.503 1.00 50.75 362 ALA A N 1
ATOM 2641 C CA . ALA A 1 362 ? -25.030 18.524 36.862 1.00 50.75 362 ALA A CA 1
ATOM 2642 C C . ALA A 1 362 ? -26.191 17.752 36.216 1.00 50.75 362 ALA A C 1
ATOM 2644 O O . ALA A 1 362 ? -27.084 17.254 36.904 1.00 50.75 362 ALA A O 1
ATOM 2645 N N . ALA A 1 363 ? -26.200 17.673 34.885 1.00 56.53 363 ALA A N 1
ATOM 2646 C CA . ALA A 1 363 ? -27.145 16.832 34.163 1.00 56.53 363 ALA A CA 1
ATOM 2647 C C . ALA A 1 363 ? -26.754 15.361 34.361 1.00 56.53 363 ALA A C 1
ATOM 2649 O O . ALA A 1 363 ? -25.660 14.954 33.976 1.00 56.53 363 ALA A O 1
ATOM 2650 N N . VAL A 1 364 ? -27.639 14.575 34.974 1.00 63.34 364 VAL A N 1
ATOM 2651 C CA . VAL A 1 364 ? -27.493 13.121 35.054 1.00 63.34 364 VAL A CA 1
ATOM 2652 C C . VAL A 1 364 ? -28.334 12.530 33.931 1.00 63.34 364 VAL A C 1
ATOM 2654 O O . VAL A 1 364 ? -29.563 12.568 33.967 1.00 63.34 364 VAL A O 1
ATOM 2657 N N . GLU A 1 365 ? -27.687 11.997 32.899 1.00 71.50 365 GLU A N 1
ATOM 2658 C CA . GLU A 1 365 ? -28.412 11.470 31.738 1.00 71.50 365 GLU A CA 1
ATOM 2659 C C . GLU A 1 365 ? -29.184 10.188 32.075 1.00 71.50 365 GLU A C 1
ATOM 2661 O O . GLU A 1 365 ? -30.288 9.979 31.562 1.00 71.50 365 GLU A O 1
ATOM 2666 N N . THR A 1 366 ? -28.666 9.367 32.996 1.00 84.00 366 THR A N 1
ATOM 2667 C CA . THR A 1 366 ? -29.244 8.067 33.358 1.00 84.00 366 THR A CA 1
ATOM 2668 C C . THR A 1 366 ? -29.056 7.715 34.846 1.00 84.00 366 THR A C 1
ATOM 2670 O O . THR A 1 366 ? -28.022 8.007 35.453 1.00 84.00 366 THR A O 1
ATOM 2673 N N . ALA A 1 367 ? -30.067 7.082 35.454 1.00 86.44 367 ALA A N 1
ATOM 2674 C CA . ALA A 1 367 ? -30.053 6.616 36.844 1.00 86.44 367 ALA A CA 1
ATOM 2675 C C . ALA A 1 367 ? -30.776 5.267 37.006 1.00 86.44 367 ALA A C 1
ATOM 2677 O O . ALA A 1 367 ? -31.775 5.009 36.338 1.00 86.44 367 ALA A O 1
ATOM 2678 N N . ALA A 1 368 ? -30.301 4.415 37.913 1.00 89.12 368 ALA A N 1
ATOM 2679 C CA . ALA A 1 368 ? -30.954 3.175 38.328 1.00 89.12 368 ALA A CA 1
ATOM 2680 C C . ALA A 1 368 ? -31.608 3.350 39.699 1.00 89.12 368 ALA A C 1
ATOM 2682 O O . ALA A 1 368 ? -30.993 3.905 40.608 1.00 89.12 368 ALA A O 1
ATOM 2683 N N . VAL A 1 369 ? -32.820 2.816 39.859 1.00 89.81 369 VAL A N 1
ATOM 2684 C CA . VAL A 1 369 ? -33.505 2.701 41.154 1.00 89.81 369 VAL A CA 1
ATOM 2685 C C . VAL A 1 369 ? -33.832 1.238 41.405 1.00 89.81 369 VAL A C 1
ATOM 2687 O O . VAL A 1 369 ? -34.519 0.622 40.590 1.00 89.81 369 VAL A O 1
ATOM 2690 N N . VAL A 1 370 ? -33.369 0.682 42.523 1.00 91.81 370 VAL A N 1
ATOM 2691 C CA . VAL A 1 370 ? -33.632 -0.707 42.941 1.00 91.81 370 VAL A CA 1
ATOM 2692 C C . VAL A 1 370 ? -34.032 -0.751 44.417 1.00 91.81 370 VAL A C 1
ATOM 2694 O O . VAL A 1 370 ? -33.691 0.149 45.179 1.00 91.81 370 VAL A O 1
ATOM 2697 N N . SER A 1 371 ? -34.804 -1.753 44.838 1.00 89.94 371 SER A N 1
ATOM 2698 C CA . SER A 1 371 ? -35.197 -1.893 46.248 1.00 89.94 371 SER A CA 1
ATOM 2699 C C . SER A 1 371 ? -34.091 -2.604 47.024 1.00 89.94 371 SER A C 1
ATOM 2701 O O . SER A 1 371 ? -33.544 -3.557 46.497 1.00 89.94 371 SER A O 1
ATOM 2703 N N . VAL A 1 372 ? -33.786 -2.147 48.246 1.00 86.50 372 VAL A N 1
ATOM 2704 C CA . VAL A 1 372 ? -32.792 -2.774 49.160 1.00 86.50 372 VAL A CA 1
ATOM 2705 C C . VAL A 1 372 ? -33.457 -3.279 50.450 1.00 86.50 372 VAL A C 1
ATOM 2707 O O . VAL A 1 372 ? -32.827 -3.607 51.451 1.00 86.50 372 VAL A O 1
ATOM 2710 N N . GLY A 1 373 ? -34.789 -3.243 50.496 1.00 83.75 373 GLY A N 1
ATOM 2711 C CA . GLY A 1 373 ? -35.556 -3.548 51.694 1.00 83.75 373 GLY A CA 1
ATOM 2712 C C . GLY A 1 373 ? -36.884 -2.807 51.750 1.00 83.75 373 GLY A C 1
ATOM 2713 O O . GLY A 1 373 ? -37.221 -1.977 50.901 1.00 83.75 373 GLY A O 1
ATOM 2714 N N . ARG A 1 374 ? -37.676 -3.107 52.784 1.00 84.19 374 ARG A N 1
ATOM 2715 C CA . ARG A 1 374 ? -39.009 -2.513 52.949 1.00 84.19 374 ARG A CA 1
ATOM 2716 C C . ARG A 1 374 ? -38.921 -0.994 53.098 1.00 84.19 374 ARG A C 1
ATOM 2718 O O . ARG A 1 374 ? -38.436 -0.494 54.106 1.00 84.19 374 ARG A O 1
ATOM 2725 N N . GLY A 1 375 ? -39.450 -0.281 52.103 1.00 85.75 375 GLY A N 1
ATOM 2726 C CA . GLY A 1 375 ? -39.520 1.183 52.097 1.00 85.75 375 GLY A CA 1
ATOM 2727 C C . GLY A 1 375 ? -38.183 1.880 51.833 1.00 85.75 375 GLY A C 1
ATOM 2728 O O . GLY A 1 375 ? -38.089 3.084 52.064 1.00 85.75 375 GLY A O 1
ATOM 2729 N N . VAL A 1 376 ? -37.169 1.148 51.363 1.00 89.94 376 VAL A N 1
ATOM 2730 C CA . VAL A 1 376 ? -35.824 1.665 51.095 1.00 89.94 376 VAL A CA 1
ATOM 2731 C C . VAL A 1 376 ? -35.422 1.331 49.659 1.00 89.94 376 VAL A C 1
ATOM 2733 O O . VAL A 1 376 ? -35.621 0.205 49.190 1.00 89.94 376 VAL A O 1
ATOM 2736 N N . ALA A 1 377 ? -34.863 2.314 48.958 1.00 91.00 377 ALA A N 1
ATOM 2737 C CA . ALA A 1 377 ? -34.380 2.166 47.593 1.00 91.00 377 ALA A CA 1
ATOM 2738 C C . ALA A 1 377 ? -32.928 2.629 47.470 1.00 91.00 377 ALA A C 1
ATOM 2740 O O . ALA A 1 377 ? -32.538 3.640 48.049 1.00 91.00 377 ALA A O 1
ATOM 2741 N N . LEU A 1 378 ? -32.144 1.899 46.686 1.00 91.19 378 LEU A N 1
ATOM 2742 C CA . LEU A 1 378 ? -30.839 2.318 46.207 1.00 91.19 378 LEU A CA 1
ATOM 2743 C C . LEU A 1 378 ? -31.018 3.057 44.889 1.00 91.19 378 LEU A C 1
ATOM 2745 O O . LEU A 1 378 ? -31.620 2.542 43.946 1.00 91.19 378 LEU A O 1
ATOM 2749 N N . VAL A 1 379 ? -30.453 4.253 44.839 1.00 91.12 379 VAL A N 1
ATOM 2750 C CA . VAL A 1 379 ? -30.389 5.106 43.663 1.00 91.12 379 VAL A CA 1
ATOM 2751 C C . VAL A 1 379 ? -28.930 5.214 43.249 1.00 91.12 379 VAL A C 1
ATOM 2753 O O . VAL A 1 379 ? -28.096 5.651 44.037 1.00 91.12 379 VAL A O 1
ATOM 2756 N N . ALA A 1 380 ? -28.613 4.825 42.019 1.00 89.31 380 ALA A N 1
ATOM 2757 C CA . ALA A 1 380 ? -27.277 4.955 41.446 1.00 89.31 380 ALA A CA 1
ATOM 2758 C C . ALA A 1 380 ? -27.343 5.794 40.172 1.00 89.31 380 ALA A C 1
ATOM 2760 O O . ALA A 1 380 ? -28.232 5.608 39.344 1.00 89.31 380 ALA A O 1
ATOM 2761 N N . THR A 1 381 ? -26.408 6.721 40.007 1.00 87.62 381 THR A N 1
ATOM 2762 C CA . THR A 1 381 ? -26.360 7.632 38.861 1.00 87.62 381 THR A CA 1
ATOM 2763 C C . THR A 1 381 ? -25.101 7.402 38.043 1.00 87.62 381 THR A C 1
ATOM 2765 O O . THR A 1 381 ? -24.016 7.190 38.590 1.00 87.62 381 THR A O 1
ATOM 2768 N N . GLY A 1 382 ? -25.263 7.451 36.722 1.00 74.81 382 GLY A N 1
ATOM 2769 C CA . GLY A 1 382 ? -24.209 7.213 35.745 1.00 74.81 382 GLY A CA 1
ATOM 2770 C C . GLY A 1 382 ? -23.248 8.387 35.608 1.00 74.81 382 GLY A C 1
ATOM 2771 O O . GLY A 1 382 ? -23.164 8.994 34.548 1.00 74.81 382 GLY A O 1
ATOM 2772 N N . THR A 1 383 ? -22.542 8.763 36.677 1.00 69.25 383 THR A N 1
ATOM 2773 C CA . THR A 1 383 ? -21.597 9.895 36.625 1.00 69.25 383 THR A CA 1
ATOM 2774 C C . THR A 1 383 ? -20.299 9.560 35.890 1.00 69.25 383 THR A C 1
ATOM 2776 O O . THR A 1 383 ? -19.611 10.464 35.421 1.00 69.25 383 THR A O 1
ATOM 2779 N N . GLN A 1 384 ? -19.958 8.271 35.781 1.00 65.50 384 GLN A N 1
ATOM 2780 C CA . GLN A 1 384 ? -18.763 7.788 35.074 1.00 65.50 384 GLN A CA 1
ATOM 2781 C C . GLN A 1 384 ? -19.077 7.210 33.688 1.00 65.50 384 GLN A C 1
ATOM 2783 O O . GLN A 1 384 ? -18.241 7.266 32.788 1.00 65.50 384 GLN A O 1
ATOM 2788 N N . ARG A 1 385 ? -20.267 6.625 33.527 1.00 72.94 385 ARG A N 1
ATOM 2789 C CA . ARG A 1 385 ? -20.791 6.049 32.285 1.00 72.94 385 ARG A CA 1
ATOM 2790 C C . ARG A 1 385 ? -22.309 6.000 32.362 1.00 72.94 385 ARG A C 1
ATOM 2792 O O . ARG A 1 385 ? -22.848 5.936 33.464 1.00 72.94 385 ARG A O 1
ATOM 2799 N N . ASP A 1 386 ? -22.972 5.928 31.216 1.00 79.44 386 ASP A N 1
ATOM 2800 C CA . ASP A 1 386 ? -24.415 5.716 31.194 1.00 79.44 386 ASP A CA 1
ATOM 2801 C C . ASP A 1 386 ? -24.818 4.415 31.889 1.00 79.44 386 ASP A C 1
ATOM 2803 O O . ASP A 1 386 ? -24.223 3.354 31.672 1.00 79.44 386 ASP A O 1
ATOM 2807 N N . VAL A 1 387 ? -25.868 4.516 32.701 1.00 81.75 387 VAL A N 1
ATOM 2808 C CA . VAL A 1 387 ? -26.532 3.389 33.345 1.00 81.75 387 VAL A CA 1
ATOM 2809 C C . VAL A 1 387 ? -27.343 2.630 32.300 1.00 81.75 387 VAL A C 1
ATOM 2811 O O . VAL A 1 387 ? -28.184 3.196 31.598 1.00 81.75 387 VAL A O 1
ATOM 2814 N N . THR A 1 388 ? -27.112 1.326 32.217 1.00 85.31 388 THR A N 1
ATOM 2815 C CA . THR A 1 388 ? -27.813 0.420 31.303 1.00 85.31 388 THR A CA 1
ATOM 2816 C C . THR A 1 388 ? -28.839 -0.442 32.043 1.00 85.31 388 THR A C 1
ATOM 2818 O O . THR A 1 388 ? -28.843 -0.523 33.271 1.00 85.31 388 THR A O 1
ATOM 2821 N N . GLU A 1 389 ? -29.720 -1.129 31.310 1.00 84.38 389 GLU A N 1
ATOM 2822 C CA . GLU A 1 389 ? -30.652 -2.096 31.917 1.00 84.38 389 GLU A CA 1
ATOM 2823 C C . GLU A 1 389 ? -29.922 -3.254 32.613 1.00 84.38 389 GLU A C 1
ATOM 2825 O O . GLU A 1 389 ? -30.386 -3.751 33.639 1.00 84.38 389 GLU A O 1
ATOM 2830 N N . HIS A 1 390 ? -28.745 -3.633 32.111 1.00 82.69 390 HIS A N 1
ATOM 2831 C CA . HIS A 1 390 ? -27.893 -4.632 32.751 1.00 82.69 390 HIS A CA 1
ATOM 2832 C C . HIS A 1 390 ? -27.372 -4.156 34.116 1.00 82.69 390 HIS A C 1
ATOM 2834 O O . HIS A 1 390 ? -27.302 -4.940 35.063 1.00 82.69 390 HIS A O 1
ATOM 2840 N N . ASP A 1 391 ? -27.072 -2.861 34.251 1.00 85.44 391 ASP A N 1
ATOM 2841 C CA . ASP A 1 391 ? -26.659 -2.277 35.529 1.00 85.44 391 ASP A CA 1
ATOM 2842 C C . ASP A 1 391 ? -27.821 -2.272 36.532 1.00 85.44 391 ASP A C 1
ATOM 2844 O O . ASP A 1 391 ? -27.620 -2.607 37.694 1.00 85.44 391 ASP A O 1
ATOM 2848 N N . VAL A 1 392 ? -29.051 -1.979 36.089 1.00 87.44 392 VAL A N 1
ATOM 2849 C CA . VAL A 1 392 ? -30.252 -2.081 36.942 1.00 87.44 392 VAL A CA 1
ATOM 2850 C C . VAL A 1 392 ? -30.452 -3.514 37.431 1.00 87.44 392 VAL A C 1
ATOM 2852 O O . VAL A 1 392 ? -30.681 -3.718 38.620 1.00 87.44 392 VAL A O 1
ATOM 2855 N N . ALA A 1 393 ? -30.337 -4.504 36.541 1.00 86.31 393 ALA A N 1
ATOM 2856 C CA . ALA A 1 393 ? -30.449 -5.912 36.913 1.00 86.31 393 ALA A CA 1
ATOM 2857 C C . ALA A 1 393 ? -29.351 -6.325 37.909 1.00 86.31 393 ALA A C 1
ATOM 2859 O O . ALA A 1 393 ? -29.646 -6.976 38.906 1.00 86.31 393 ALA A O 1
ATOM 2860 N N . SER A 1 394 ? -28.110 -5.886 37.688 1.00 84.69 394 SER A N 1
ATOM 2861 C CA . SER A 1 394 ? -26.972 -6.167 38.575 1.00 84.69 394 SER A CA 1
ATOM 2862 C C . SER A 1 394 ? -27.141 -5.532 39.958 1.00 84.69 394 SER A C 1
ATOM 2864 O O . SER A 1 394 ? -26.886 -6.171 40.976 1.00 84.69 394 SER A O 1
ATOM 2866 N N . LEU A 1 395 ? -27.614 -4.285 40.011 1.00 86.75 395 LEU A N 1
ATOM 2867 C CA . LEU A 1 395 ? -27.909 -3.589 41.262 1.00 86.75 395 LEU A CA 1
ATOM 2868 C C . LEU A 1 395 ? -29.107 -4.201 41.996 1.00 86.75 395 LEU A C 1
ATOM 2870 O O . LEU A 1 395 ? -29.109 -4.229 43.220 1.00 86.75 395 LEU A O 1
ATOM 2874 N N . ALA A 1 396 ? -30.101 -4.720 41.272 1.00 87.88 396 ALA A N 1
ATOM 2875 C CA . ALA A 1 396 ? -31.266 -5.378 41.862 1.00 87.88 396 ALA A CA 1
ATOM 2876 C C . ALA A 1 396 ? -30.937 -6.731 42.510 1.00 87.88 396 ALA A C 1
ATOM 2878 O O . ALA A 1 396 ? -31.742 -7.231 43.280 1.00 87.88 396 ALA A O 1
ATOM 2879 N N . VAL A 1 397 ? -29.783 -7.328 42.196 1.00 85.62 397 VAL A N 1
ATOM 2880 C CA . VAL A 1 397 ? -29.267 -8.513 42.903 1.00 85.62 397 VAL A CA 1
ATOM 2881 C C . VAL A 1 397 ? -28.543 -8.119 44.200 1.00 85.62 397 VAL A C 1
ATOM 2883 O O . VAL A 1 397 ? -28.457 -8.927 45.120 1.00 85.62 397 VAL A O 1
ATOM 2886 N N . LEU A 1 398 ? -28.006 -6.894 44.274 1.00 79.94 398 LEU A N 1
ATOM 2887 C CA . LEU A 1 398 ? -27.329 -6.366 45.467 1.00 79.94 398 LEU A CA 1
ATOM 2888 C C . LEU A 1 398 ? -28.295 -5.806 46.518 1.00 79.94 398 LEU A C 1
ATOM 2890 O O . LEU A 1 398 ? -27.927 -5.751 47.691 1.00 79.94 398 LEU A O 1
ATOM 2894 N N . GLY A 1 399 ? -29.465 -5.331 46.086 1.00 69.94 399 GLY A N 1
ATOM 2895 C CA . GLY A 1 399 ? -30.546 -4.862 46.952 1.00 69.94 399 GLY A CA 1
ATOM 2896 C C . GLY A 1 399 ? -31.497 -5.980 47.341 1.00 69.94 399 GLY A C 1
ATOM 2897 O O . GLY A 1 399 ? -31.964 -5.959 48.504 1.00 69.94 399 GLY A O 1
#

Sequence (399 aa):
MGRDDVARSQLGQATLRIRLAATALGATLLMLASPTDRPAAASVLLAYLGLSLALRAFGPRLTSATPGVLGGAIDILFAAALTYVLPQSPAWPLFAFAVGAAALRYGPLGVAATTAAVVVAYDIVLVARGGDAAAVDLWPVQVLLAFGLLAVELVWVTLRARRGLVETRAYSLAQRDCAAAAGEQELLDRIADHAVRSFGARWASVETERDGTRRTIVTRGAPTLEDPTSTVAEIPLGVDTFLRATFADDTTSGVVALRDLAADVSPLLARARESETQRREREVEQRVLTAIGRVEREATVAGVLAEVTLASGALVGASGVVRLADGELLAGDLAAEVAAGIGREVAPPRLVRGVRAISSGAAVETAAVVSVGRGVALVATGTQRDVTEHDVASLAVLG

Foldseek 3Di:
DDPVVVLVVVLLVVLVVLLVVLLVVLVVQLVVADPVLNVQSVVLSVVLVVVSVCLVVCVVVDPDCVSLVVSLVSQLVSLLSNCLSRVPTPSLCSLLSSLVNQCSVPNLVSLVVSLVVNLVSLVVSQVVVPPPDDPVSCVSNVVSVVSSVVSSVVSVVVVVVVVVVLLVVLLVVLLVLLVPDPAQLSNQASLQQSLCPRLPFQKKWKWFADPNDIDTSDIDHDDDDDDVQKDWDWEDLDDGMTMITIHGNPRPVSNVSSNVSSVSSSVVNVVRVVVVVVVLLVVLVVLLVVLVVQLVPDPDPLSNQASLQVSLCVRAHWKFKAQQPPLDTSDTDDDSQQSNVVANVDDPQDKDAFRDPPPDPDTQGIKGWEAPDDRMIMIHTRPPHHDDPVSSVSSNSSD